Protein AF-0000000067175294 (afdb_homodimer)

Secondary structure (DSSP, 8-state):
------HHHHHHHHHHHHHHHHHHHHHHHHHTTBSSHHHHHHHHHHHHHHHHHHHHHHHHHHHTT--TT---TTHHHHHHHHHHHT-TTS-HHHHHHHHHHHHHHHHHHHHHHHHHHHHTT-HHHHHHHHHHHHHHHHHHHHHHHHHHHHHTT---SBPPPHHHHHHHHHHHHHTS-TTS-THHHHHHHHHHHT----TTGGGT--STHHHHHHHHHHHHHHHHHHHHHHHHTTS-HHHHHHHHHHHHHHTT---GGGSSSTTGGG--HHHHHHHHTT---HHHHHHHHHHHHHTT--HHHHHHHHHHHHHHHHHHHT--/------HHHHHHHHHHHHHHHHHHHHHHHHHTTBSSHHHHHHHHHHHHHHHHHHHHHHHHHHHTT--TT---TTHHHHHHHHHHHT-TTS-HHHHHHHHHHHHHHHHHHHHHHHHHHHHTT-HHHHHHHHHHHHHHHHHHHHHHHHHHHHHTT---SBPPPHHHHHHHHHHHHHTS-TTS-THHHHHHHHHHHT----TTGGGT--STHHHHHHHHHHHHHHHHHHHHHHHHTTS-HHHHHHHHHHHHHHTT---GGGSSSTTGGG--HHHHHHHHTT---HHHHHHHHHHHHHTT--HHHHHHHHHHHHHHHHHHHT--

InterPro domains:
  IPR009078 Ferritin-like superfamily [SSF47240] (7-149)
  IPR012347 Ferritin-like [G3DSA:1.20.1260.10] (7-153)

Nearest PDB structures (foldseek):
  2wla-assembly1_A  TM=7.742E-01  e=4.526E-01  Streptococcus pyogenes
  2xkq-assembly1_H  TM=7.140E-01  e=3.446E-01  Streptococcus suis
  2cf7-assembly1_I  TM=6.277E-01  e=3.007E-01  Streptococcus suis
  2bk6-assembly1_C  TM=5.769E-01  e=2.188E-01  Listeria innocua
  2bw1-assembly1_K  TM=6.517E-01  e=6.221E-01  Streptococcus suis

pLDDT: mean 72.16, std 25.11, range [23.14, 98.56]

Organism: Mycolicibacterium smegmatis (strain ATCC 700084 / mc(2)155) (NCBI:txid246196)

Solvent-accessible surface area (backbone atoms only — not comparable to full-atom values): 34291 Å² total; per-residue (Å²): 125,85,73,56,81,50,61,66,46,48,53,50,50,41,47,46,40,54,50,39,53,50,48,30,53,51,33,58,62,48,37,78,24,34,64,44,69,69,49,27,51,52,34,50,49,51,28,54,52,35,52,52,49,41,52,52,46,44,47,52,32,45,74,73,71,47,68,67,86,58,80,58,84,72,45,53,53,62,53,44,36,36,52,66,32,49,36,81,75,32,34,56,68,53,25,50,53,19,51,42,51,44,34,48,49,50,25,52,50,24,37,41,43,25,24,28,20,58,60,45,68,34,66,70,52,31,54,50,22,52,52,45,34,55,54,30,50,52,49,44,52,50,50,52,24,39,50,20,17,46,40,41,70,22,68,30,61,55,47,72,46,73,67,19,49,52,40,40,50,49,53,54,56,69,66,46,76,71,87,67,72,79,71,64,60,54,56,54,51,53,55,52,60,68,60,58,74,68,74,76,65,64,72,72,73,75,80,72,64,65,68,61,56,56,59,59,53,57,55,49,50,56,52,50,50,54,51,48,52,58,53,52,68,68,59,73,73,68,70,46,47,56,53,43,48,53,47,29,39,68,63,31,67,58,58,66,88,74,43,86,49,82,70,51,87,78,45,51,67,68,55,46,39,60,56,46,67,71,59,84,51,45,64,50,46,32,47,50,41,32,43,30,65,61,60,82,44,51,59,71,43,46,48,44,40,38,51,45,42,39,54,52,22,20,59,69,56,69,50,133,126,85,72,55,80,50,61,66,46,48,53,49,50,41,47,47,40,54,52,39,54,50,48,32,52,51,32,60,60,48,37,80,25,34,62,44,68,69,48,26,50,52,33,49,49,50,28,53,52,36,52,52,50,40,52,53,47,45,50,52,32,45,74,72,71,46,69,68,86,59,79,58,82,73,47,52,53,60,53,44,36,34,51,68,34,47,37,80,76,32,35,55,71,53,26,51,51,18,51,42,50,45,34,48,50,51,27,53,49,24,37,42,45,24,25,28,20,57,60,47,69,34,66,71,54,30,52,50,20,52,52,45,33,54,53,30,51,52,48,43,54,50,50,52,26,38,50,20,17,46,40,42,70,21,68,30,58,54,47,70,47,72,66,19,49,53,39,40,52,50,52,54,56,70,68,45,76,71,86,66,72,79,72,62,60,55,57,55,52,54,56,54,61,68,60,58,75,68,74,76,65,65,71,72,75,78,80,71,64,65,68,61,56,54,58,58,54,58,54,50,51,56,51,50,51,55,51,48,52,58,54,51,66,68,59,72,71,68,71,44,48,59,54,44,48,53,46,29,39,70,64,33,68,58,57,66,87,73,43,87,50,82,66,49,88,76,44,50,67,69,56,46,38,59,55,46,67,71,60,86,50,47,65,52,46,31,48,52,41,31,42,30,66,60,60,82,44,50,59,69,43,46,48,45,40,38,51,44,44,40,53,50,22,20,59,68,55,69,49,135

Radius of gyration: 28.58 Å; Cα contacts (8 Å, |Δi|>4): 659; chains: 2; bounding box: 52×88×70 Å

Foldseek 3Di:
DPQQPCVVLLVLLLLLLVLLVVLLVLLVVQLVFFPAVVLNVVSVVLSVVSVVLSVLSQVVSVVSVHHNPDDDPVSVVVVVQLVVQCPLLEAPLSNLVSSLSSLVVSLVSLVVSLVSCVSSVPVSSVVSSVVSNVSSVVVNLLSLLQSLQVVLVDPGSGHADPSNVLVVVLVVVVPPDPPPDPPPNVVSVVVNVVVPDPVVPVVPDPDPPVPVVVVVVVVVLVVVVVVLVVVVVPDDDPVSVVVVVVNCLQVLVDDQPPQPDPPLVVDDLVRLLVSLLPDQRSVNLSSVCSNLVSPVVPSSNPVSSNVSSSVNSCVVVVHD/DPQQPCVVLLLLLLLLLVLLVVLLVLLVVQLVFFPAVVLNVVSVVLSVVSVVLSVLSQVVSVVSVHHNPDDDPVSVVVVVQLVVQCPLLEAPLSNLVSSLSSLVVSLVSLVVSLVSCVSSVPVSSNVSSVVSNVSSVVVNLLSLLQSLQVVLVDPGSGHADPSNVLSVVLVVVVPPDPPPDPPVNVVSVVVNVVVPDPVVPVVPDPDPPVPVVVVVVVVVLVVVVVVLVVVVVPDDDPVSVVVVVVNCLQVLVDDQPPQPDPPLVVDDLVRLLVRLLPDQRSVNLSSVCSNLVSPVVPSSNPVSSNVSSSVNSCVVVVHD

Structure (mmCIF, N/CA/C/O backbone):
data_AF-0000000067175294-model_v1
#
loop_
_entity.id
_entity.type
_entity.pdbx_description
1 polymer 'Ferritin-like domain-containing protein'
#
loop_
_atom_site.group_PDB
_atom_site.id
_atom_site.type_symbol
_atom_site.label_atom_id
_atom_site.label_alt_id
_atom_site.label_comp_id
_atom_site.label_asym_id
_atom_site.label_entity_id
_atom_site.label_seq_id
_atom_site.pdbx_PDB_ins_code
_atom_site.Cartn_x
_atom_site.Cartn_y
_atom_site.Cartn_z
_atom_site.occupancy
_atom_site.B_iso_or_equiv
_atom_site.auth_seq_id
_atom_site.auth_comp_id
_atom_site.auth_asym_id
_atom_site.auth_atom_id
_atom_site.pdbx_PDB_model_num
ATOM 1 N N . MET A 1 1 ? -23.203 25.25 16.531 1 23.14 1 MET A N 1
ATOM 2 C CA . MET A 1 1 ? -22.469 24 16.516 1 23.14 1 MET A CA 1
ATOM 3 C C . MET A 1 1 ? -21.531 23.906 15.312 1 23.14 1 MET A C 1
ATOM 5 O O . MET A 1 1 ? -21.984 24.016 14.172 1 23.14 1 MET A O 1
ATOM 9 N N . THR A 1 2 ? -20.359 24.484 15.266 1 33.56 2 THR A N 1
ATOM 10 C CA . THR A 1 2 ? -19.484 24.703 14.109 1 33.56 2 THR A CA 1
ATOM 11 C C . THR A 1 2 ? -19.391 23.438 13.258 1 33.56 2 THR A C 1
ATOM 13 O O . THR A 1 2 ? -19.062 22.359 13.766 1 33.56 2 THR A O 1
ATOM 16 N N . THR A 1 3 ? -20.297 23.141 12.469 1 40.94 3 THR A N 1
ATOM 17 C CA . THR A 1 3 ? -20.453 21.969 11.609 1 40.94 3 THR A CA 1
ATOM 18 C C . THR A 1 3 ? -19.125 21.547 11.008 1 40.94 3 THR A C 1
ATOM 20 O O . THR A 1 3 ? -18.438 22.359 10.375 1 40.94 3 THR A O 1
ATOM 23 N N . ALA A 1 4 ? -18.359 20.641 11.695 1 55.62 4 ALA A N 1
ATOM 24 C CA . ALA A 1 4 ? -17.047 20.141 11.305 1 55.62 4 ALA A CA 1
ATOM 25 C C . ALA A 1 4 ? -16.969 19.922 9.797 1 55.62 4 ALA A C 1
ATOM 27 O O . ALA A 1 4 ? -17.922 19.406 9.195 1 55.62 4 ALA A O 1
ATOM 28 N N . ASP A 1 5 ? -16.172 20.688 9.07 1 70.62 5 ASP A N 1
ATOM 29 C CA . ASP A 1 5 ? -15.977 20.609 7.625 1 70.62 5 ASP A CA 1
ATOM 30 C C . ASP A 1 5 ? -15.75 19.172 7.168 1 70.62 5 ASP A C 1
ATOM 32 O O . ASP A 1 5 ? -14.742 18.562 7.527 1 70.62 5 ASP A O 1
ATOM 36 N N . THR A 1 6 ? -16.953 18.594 6.699 1 86.81 6 THR A N 1
ATOM 37 C CA . THR A 1 6 ? -16.906 17.219 6.234 1 86.81 6 THR A CA 1
ATOM 38 C C . THR A 1 6 ? -16.672 17.172 4.727 1 86.81 6 THR A C 1
ATOM 40 O O . THR A 1 6 ? -16.906 16.125 4.094 1 86.81 6 THR A O 1
ATOM 43 N N . THR A 1 7 ? -16.25 18.266 4.207 1 84.69 7 THR A N 1
ATOM 44 C CA . THR A 1 7 ? -16.078 18.328 2.762 1 84.69 7 THR A CA 1
ATOM 45 C C . THR A 1 7 ? -15.008 17.344 2.301 1 84.69 7 THR A C 1
ATOM 47 O O . THR A 1 7 ? -15.234 16.562 1.368 1 84.69 7 THR A O 1
ATOM 50 N N . LYS A 1 8 ? -13.914 17.375 2.955 1 87.81 8 LYS A N 1
ATOM 51 C CA . LYS A 1 8 ? -12.836 16.453 2.607 1 87.81 8 LYS A CA 1
ATOM 52 C C . LYS A 1 8 ? -13.25 15.008 2.861 1 87.81 8 LYS A C 1
ATOM 54 O O . LYS A 1 8 ? -12.914 14.109 2.08 1 87.81 8 LYS A O 1
ATOM 59 N N . LEU A 1 9 ? -13.914 14.828 3.959 1 93.56 9 LEU A N 1
ATOM 60 C CA . LEU A 1 9 ? -14.398 13.5 4.309 1 93.56 9 LEU A CA 1
ATOM 61 C C . LEU A 1 9 ? -15.32 12.953 3.217 1 93.56 9 LEU A C 1
ATOM 63 O O . LEU A 1 9 ? -15.164 11.812 2.783 1 93.56 9 LEU A O 1
ATOM 67 N N . LEU A 1 10 ? -16.219 13.789 2.746 1 90.69 10 LEU A N 1
ATOM 68 C CA . LEU A 1 10 ? -17.141 13.398 1.696 1 90.69 10 LEU A CA 1
ATOM 69 C C . LEU A 1 10 ? -16.406 13.102 0.394 1 90.69 10 LEU A C 1
ATOM 71 O O . LEU A 1 10 ? -16.734 12.133 -0.297 1 90.69 10 LEU A O 1
ATOM 75 N N . ALA A 1 11 ? -15.438 13.883 0.072 1 85.88 11 ALA A N 1
ATOM 76 C CA . ALA A 1 11 ? -14.664 13.68 -1.149 1 85.88 11 ALA A CA 1
ATOM 77 C C . ALA A 1 11 ? -13.93 12.336 -1.12 1 85.88 11 ALA A C 1
ATOM 79 O O . ALA A 1 11 ? -13.922 11.609 -2.115 1 85.88 11 ALA A O 1
ATOM 80 N N . GLN A 1 12 ? -13.391 12.047 0.003 1 92.81 12 GLN A N 1
ATOM 81 C CA . GLN A 1 12 ? -12.648 10.797 0.12 1 92.81 12 GLN A CA 1
ATOM 82 C C . GLN A 1 12 ? -13.594 9.594 0.112 1 92.81 12 GLN A C 1
ATOM 84 O O . GLN A 1 12 ? -13.258 8.539 -0.426 1 92.81 12 GLN A O 1
ATOM 89 N N . LEU A 1 13 ? -14.758 9.727 0.749 1 94.31 13 LEU A N 1
ATOM 90 C CA . LEU A 1 13 ? -15.75 8.656 0.704 1 94.31 13 LEU A CA 1
ATOM 91 C C . LEU A 1 13 ? -16.188 8.391 -0.73 1 94.31 13 LEU A C 1
ATOM 93 O O . LEU A 1 13 ? -16.344 7.23 -1.128 1 94.31 13 LEU A O 1
ATOM 97 N N . ARG A 1 14 ? -16.344 9.398 -1.487 1 88.62 14 ARG A N 1
ATOM 98 C CA . ARG A 1 14 ? -16.719 9.219 -2.887 1 88.62 14 ARG A CA 1
ATOM 99 C C . ARG A 1 14 ? -15.609 8.516 -3.664 1 88.62 14 ARG A C 1
ATOM 101 O O . ARG A 1 14 ? -15.883 7.656 -4.5 1 88.62 14 ARG A O 1
ATOM 108 N N . ALA A 1 15 ? -14.375 8.914 -3.428 1 87.44 15 ALA A N 1
ATOM 109 C CA . ALA A 1 15 ? -13.242 8.273 -4.09 1 87.44 15 ALA A CA 1
ATOM 110 C C . ALA A 1 15 ? -13.18 6.789 -3.756 1 87.44 15 ALA A C 1
ATOM 112 O O . ALA A 1 15 ? -12.984 5.953 -4.641 1 87.44 15 ALA A O 1
ATOM 113 N N . VAL A 1 16 ? -13.383 6.441 -2.51 1 93.44 16 VAL A N 1
ATOM 114 C CA . VAL A 1 16 ? -13.305 5.051 -2.076 1 93.44 16 VAL A CA 1
ATOM 115 C C . VAL A 1 16 ? -14.477 4.262 -2.65 1 93.44 16 VAL A C 1
ATOM 117 O O . VAL A 1 16 ? -14.336 3.086 -2.99 1 93.44 16 VAL A O 1
ATOM 120 N N . LEU A 1 17 ? -15.617 4.914 -2.77 1 90.88 17 LEU A N 1
ATOM 121 C CA . LEU A 1 17 ? -16.75 4.254 -3.395 1 90.88 17 LEU A CA 1
ATOM 122 C C . LEU A 1 17 ? -16.438 3.855 -4.832 1 90.88 17 LEU A C 1
ATOM 124 O O . LEU A 1 17 ? -16.688 2.717 -5.238 1 90.88 17 LEU A O 1
ATOM 128 N N . ASP A 1 18 ? -15.859 4.77 -5.535 1 84.62 18 ASP A N 1
ATOM 129 C CA . ASP A 1 18 ? -15.477 4.5 -6.918 1 84.62 18 ASP A CA 1
ATOM 130 C C . ASP A 1 18 ? -14.461 3.363 -6.992 1 84.62 18 ASP A C 1
ATOM 132 O O . ASP A 1 18 ? -14.578 2.471 -7.832 1 84.62 18 ASP A O 1
ATOM 136 N N . LEU A 1 19 ? -13.492 3.426 -6.184 1 88.19 19 LEU A N 1
ATOM 137 C CA . LEU A 1 19 ? -12.453 2.398 -6.172 1 88.19 19 LEU A CA 1
ATOM 138 C C . LEU A 1 19 ? -13.031 1.05 -5.754 1 88.19 19 LEU A C 1
ATOM 140 O O . LEU A 1 19 ? -12.602 0.005 -6.246 1 88.19 19 LEU A O 1
ATOM 144 N N . THR A 1 20 ? -13.93 1.06 -4.828 1 91.06 20 THR A N 1
ATOM 145 C CA . THR A 1 20 ? -14.578 -0.176 -4.398 1 91.06 20 THR A CA 1
ATOM 146 C C . THR A 1 20 ? -15.352 -0.812 -5.551 1 91.06 20 THR A C 1
ATOM 148 O O . THR A 1 20 ? -15.336 -2.033 -5.715 1 91.06 20 THR A O 1
ATOM 151 N N . ASN A 1 21 ? -15.992 0.008 -6.305 1 84.38 21 ASN A N 1
ATOM 152 C CA . ASN A 1 21 ? -16.672 -0.514 -7.48 1 84.38 21 ASN A CA 1
ATOM 153 C C . A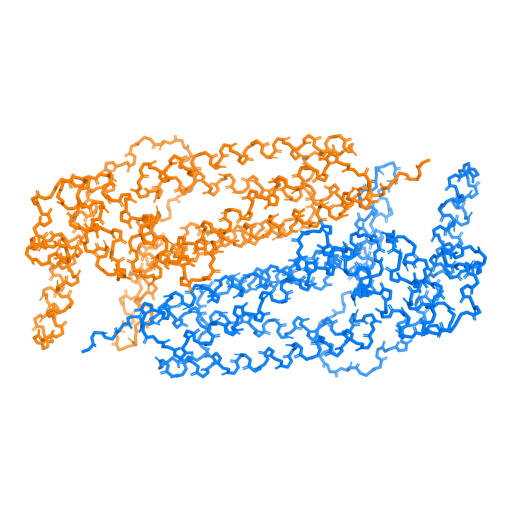SN A 1 21 ? -15.688 -1.151 -8.461 1 84.38 21 ASN A C 1
ATOM 155 O O . ASN A 1 21 ? -15.992 -2.18 -9.07 1 84.38 21 ASN A O 1
ATOM 159 N N . THR A 1 22 ? -14.555 -0.559 -8.625 1 82.94 22 THR A N 1
ATOM 160 C CA . THR A 1 22 ? -13.508 -1.145 -9.453 1 82.94 22 THR A CA 1
ATOM 161 C C . THR A 1 22 ? -13.039 -2.475 -8.875 1 82.94 22 THR A C 1
ATOM 163 O O . THR A 1 22 ? -12.82 -3.439 -9.609 1 82.94 22 THR A O 1
ATOM 166 N N . GLU A 1 23 ? -12.914 -2.518 -7.602 1 88.88 23 GLU A N 1
ATOM 167 C CA . GLU A 1 23 ? -12.492 -3.738 -6.918 1 88.88 23 GLU A CA 1
ATOM 168 C C . GLU A 1 23 ? -13.469 -4.883 -7.184 1 88.88 23 GLU A C 1
ATOM 170 O O . GLU A 1 23 ? -13.055 -6.023 -7.395 1 88.88 23 GLU A O 1
ATOM 175 N N . ILE A 1 24 ? -14.734 -4.555 -7.105 1 84.44 24 ILE A N 1
ATOM 176 C CA . ILE A 1 24 ? -15.773 -5.555 -7.352 1 84.44 24 ILE A CA 1
ATOM 177 C C . ILE A 1 24 ? -15.617 -6.125 -8.758 1 84.44 24 ILE A C 1
ATOM 179 O O . ILE A 1 24 ? -15.664 -7.34 -8.953 1 84.44 24 ILE A O 1
ATOM 183 N N . GLN A 1 25 ? -15.344 -5.27 -9.703 1 80.19 25 GLN A N 1
ATOM 184 C CA . GLN A 1 25 ? -15.156 -5.711 -11.086 1 80.19 25 GLN A CA 1
ATOM 185 C C . GLN A 1 25 ? -13.922 -6.594 -11.219 1 80.19 25 GLN A C 1
ATOM 187 O O . GLN A 1 25 ? -13.961 -7.621 -11.906 1 80.19 25 GLN A O 1
ATOM 192 N N . VAL A 1 26 ? -12.875 -6.191 -10.617 1 83.81 26 VAL A N 1
ATOM 193 C CA . VAL A 1 26 ? -11.633 -6.957 -10.664 1 83.81 26 VAL A CA 1
ATOM 194 C C . VAL A 1 26 ? -11.852 -8.328 -10.031 1 83.81 26 VAL A C 1
ATOM 196 O O . VAL A 1 26 ? -11.398 -9.344 -10.57 1 83.81 26 VAL A O 1
ATOM 199 N N . ALA A 1 27 ? -12.516 -8.383 -8.875 1 86.19 27 ALA A N 1
ATOM 200 C CA . ALA A 1 27 ? -12.781 -9.648 -8.188 1 86.19 27 ALA A CA 1
ATOM 201 C C . ALA A 1 27 ? -13.594 -10.586 -9.078 1 86.19 27 ALA A C 1
ATOM 203 O O . ALA A 1 27 ? -13.305 -11.781 -9.148 1 86.19 27 ALA A O 1
ATOM 204 N N . GLU A 1 28 ? -14.547 -10.062 -9.742 1 80.69 28 GLU A N 1
ATOM 205 C CA . GLU A 1 28 ? -15.383 -10.875 -10.625 1 80.69 28 GLU A CA 1
ATOM 206 C C . GLU A 1 28 ? -14.57 -11.438 -11.789 1 80.69 28 GLU A C 1
ATOM 208 O O . GLU A 1 28 ? -14.766 -12.586 -12.188 1 80.69 28 GLU A O 1
ATOM 213 N N . THR A 1 29 ? -13.656 -10.633 -12.25 1 78.56 29 THR A N 1
ATOM 214 C CA . THR A 1 29 ? -12.797 -11.07 -13.344 1 78.56 29 THR A CA 1
ATOM 215 C C . THR A 1 29 ? -11.867 -12.188 -12.883 1 78.56 29 THR A C 1
ATOM 217 O O . THR A 1 29 ? -11.617 -13.141 -13.625 1 78.56 29 THR A O 1
ATOM 220 N N . ARG A 1 30 ? -11.469 -12.102 -11.672 1 87.62 30 ARG A N 1
ATOM 221 C CA . ARG A 1 30 ? -10.469 -13.047 -11.172 1 87.62 30 ARG A CA 1
ATOM 222 C C . ARG A 1 30 ? -11.117 -14.375 -10.789 1 87.62 30 ARG A C 1
ATOM 224 O O . ARG A 1 30 ? -10.43 -15.383 -10.633 1 87.62 30 ARG A O 1
ATOM 231 N N . VAL A 1 31 ? -12.398 -14.469 -10.641 1 86.31 31 VAL A N 1
ATOM 232 C CA . VAL A 1 31 ? -13.102 -15.695 -10.297 1 86.31 31 VAL A CA 1
ATOM 233 C C . VAL A 1 31 ? -12.82 -16.766 -11.352 1 86.31 31 VAL A C 1
ATOM 235 O O . VAL A 1 31 ? -12.656 -17.938 -11.023 1 86.31 31 VAL A O 1
ATOM 238 N N . ALA A 1 32 ? -12.664 -16.328 -12.594 1 82.31 32 ALA A N 1
ATOM 239 C CA . ALA A 1 32 ? -12.438 -17.25 -13.703 1 82.31 32 ALA A CA 1
ATOM 240 C C . ALA A 1 32 ? -11.031 -17.844 -13.633 1 82.31 32 ALA A C 1
ATOM 242 O O . ALA A 1 32 ? -10.758 -18.859 -14.273 1 82.31 32 ALA A O 1
ATOM 243 N N . GLN A 1 33 ? -10.203 -17.281 -12.836 1 86.94 33 GLN A N 1
ATOM 244 C CA . GLN A 1 33 ? -8.812 -17.719 -12.766 1 86.94 33 GLN A CA 1
ATOM 245 C C . GLN A 1 33 ? -8.578 -18.594 -11.539 1 86.94 33 GLN A C 1
ATOM 247 O O . GLN A 1 33 ? -7.457 -19.062 -11.305 1 86.94 33 GLN A O 1
ATOM 252 N N . ALA A 1 34 ? -9.633 -18.844 -10.797 1 88.62 34 ALA A N 1
ATOM 253 C CA . ALA A 1 34 ? -9.477 -19.625 -9.57 1 88.62 34 ALA A CA 1
ATOM 254 C C . ALA A 1 34 ? -8.992 -21.031 -9.867 1 88.62 34 ALA A C 1
ATOM 256 O O . ALA A 1 34 ? -9.555 -21.719 -10.727 1 88.62 34 ALA A O 1
ATOM 257 N N . ARG A 1 35 ? -7.965 -21.453 -9.172 1 83.5 35 ARG A N 1
ATOM 258 C CA . ARG A 1 35 ? -7.387 -22.781 -9.406 1 83.5 35 ARG A CA 1
ATOM 259 C C . ARG A 1 35 ? -8.273 -23.875 -8.828 1 83.5 35 ARG A C 1
ATOM 261 O O . ARG A 1 35 ? -8.391 -24.953 -9.414 1 83.5 35 ARG A O 1
ATOM 268 N N . THR A 1 36 ? -8.844 -23.594 -7.676 1 85.31 36 THR A N 1
ATOM 269 C CA . THR A 1 36 ? -9.688 -24.562 -6.996 1 85.31 36 THR A CA 1
ATOM 270 C C . THR A 1 36 ? -11.07 -23.984 -6.727 1 85.31 36 THR A C 1
ATOM 272 O O . THR A 1 36 ? -11.281 -22.781 -6.84 1 85.31 36 THR A O 1
ATOM 275 N N . GLU A 1 37 ? -11.969 -24.812 -6.406 1 85.56 37 GLU A N 1
ATOM 276 C CA . GLU A 1 37 ? -13.312 -24.375 -6.051 1 85.56 37 GLU A CA 1
ATOM 277 C C . GLU A 1 37 ? -13.305 -23.547 -4.762 1 85.56 37 GLU A C 1
ATOM 279 O O . GLU A 1 37 ? -14.102 -22.625 -4.602 1 85.56 37 GLU A O 1
ATOM 284 N N . ALA A 1 38 ? -12.438 -23.969 -3.91 1 85.12 38 ALA A N 1
ATOM 285 C CA . ALA A 1 38 ? -12.32 -23.203 -2.666 1 85.12 38 ALA A CA 1
ATOM 286 C C . ALA A 1 38 ? -11.914 -21.766 -2.938 1 85.12 38 ALA A C 1
ATOM 288 O O . ALA A 1 38 ? -12.469 -20.828 -2.346 1 85.12 38 ALA A O 1
ATOM 289 N N . VAL A 1 39 ? -11 -21.531 -3.818 1 89.81 39 VAL A N 1
ATOM 290 C CA . VAL A 1 39 ? -10.547 -20.188 -4.184 1 89.81 39 VAL A CA 1
ATOM 291 C C . VAL A 1 39 ? -11.656 -19.453 -4.918 1 89.81 39 VAL A C 1
ATOM 293 O O . VAL A 1 39 ? -11.859 -18.25 -4.707 1 89.81 39 VAL A O 1
ATOM 296 N N . ARG A 1 40 ? -12.375 -20.172 -5.688 1 90.56 40 ARG A N 1
ATOM 297 C CA . ARG A 1 40 ? -13.492 -19.578 -6.41 1 90.56 40 ARG A CA 1
ATOM 298 C C . ARG A 1 40 ? -14.539 -19.047 -5.449 1 90.56 40 ARG A C 1
ATOM 300 O O . ARG A 1 40 ? -15.023 -17.922 -5.617 1 90.56 40 ARG A O 1
ATOM 307 N N . ARG A 1 41 ? -14.828 -19.797 -4.531 1 91.25 41 ARG A N 1
ATOM 308 C CA . ARG A 1 41 ? -15.812 -19.375 -3.537 1 91.25 41 ARG A CA 1
ATOM 309 C C . ARG A 1 41 ? -15.312 -18.172 -2.748 1 91.25 41 ARG A C 1
ATOM 311 O O . ARG A 1 41 ? -16.078 -17.25 -2.475 1 91.25 41 ARG A O 1
ATOM 318 N N . GLU A 1 42 ? -14.07 -18.234 -2.381 1 90.06 42 GLU A N 1
ATOM 319 C CA . GLU A 1 42 ? -13.484 -17.125 -1.639 1 90.06 42 GLU A CA 1
ATOM 320 C C . GLU A 1 42 ? -13.531 -15.836 -2.445 1 90.06 42 GLU A C 1
ATOM 322 O O . GLU A 1 42 ? -13.859 -14.773 -1.908 1 90.06 42 GLU A O 1
ATOM 327 N N . LEU A 1 43 ? -13.219 -15.938 -3.715 1 90.62 43 LEU A N 1
ATOM 328 C CA . LEU A 1 43 ? -13.242 -14.766 -4.586 1 90.62 43 LEU A CA 1
ATOM 329 C C . LEU A 1 43 ? -14.664 -14.25 -4.766 1 90.62 43 LEU A C 1
ATOM 331 O O . LEU A 1 43 ? -14.898 -13.039 -4.754 1 90.62 43 LEU A O 1
ATOM 335 N N . SER A 1 44 ? -15.602 -15.148 -4.875 1 91.12 44 SER A N 1
ATOM 336 C CA . SER A 1 44 ? -17 -14.766 -5.02 1 91.12 44 SER A CA 1
ATOM 337 C C . SER A 1 44 ? -17.531 -14.086 -3.756 1 91.12 44 SER A C 1
ATOM 339 O O . SER A 1 44 ? -18.25 -13.094 -3.83 1 91.12 44 SER A O 1
ATOM 341 N N . GLU A 1 45 ? -17.125 -14.656 -2.686 1 93.69 45 GLU A N 1
ATOM 342 C CA . GLU A 1 45 ? -17.516 -14.055 -1.416 1 93.69 45 GLU A CA 1
ATOM 343 C C . GLU A 1 45 ? -16.891 -12.672 -1.243 1 93.69 45 GLU A C 1
ATOM 345 O O . GLU A 1 45 ? -17.531 -11.766 -0.693 1 93.69 45 GLU A O 1
ATOM 350 N N . ASN A 1 46 ? -15.68 -12.523 -1.63 1 91.81 46 ASN A N 1
ATOM 351 C CA . ASN A 1 46 ? -15.031 -11.227 -1.562 1 91.81 46 ASN A CA 1
ATOM 352 C C . ASN A 1 46 ? -15.758 -10.188 -2.416 1 91.81 46 ASN A C 1
ATOM 354 O O . ASN A 1 46 ? -15.883 -9.023 -2.023 1 91.81 46 ASN A O 1
ATOM 358 N N . ALA A 1 47 ? -16.234 -10.562 -3.561 1 90.38 47 ALA A N 1
ATOM 359 C CA . ALA A 1 47 ? -17 -9.672 -4.422 1 90.38 47 ALA A CA 1
ATOM 360 C C . ALA A 1 47 ? -18.312 -9.266 -3.76 1 90.38 47 ALA A C 1
ATOM 362 O O . ALA A 1 47 ? -18.719 -8.102 -3.811 1 90.38 47 ALA A O 1
ATOM 363 N N . ALA A 1 48 ? -18.969 -10.234 -3.15 1 93.44 48 ALA A N 1
ATOM 364 C CA . ALA A 1 48 ? -20.219 -9.945 -2.451 1 93.44 48 ALA A CA 1
ATOM 365 C C . ALA A 1 48 ? -20 -8.992 -1.281 1 93.44 48 ALA A C 1
ATOM 367 O O . ALA A 1 48 ? -20.766 -8.055 -1.074 1 93.44 48 ALA A O 1
ATOM 368 N N . ASN A 1 49 ? -18.953 -9.289 -0.526 1 96.69 49 ASN A N 1
ATOM 369 C CA . ASN A 1 49 ? -18.594 -8.391 0.566 1 96.69 49 ASN A CA 1
ATOM 370 C C . ASN A 1 49 ? -18.266 -6.992 0.057 1 96.69 49 ASN A C 1
ATOM 372 O O . ASN A 1 49 ? -18.531 -6 0.734 1 96.69 49 ASN A O 1
ATOM 376 N N . GLY A 1 50 ? -17.594 -6.918 -1.1 1 95.06 50 GLY A N 1
ATOM 377 C CA . GLY A 1 50 ? -17.344 -5.633 -1.725 1 95.06 50 GLY A CA 1
ATOM 378 C C . GLY A 1 50 ? -18.594 -4.84 -2.016 1 95.06 50 GLY A C 1
ATOM 379 O O . GLY A 1 50 ? -18.625 -3.623 -1.819 1 95.06 50 GLY A O 1
ATOM 380 N N . ARG A 1 51 ? -19.656 -5.484 -2.463 1 92.5 51 ARG A N 1
ATOM 381 C CA . ARG A 1 51 ? -20.938 -4.828 -2.721 1 92.5 51 ARG A CA 1
ATOM 382 C C . ARG A 1 51 ? -21.562 -4.312 -1.427 1 92.5 51 ARG A C 1
ATOM 384 O O . ARG A 1 51 ? -22.141 -3.223 -1.398 1 92.5 51 ARG A O 1
ATOM 391 N N . ASP A 1 52 ? -21.406 -5.082 -0.435 1 96.69 52 ASP A N 1
ATOM 392 C CA . ASP A 1 52 ? -21.906 -4.641 0.864 1 96.69 52 ASP A CA 1
ATOM 393 C C . ASP A 1 52 ? -21.156 -3.406 1.35 1 96.69 52 ASP A C 1
ATOM 395 O O . ASP A 1 52 ? -21.766 -2.482 1.901 1 96.69 52 ASP A O 1
ATOM 399 N N . ARG A 1 53 ? -19.859 -3.402 1.195 1 97.69 53 ARG A N 1
ATOM 400 C CA . ARG A 1 53 ? -19.078 -2.242 1.587 1 97.69 53 ARG A CA 1
ATOM 401 C C . ARG A 1 53 ? -19.453 -1.016 0.762 1 97.69 53 ARG A C 1
ATOM 403 O O . ARG A 1 53 ? -19.547 0.091 1.295 1 97.69 53 ARG A O 1
ATOM 410 N N . ALA A 1 54 ? -19.672 -1.221 -0.528 1 93.31 54 ALA A N 1
ATOM 411 C CA . ALA A 1 54 ? -20.078 -0.114 -1.386 1 93.31 54 ALA A CA 1
ATOM 412 C C . ALA A 1 54 ? -21.391 0.49 -0.903 1 93.31 54 ALA A C 1
ATOM 414 O O . ALA A 1 54 ? -21.547 1.713 -0.85 1 93.31 54 ALA A O 1
ATOM 415 N N . ALA A 1 55 ? -22.344 -0.331 -0.523 1 94.88 55 ALA A N 1
ATOM 416 C CA . ALA A 1 55 ? -23.625 0.138 -0.017 1 94.88 55 ALA A CA 1
ATOM 417 C C . ALA A 1 55 ? -23.453 0.918 1.283 1 94.88 55 ALA A C 1
ATOM 419 O O . ALA A 1 55 ? -24.109 1.942 1.492 1 94.88 55 ALA A O 1
ATOM 420 N N . ALA A 1 56 ? -22.594 0.415 2.137 1 97.44 56 ALA A N 1
ATOM 421 C CA . ALA A 1 56 ? -22.344 1.09 3.404 1 97.44 56 ALA A CA 1
ATOM 422 C C . ALA A 1 56 ? -21.703 2.455 3.18 1 97.44 56 ALA A C 1
ATOM 424 O O . ALA A 1 56 ? -22 3.418 3.889 1 97.44 56 ALA A O 1
ATOM 425 N N . ILE A 1 57 ? -20.797 2.537 2.227 1 96.69 57 ILE A N 1
ATOM 426 C CA . ILE A 1 57 ? -20.156 3.799 1.897 1 96.69 57 ILE A CA 1
ATOM 427 C C . ILE A 1 57 ? -21.172 4.785 1.347 1 96.69 57 ILE A C 1
ATOM 429 O O . ILE A 1 57 ? -21.188 5.961 1.724 1 96.69 57 ILE A O 1
ATOM 433 N N . GLU A 1 58 ? -22.047 4.309 0.498 1 94.06 58 GLU A N 1
ATOM 434 C CA . GLU A 1 58 ? -23.109 5.148 -0.05 1 94.06 58 GLU A CA 1
ATOM 435 C C . GLU A 1 58 ? -24 5.695 1.057 1 94.06 58 GLU A C 1
ATOM 437 O O . GLU A 1 58 ? -24.375 6.871 1.037 1 94.06 58 GLU A O 1
ATOM 442 N N . GLU A 1 59 ? -24.328 4.863 1.912 1 96.19 59 GLU A N 1
ATOM 443 C CA . GLU A 1 59 ? -25.172 5.281 3.031 1 96.19 59 GLU A CA 1
ATOM 444 C C . GLU A 1 59 ? -24.469 6.348 3.875 1 96.19 59 GLU A C 1
ATOM 446 O O . GLU A 1 59 ? -25.094 7.312 4.312 1 96.19 59 GLU A O 1
ATOM 451 N N . ALA A 1 60 ? -23.172 6.121 4.152 1 96.88 60 ALA A N 1
ATOM 452 C CA . ALA A 1 60 ? -22.406 7.102 4.914 1 96.88 60 ALA A CA 1
ATOM 453 C C . ALA A 1 60 ? -22.406 8.461 4.219 1 96.88 60 ALA A C 1
ATOM 455 O O . ALA A 1 60 ? -22.5 9.5 4.871 1 96.88 60 ALA A O 1
ATOM 456 N N . ILE A 1 61 ? -22.25 8.438 2.881 1 92.81 61 ILE A N 1
ATOM 457 C CA . ILE A 1 61 ? -22.266 9.664 2.098 1 92.81 61 ILE A CA 1
ATOM 458 C C . ILE A 1 61 ? -23.625 10.359 2.258 1 92.81 61 ILE A C 1
ATOM 460 O O . ILE A 1 61 ? -23.672 11.57 2.502 1 92.81 61 ILE A O 1
ATOM 464 N N . ARG A 1 62 ? -24.703 9.633 2.193 1 92.44 62 ARG A N 1
ATOM 465 C CA . ARG A 1 62 ? -26.047 10.188 2.328 1 92.44 62 ARG A CA 1
ATOM 466 C C . ARG A 1 62 ? -26.281 10.742 3.732 1 92.44 62 ARG A C 1
ATOM 468 O O . ARG A 1 62 ? -26.859 11.82 3.895 1 92.44 62 ARG A O 1
ATOM 475 N N . ASP A 1 63 ? -25.797 10.023 4.648 1 94 63 ASP A N 1
ATOM 476 C CA . ASP A 1 63 ? -25.969 10.438 6.035 1 94 63 ASP A CA 1
ATOM 477 C C . ASP A 1 63 ? -25.25 11.75 6.32 1 94 63 ASP A C 1
ATOM 479 O O . ASP A 1 63 ? -25.656 12.516 7.191 1 94 63 ASP A O 1
ATOM 483 N N . LEU A 1 64 ? -24.141 11.977 5.613 1 93 64 LEU A N 1
ATOM 484 C CA . LEU A 1 64 ? -23.375 13.203 5.781 1 93 64 LEU A CA 1
ATOM 485 C C . LEU A 1 64 ? -23.953 14.32 4.922 1 93 64 LEU A C 1
ATOM 487 O O . LEU A 1 64 ? -23.422 15.43 4.895 1 93 64 LEU A O 1
ATOM 491 N N . GLY A 1 65 ? -25.031 13.969 4.227 1 87.62 65 GLY A N 1
ATOM 492 C CA . GLY A 1 65 ? -25.719 14.969 3.43 1 87.62 65 GLY A CA 1
ATOM 493 C C . GLY A 1 65 ? -25.188 15.07 2.01 1 87.62 65 GLY A C 1
ATOM 494 O O . GLY A 1 65 ? -25.5 16.016 1.293 1 87.62 65 GLY A O 1
ATOM 495 N N . GLY A 1 66 ? -24.281 14.094 1.619 1 85.12 66 GLY A N 1
ATOM 496 C CA . GLY A 1 66 ? -23.75 14.109 0.269 1 85.12 66 GLY A CA 1
ATOM 497 C C . GLY A 1 66 ? -24.531 13.242 -0.695 1 85.12 66 GLY A C 1
ATOM 498 O O . GLY A 1 66 ? -25.5 12.578 -0.299 1 85.12 66 GLY A O 1
ATOM 499 N N . TYR A 1 67 ? -24.172 13.414 -2.049 1 79.38 67 TYR A N 1
ATOM 500 C CA . TYR A 1 67 ? -24.703 12.562 -3.104 1 79.38 67 TYR A CA 1
ATOM 501 C C . TYR A 1 67 ? -23.625 11.648 -3.664 1 79.38 67 TYR A C 1
ATOM 503 O O . TYR A 1 67 ? -22.562 12.117 -4.086 1 79.38 67 TYR A O 1
ATOM 511 N N . PRO A 1 68 ? -23.891 10.477 -3.67 1 75.06 68 PRO A N 1
ATOM 512 C CA . PRO A 1 68 ? -22.875 9.516 -4.082 1 75.06 68 PRO A CA 1
ATOM 513 C C . PRO A 1 68 ? -22.5 9.641 -5.562 1 75.06 68 PRO A C 1
ATOM 515 O O . PRO A 1 68 ? -21.391 9.273 -5.961 1 75.06 68 PRO A O 1
ATOM 518 N N . ASP A 1 69 ? -23.297 10.07 -6.398 1 64.88 69 ASP A N 1
ATOM 519 C CA . ASP A 1 69 ? -23.109 10.031 -7.844 1 64.88 69 ASP A CA 1
ATOM 520 C C . ASP A 1 69 ? -22.297 11.234 -8.32 1 64.88 69 ASP A C 1
ATOM 522 O O . ASP A 1 69 ? -22.172 11.477 -9.523 1 64.88 69 ASP A O 1
ATOM 526 N N . VAL A 1 70 ? -21.656 11.93 -7.512 1 51.78 70 VAL A N 1
ATOM 527 C CA . VAL A 1 70 ? -20.859 13.07 -7.961 1 51.78 70 VAL A CA 1
ATOM 528 C C . VAL A 1 70 ? -19.422 12.648 -8.18 1 51.78 70 VAL A C 1
ATOM 530 O O . VAL A 1 70 ? -18.797 12.07 -7.289 1 51.78 70 VAL A O 1
ATOM 533 N N . VAL A 1 71 ? -19.062 12.461 -9.43 1 50.97 71 VAL A N 1
ATOM 534 C CA . VAL A 1 71 ? -17.672 12.117 -9.75 1 50.97 71 VAL A CA 1
ATOM 535 C C . VAL A 1 71 ? -16.781 13.328 -9.547 1 50.97 71 VAL A C 1
ATOM 537 O O . VAL A 1 71 ? -17 14.391 -10.141 1 50.97 71 VAL A O 1
ATOM 540 N N . GLY A 1 72 ? -16.078 13.352 -8.523 1 50.28 72 GLY A N 1
ATOM 541 C CA . GLY A 1 72 ? -15.188 14.477 -8.344 1 50.28 72 GLY A CA 1
ATOM 542 C C . GLY A 1 72 ? -14.07 14.531 -9.375 1 50.28 72 GLY A C 1
ATOM 543 O O . GLY A 1 72 ? -13.719 13.508 -9.961 1 50.28 72 GLY A O 1
ATOM 544 N N . PRO A 1 73 ? -13.664 15.672 -9.898 1 43.62 73 PRO A N 1
ATOM 545 C CA . PRO A 1 73 ? -12.703 15.852 -10.984 1 43.62 73 PRO A CA 1
ATOM 546 C C . PRO A 1 73 ? -11.398 15.094 -10.75 1 43.62 73 PRO A C 1
ATOM 548 O O . PRO A 1 73 ? -10.734 14.68 -11.703 1 43.62 73 PRO A O 1
ATOM 551 N N . PHE A 1 74 ? -10.93 15.109 -9.656 1 47.12 74 PHE A N 1
ATOM 552 C CA . PHE A 1 74 ? -9.555 14.656 -9.445 1 47.12 74 PHE A CA 1
ATOM 553 C C . PHE A 1 74 ? -9.508 13.148 -9.273 1 47.12 74 PHE A C 1
ATOM 555 O O . PHE A 1 74 ? -8.422 12.555 -9.266 1 47.12 74 PHE A O 1
ATOM 562 N N . PHE A 1 75 ? -10.68 12.602 -9.047 1 50.59 75 PHE A N 1
ATOM 563 C CA . PHE A 1 75 ? -10.695 11.18 -8.711 1 50.59 75 PHE A CA 1
ATOM 564 C C . PHE A 1 75 ? -10.484 10.328 -9.961 1 50.59 75 PHE A C 1
ATOM 566 O O . PHE A 1 75 ? -10.008 9.195 -9.867 1 50.59 75 PHE A O 1
ATOM 573 N N . GLY A 1 76 ? -10.641 10.992 -11.023 1 46.09 76 GLY A N 1
ATOM 574 C CA . GLY A 1 76 ? -10.445 10.281 -12.273 1 46.09 76 GLY A CA 1
ATOM 575 C C . GLY A 1 76 ? -9.031 9.758 -12.438 1 46.09 76 GLY A C 1
ATOM 576 O O . GLY A 1 76 ? -8.82 8.695 -13.039 1 46.09 76 GLY A O 1
ATOM 577 N N . ARG A 1 77 ? -8.258 10.453 -11.812 1 49.72 77 ARG A N 1
ATOM 578 C CA . ARG A 1 77 ? -6.871 10.07 -12.07 1 49.72 77 ARG A CA 1
ATOM 579 C C . ARG A 1 77 ? -6.484 8.828 -11.273 1 49.72 77 ARG A C 1
ATOM 581 O O . ARG A 1 77 ? -5.75 7.969 -11.773 1 49.72 77 ARG A O 1
ATOM 588 N N . ALA A 1 78 ? -7 8.828 -9.992 1 50.25 78 ALA A N 1
ATOM 589 C CA . ALA A 1 78 ? -6.672 7.633 -9.219 1 50.25 78 ALA A CA 1
ATOM 590 C C . ALA A 1 78 ? -7.273 6.383 -9.852 1 50.25 78 ALA A C 1
ATOM 592 O O . ALA A 1 78 ? -6.617 5.344 -9.938 1 50.25 78 ALA A O 1
ATOM 593 N N . ALA A 1 79 ? -8.484 6.637 -10.328 1 51.38 79 ALA A N 1
ATOM 594 C CA . ALA A 1 79 ? -9.172 5.516 -10.961 1 51.38 79 ALA A CA 1
ATOM 595 C C . ALA A 1 79 ? -8.5 5.125 -12.273 1 51.38 79 ALA A C 1
ATOM 597 O O . ALA A 1 79 ? -8.406 3.938 -12.602 1 51.38 79 ALA A O 1
ATOM 598 N N . ALA A 1 80 ? -7.918 6.102 -12.906 1 49.78 80 ALA A N 1
ATOM 599 C CA . ALA A 1 80 ? -7.281 5.809 -14.188 1 49.78 80 ALA A CA 1
ATOM 600 C C . ALA A 1 80 ? -5.988 5.023 -13.992 1 49.78 80 ALA A C 1
ATOM 602 O O . ALA A 1 80 ? -5.664 4.141 -14.781 1 49.78 80 ALA A O 1
ATOM 603 N N . ALA A 1 81 ? -5.398 5.348 -12.906 1 49.75 81 ALA A N 1
ATOM 604 C CA . ALA A 1 81 ? -4.145 4.637 -12.68 1 49.75 81 ALA A CA 1
ATOM 605 C C . ALA A 1 81 ? -4.395 3.154 -12.414 1 49.75 81 ALA A C 1
ATOM 607 O O . ALA A 1 81 ? -3.662 2.295 -12.906 1 49.75 81 ALA A O 1
ATOM 608 N N . VAL A 1 82 ? -5.488 3.014 -11.672 1 53.22 82 VAL A N 1
ATOM 609 C CA . VAL A 1 82 ? -5.824 1.63 -11.352 1 53.22 82 VAL A CA 1
ATOM 610 C C . VAL A 1 82 ? -6.258 0.901 -12.625 1 53.22 82 VAL A C 1
ATOM 612 O O . VAL A 1 82 ? -5.871 -0.246 -12.852 1 53.22 82 VAL A O 1
ATOM 615 N N . LYS A 1 83 ? -6.988 1.63 -13.477 1 53.94 83 LYS A N 1
ATOM 616 C CA . LYS A 1 83 ? -7.465 1.004 -14.703 1 53.94 83 LYS A CA 1
ATOM 617 C C . LYS A 1 83 ? -6.301 0.633 -15.617 1 53.94 83 LYS A C 1
ATOM 619 O O . LYS A 1 83 ? -6.309 -0.431 -16.234 1 53.94 83 LYS A O 1
ATOM 624 N N . ALA A 1 84 ? -5.324 1.471 -15.672 1 46.97 84 ALA A N 1
ATOM 625 C CA . ALA A 1 84 ? -4.176 1.192 -16.531 1 46.97 84 ALA A CA 1
ATOM 626 C C . ALA A 1 84 ? -3.402 -0.027 -16.031 1 46.97 84 ALA A C 1
ATOM 628 O O . ALA A 1 84 ? -2.84 -0.779 -16.828 1 46.97 84 ALA A O 1
ATOM 629 N N . LEU A 1 85 ? -3.445 -0.137 -14.742 1 46.44 85 LEU A N 1
ATOM 630 C CA . LEU A 1 85 ? -2.662 -1.227 -14.164 1 46.44 85 LEU A CA 1
ATOM 631 C C . LEU A 1 85 ? -3.41 -2.551 -14.273 1 46.44 85 LEU A C 1
ATOM 633 O O . LEU A 1 85 ? -2.793 -3.619 -14.281 1 46.44 85 LEU A O 1
ATOM 637 N N . THR A 1 86 ? -4.789 -2.393 -14.414 1 51.88 86 THR A N 1
ATOM 638 C CA . THR A 1 86 ? -5.574 -3.619 -14.367 1 51.88 86 THR A CA 1
ATOM 639 C C . THR A 1 86 ? -5.879 -4.129 -15.773 1 51.88 86 THR A C 1
ATOM 641 O O . THR A 1 86 ? -6.719 -5.012 -15.945 1 51.88 86 THR A O 1
ATOM 644 N N . GLU A 1 87 ? -5.113 -3.564 -16.688 1 53.25 87 GLU A N 1
ATOM 645 C CA . GLU A 1 87 ? -5.414 -4.016 -18.047 1 53.25 87 GLU A CA 1
ATOM 646 C C . GLU A 1 87 ? -5.125 -5.508 -18.203 1 53.25 87 GLU A C 1
ATOM 648 O O . GLU A 1 87 ? -4.051 -5.98 -17.828 1 53.25 87 GLU A O 1
ATOM 653 N N . GLN A 1 88 ? -6.156 -6.227 -18.469 1 55.19 88 GLN A N 1
ATOM 654 C CA . GLN A 1 88 ? -6.297 -7.68 -18.531 1 55.19 88 GLN A CA 1
ATOM 655 C C . GLN A 1 88 ? -5.262 -8.281 -19.484 1 55.19 88 GLN A C 1
ATOM 657 O O . GLN A 1 88 ? -4.988 -9.484 -19.422 1 55.19 88 GLN A O 1
ATOM 662 N N . ALA A 1 89 ? -4.504 -7.336 -20.172 1 58.62 89 ALA A N 1
ATOM 663 C CA . ALA A 1 89 ? -3.535 -7.906 -21.109 1 58.62 89 ALA A CA 1
ATOM 664 C C . ALA A 1 89 ? -2.121 -7.836 -20.531 1 58.62 89 ALA A C 1
ATOM 666 O O . ALA A 1 89 ? -1.156 -8.219 -21.203 1 58.62 89 ALA A O 1
ATOM 667 N N . ALA A 1 90 ? -2.084 -7.656 -19.328 1 70.69 90 ALA A N 1
ATOM 668 C CA . ALA A 1 90 ? -0.77 -7.605 -18.688 1 70.69 90 ALA A CA 1
ATOM 669 C C . ALA A 1 90 ? -0.329 -8.992 -18.219 1 70.69 90 ALA A C 1
ATOM 671 O O . ALA A 1 90 ? -1.165 -9.859 -17.969 1 70.69 90 ALA A O 1
ATOM 672 N N . PRO A 1 91 ? 1.009 -9.164 -18.25 1 79.06 91 PRO A N 1
ATOM 673 C CA . PRO A 1 91 ? 1.456 -10.414 -17.625 1 79.06 91 PRO A CA 1
ATOM 674 C C . PRO A 1 91 ? 0.81 -10.664 -16.266 1 79.06 91 PRO A C 1
ATOM 676 O O . PRO A 1 91 ? 0.426 -9.719 -15.578 1 79.06 91 PRO A O 1
ATOM 679 N N . PHE A 1 92 ? 0.633 -11.898 -15.969 1 84.12 92 PHE A N 1
ATOM 680 C CA . PHE A 1 92 ? -0.062 -12.32 -14.758 1 84.12 92 PHE A CA 1
ATOM 681 C C . PHE A 1 92 ? 0.453 -11.555 -13.547 1 84.12 92 PHE A C 1
ATOM 683 O O . PHE A 1 92 ? -0.335 -11.023 -12.766 1 84.12 92 PHE A O 1
ATOM 690 N N . ASP A 1 93 ? 1.789 -11.484 -13.367 1 88 93 ASP A N 1
ATOM 691 C CA . ASP A 1 93 ? 2.367 -10.844 -12.188 1 88 93 ASP A CA 1
ATOM 692 C C . ASP A 1 93 ? 2.086 -9.344 -12.188 1 88 93 ASP A C 1
ATOM 694 O O . ASP A 1 93 ? 1.765 -8.766 -11.148 1 88 93 ASP A O 1
ATOM 698 N N . GLU A 1 94 ? 2.166 -8.727 -13.359 1 85.38 94 GLU A N 1
ATOM 699 C CA . GLU A 1 94 ? 1.889 -7.297 -13.438 1 85.38 94 GLU A CA 1
ATOM 700 C C . GLU A 1 94 ? 0.413 -7.004 -13.18 1 85.38 94 GLU A C 1
ATOM 702 O O . GLU A 1 94 ? 0.07 -5.969 -12.609 1 85.38 94 GLU A O 1
ATOM 707 N N . ALA A 1 95 ? -0.449 -7.844 -13.68 1 84.75 95 ALA A N 1
ATOM 708 C CA . ALA A 1 95 ? -1.873 -7.691 -13.398 1 84.75 95 ALA A CA 1
ATOM 709 C C . ALA A 1 95 ? -2.139 -7.754 -11.891 1 84.75 95 ALA A C 1
ATOM 711 O O . ALA A 1 95 ? -2.908 -6.953 -11.359 1 84.75 95 ALA A O 1
ATOM 712 N N . LEU A 1 96 ? -1.504 -8.688 -11.227 1 91.56 96 LEU A N 1
ATOM 713 C CA . LEU A 1 96 ? -1.7 -8.836 -9.789 1 91.56 96 LEU A CA 1
ATOM 714 C C . LEU A 1 96 ? -1.094 -7.656 -9.039 1 91.56 96 LEU A C 1
ATOM 716 O O . LEU A 1 96 ? -1.63 -7.23 -8.008 1 91.56 96 LEU A O 1
ATOM 720 N N . LEU A 1 97 ? 0.058 -7.18 -9.539 1 90.62 97 LEU A N 1
ATOM 721 C CA . LEU A 1 97 ? 0.64 -5.988 -8.93 1 90.62 97 LEU A CA 1
ATOM 722 C C . LEU A 1 97 ? -0.28 -4.785 -9.102 1 90.62 97 LEU A C 1
ATOM 724 O O . LEU A 1 97 ? -0.343 -3.916 -8.234 1 90.62 97 LEU A O 1
ATOM 728 N N . GLY A 1 98 ? -0.995 -4.734 -10.203 1 86.69 98 GLY A N 1
ATOM 729 C CA . GLY A 1 98 ? -2.023 -3.723 -10.383 1 86.69 98 GLY A CA 1
ATOM 730 C C . GLY A 1 98 ? -3.17 -3.855 -9.398 1 86.69 98 GLY A C 1
ATOM 731 O O . GLY A 1 98 ? -3.652 -2.855 -8.859 1 86.69 98 GLY A O 1
ATOM 732 N N . ASP A 1 99 ? -3.633 -5.125 -9.211 1 89.69 99 ASP A N 1
ATOM 733 C CA . ASP A 1 99 ? -4.66 -5.367 -8.203 1 89.69 99 ASP A CA 1
ATOM 734 C C . ASP A 1 99 ? -4.191 -4.914 -6.824 1 89.69 99 ASP A C 1
ATOM 736 O O . ASP A 1 99 ? -4.961 -4.328 -6.059 1 89.69 99 ASP A O 1
ATOM 740 N N . LEU A 1 100 ? -2.982 -5.215 -6.559 1 93.12 100 LEU A N 1
ATOM 741 C CA . LEU A 1 100 ? -2.406 -4.848 -5.266 1 93.12 100 LEU A CA 1
ATOM 742 C C . LEU A 1 100 ? -2.355 -3.334 -5.105 1 93.12 100 LEU A C 1
ATOM 744 O O . LEU A 1 100 ? -2.635 -2.812 -4.023 1 93.12 100 LEU A O 1
ATOM 748 N N . ALA A 1 101 ? -1.98 -2.643 -6.152 1 89.44 101 ALA A N 1
ATOM 749 C CA . ALA A 1 101 ? -1.94 -1.183 -6.121 1 89.44 101 ALA A CA 1
ATOM 750 C C . ALA A 1 101 ? -3.316 -0.603 -5.809 1 89.44 101 ALA A C 1
ATOM 752 O O . ALA A 1 101 ? -3.438 0.341 -5.023 1 89.44 101 ALA A O 1
ATOM 753 N N . LEU A 1 102 ? -4.312 -1.152 -6.426 1 88.94 102 LEU A N 1
ATOM 754 C CA . LEU A 1 102 ? -5.684 -0.734 -6.152 1 88.94 102 LEU A CA 1
ATOM 755 C C . LEU A 1 102 ? -6.039 -0.948 -4.688 1 88.94 102 LEU A C 1
ATOM 757 O O . LEU A 1 102 ? -6.586 -0.053 -4.039 1 88.94 102 LEU A O 1
ATOM 761 N N . GLU A 1 103 ? -5.691 -2.068 -4.191 1 93.88 103 GLU A N 1
ATOM 762 C CA . GLU A 1 103 ? -6.051 -2.416 -2.82 1 93.88 103 GLU A CA 1
ATOM 763 C C . GLU A 1 103 ? -5.301 -1.546 -1.816 1 93.88 103 GLU A C 1
ATOM 765 O O . GLU A 1 103 ? -5.84 -1.188 -0.769 1 93.88 103 GLU A O 1
ATOM 770 N N . ASP A 1 104 ? -4.082 -1.264 -2.137 1 93.75 104 ASP A N 1
ATOM 771 C CA . ASP A 1 104 ? -3.316 -0.362 -1.281 1 93.75 104 ASP A CA 1
ATOM 772 C C . ASP A 1 104 ? -3.957 1.023 -1.231 1 93.75 104 ASP A C 1
ATOM 774 O O . ASP A 1 104 ? -4.012 1.65 -0.171 1 93.75 104 ASP A O 1
ATOM 778 N N . GLN A 1 105 ? -4.391 1.459 -2.367 1 91.94 105 GLN A N 1
ATOM 779 C CA . GLN A 1 105 ? -5.062 2.754 -2.41 1 91.94 105 GLN A CA 1
ATOM 780 C C . GLN A 1 105 ? -6.32 2.75 -1.54 1 91.94 105 GLN A C 1
ATOM 782 O O . GLN A 1 105 ? -6.586 3.717 -0.825 1 91.94 105 GLN A O 1
ATOM 787 N N . LEU A 1 106 ? -7.062 1.717 -1.658 1 94.62 106 LEU A N 1
ATOM 788 C CA . LEU A 1 106 ? -8.273 1.588 -0.85 1 94.62 106 LEU A CA 1
ATOM 789 C C . LEU A 1 106 ? -7.93 1.569 0.637 1 94.62 106 LEU A C 1
ATOM 791 O O . LEU A 1 106 ? -8.586 2.246 1.436 1 94.62 106 LEU A O 1
ATOM 795 N N . LEU A 1 107 ? -6.895 0.868 0.974 1 97.44 107 LEU A N 1
ATOM 796 C CA . LEU A 1 107 ? -6.473 0.76 2.367 1 97.44 107 LEU A CA 1
ATOM 797 C C . LEU A 1 107 ? -6.004 2.109 2.898 1 97.44 107 LEU A C 1
ATOM 799 O O . LEU A 1 107 ? -6.438 2.545 3.969 1 97.44 107 LEU A O 1
ATOM 803 N N . ASP A 1 108 ? -5.164 2.777 2.135 1 95.81 108 ASP A N 1
ATOM 804 C CA . ASP A 1 108 ? -4.609 4.062 2.555 1 95.81 108 ASP A CA 1
ATOM 805 C C . ASP A 1 108 ? -5.711 5.113 2.691 1 95.81 108 ASP A C 1
ATOM 807 O O . ASP A 1 108 ? -5.727 5.879 3.658 1 95.81 108 ASP A O 1
ATOM 811 N N . ARG A 1 109 ? -6.598 5.152 1.772 1 95.12 109 ARG A N 1
ATOM 812 C CA . ARG A 1 109 ? -7.684 6.125 1.83 1 95.12 109 ARG A CA 1
ATOM 813 C C . ARG A 1 109 ? -8.641 5.812 2.979 1 95.12 109 ARG A C 1
ATOM 815 O O . ARG A 1 109 ? -9.203 6.723 3.586 1 95.12 109 ARG A O 1
ATOM 822 N N . SER A 1 110 ? -8.812 4.539 3.264 1 98.19 110 SER A N 1
ATOM 823 C CA . SER A 1 110 ? -9.641 4.172 4.406 1 98.19 110 SER A CA 1
ATOM 824 C C . SER A 1 110 ? -9.031 4.668 5.715 1 98.19 110 SER A C 1
ATOM 826 O O . SER A 1 110 ? -9.75 5.156 6.59 1 98.19 110 SER A O 1
ATOM 828 N N . ARG A 1 111 ? -7.715 4.562 5.844 1 98.12 111 ARG A N 1
ATOM 829 C CA . ARG A 1 111 ? -7.035 5.086 7.023 1 98.12 111 ARG A CA 1
ATOM 830 C C . ARG A 1 111 ? -7.168 6.602 7.105 1 98.12 111 ARG A C 1
ATOM 832 O O . ARG A 1 111 ? -7.418 7.148 8.18 1 98.12 111 ARG A O 1
ATOM 839 N N . TYR A 1 112 ? -7.008 7.234 5.98 1 97.38 112 TYR A N 1
ATOM 840 C CA . TYR A 1 112 ? -7.168 8.68 5.918 1 97.38 112 TYR A CA 1
ATOM 841 C C . TYR A 1 112 ? -8.586 9.094 6.293 1 97.38 112 TYR A C 1
ATOM 843 O O . TYR A 1 112 ? -8.781 10.047 7.051 1 97.38 112 TYR A O 1
ATOM 851 N N . ILE A 1 113 ? -9.594 8.375 5.793 1 97.56 113 ILE A N 1
ATOM 852 C CA . ILE A 1 113 ? -10.992 8.617 6.109 1 97.56 113 ILE A CA 1
ATOM 853 C C . ILE A 1 113 ? -11.211 8.477 7.613 1 97.56 113 ILE A C 1
ATOM 855 O O . ILE A 1 113 ? -11.953 9.258 8.219 1 97.56 113 ILE A O 1
ATOM 859 N N . LYS A 1 114 ? -10.594 7.496 8.188 1 98.12 114 LYS A N 1
ATOM 860 C CA . LYS A 1 114 ? -10.742 7.312 9.633 1 98.12 114 LYS A CA 1
ATOM 861 C C . LYS A 1 114 ? -10.273 8.547 10.391 1 98.12 114 LYS A C 1
ATOM 863 O O . LYS A 1 114 ? -10.977 9.031 11.289 1 98.12 114 LYS A O 1
ATOM 868 N N . ALA A 1 115 ? -9.109 9.039 10.031 1 96.88 115 ALA A N 1
ATOM 869 C CA . ALA A 1 115 ? -8.57 10.227 10.695 1 96.88 115 ALA A CA 1
ATOM 870 C C . ALA A 1 115 ? -9.484 11.43 10.484 1 96.88 115 ALA A C 1
ATOM 872 O O . ALA A 1 115 ? -9.742 12.188 11.422 1 96.88 115 ALA A O 1
ATOM 873 N N . LEU A 1 116 ? -9.969 11.586 9.25 1 96.12 116 LEU A N 1
ATOM 874 C CA . LEU A 1 116 ? -10.898 12.672 8.953 1 96.12 116 LEU A CA 1
ATOM 875 C C . LEU A 1 116 ? -12.172 12.539 9.789 1 96.12 116 LEU A C 1
ATOM 877 O O . LEU A 1 116 ? -12.695 13.539 10.289 1 96.12 116 LEU A O 1
ATOM 881 N N . ALA A 1 117 ? -12.672 11.344 9.906 1 97 117 ALA A N 1
ATOM 882 C CA . ALA A 1 117 ? -13.914 11.086 10.641 1 97 117 ALA A CA 1
ATOM 883 C C . ALA A 1 117 ? -13.734 11.367 12.133 1 97 117 ALA A C 1
ATOM 885 O O . ALA A 1 117 ? -14.648 11.875 12.781 1 97 117 ALA A O 1
ATOM 886 N N . VAL A 1 118 ? -12.555 10.977 12.648 1 94.44 118 VAL A N 1
ATOM 887 C CA . VAL A 1 118 ? -12.258 11.281 14.047 1 94.44 118 VAL A CA 1
ATOM 888 C C . VAL A 1 118 ? -12.25 12.789 14.258 1 94.44 118 VAL A C 1
ATOM 890 O O . VAL A 1 118 ? -12.867 13.297 15.195 1 94.44 118 VAL A O 1
ATOM 893 N N . ALA A 1 119 ? -11.602 13.539 13.398 1 91.62 119 ALA A N 1
ATOM 894 C CA . ALA A 1 119 ? -11.539 15 13.492 1 91.62 119 ALA A CA 1
ATOM 895 C C . ALA A 1 119 ? -12.93 15.617 13.391 1 91.62 119 ALA A C 1
ATOM 897 O O . ALA A 1 119 ? -13.227 16.609 14.062 1 91.62 119 ALA A O 1
ATOM 898 N N . ALA A 1 120 ? -13.773 15.008 12.578 1 91.88 120 ALA A N 1
ATOM 899 C CA . ALA A 1 120 ? -15.109 15.547 12.336 1 91.88 120 ALA A CA 1
ATOM 900 C C . ALA A 1 120 ? -16.109 14.992 13.344 1 91.88 120 ALA A C 1
ATOM 902 O O . ALA A 1 120 ? -17.297 15.297 13.273 1 91.88 120 ALA A O 1
ATOM 903 N N . LYS A 1 121 ? -15.633 14.125 14.242 1 93 121 LYS A N 1
ATOM 904 C CA . LYS A 1 121 ? -16.469 13.523 15.281 1 93 121 LYS A CA 1
ATOM 905 C C . LYS A 1 121 ? -17.656 12.773 14.664 1 93 121 LYS A C 1
ATOM 907 O O . LYS A 1 121 ? -18.797 12.984 15.055 1 93 121 LYS A O 1
ATOM 912 N N . GLN A 1 122 ? -17.375 11.961 13.727 1 95.69 122 GLN A N 1
ATOM 913 C CA . GLN A 1 122 ? -18.344 11.086 13.078 1 95.69 122 GLN A CA 1
ATOM 914 C C . GLN A 1 122 ? -18.078 9.625 13.438 1 95.69 122 GLN A C 1
ATOM 916 O O . GLN A 1 122 ? -17.453 8.891 12.672 1 95.69 122 GLN A O 1
ATOM 921 N N . PRO A 1 123 ? -18.656 9.148 14.5 1 96.5 123 PRO A N 1
ATOM 922 C CA . PRO A 1 123 ? -18.328 7.805 14.977 1 96.5 123 PRO A CA 1
ATOM 923 C C . PRO A 1 123 ? -18.797 6.707 14.023 1 96.5 123 PRO A C 1
ATOM 925 O O . PRO A 1 123 ? -18.156 5.66 13.914 1 96.5 123 PRO A O 1
ATOM 928 N N . ASP A 1 124 ? -19.922 6.914 13.398 1 97 124 ASP A N 1
ATOM 929 C CA . ASP A 1 124 ? -20.406 5.898 12.469 1 97 124 ASP A CA 1
ATOM 930 C C . ASP A 1 124 ? -19.438 5.723 11.297 1 97 124 ASP A C 1
ATOM 932 O O . ASP A 1 124 ? -19.219 4.605 10.828 1 97 124 ASP A O 1
ATOM 936 N N . VAL A 1 125 ? -18.875 6.824 10.805 1 97.69 125 VAL A N 1
ATOM 937 C CA . VAL A 1 125 ? -17.922 6.754 9.711 1 97.69 125 VAL A CA 1
ATOM 938 C C . VAL A 1 125 ? -16.609 6.152 10.203 1 97.69 125 VAL A C 1
ATOM 940 O O . VAL A 1 125 ? -15.914 5.457 9.453 1 97.69 125 VAL A O 1
ATOM 943 N N . VAL A 1 126 ? -16.203 6.402 11.445 1 97.94 126 VAL A N 1
ATOM 944 C CA . VAL A 1 126 ? -15.031 5.766 12.023 1 97.94 126 VAL A CA 1
ATOM 945 C C . VAL A 1 126 ? -15.195 4.25 12.008 1 97.94 126 VAL A C 1
ATOM 947 O O . VAL A 1 126 ? -14.273 3.523 11.625 1 97.94 126 VAL A O 1
ATOM 950 N N . ARG A 1 127 ? -16.359 3.777 12.391 1 98.12 127 ARG A N 1
ATOM 951 C CA . ARG A 1 127 ? -16.625 2.342 12.391 1 98.12 127 ARG A CA 1
ATOM 952 C C . ARG A 1 127 ? -16.562 1.772 10.977 1 98.12 127 ARG A C 1
ATOM 954 O O . ARG A 1 127 ? -16.047 0.675 10.766 1 98.12 127 ARG A O 1
ATOM 961 N N . LEU A 1 128 ? -17.156 2.486 10.062 1 98.44 128 LEU A N 1
ATOM 962 C CA . LEU A 1 128 ? -17.094 2.072 8.664 1 98.44 128 LEU A CA 1
ATOM 963 C C . LEU A 1 128 ? -15.633 1.976 8.203 1 98.44 128 LEU A C 1
ATOM 965 O O . LEU A 1 128 ? -15.25 1 7.555 1 98.44 128 LEU A O 1
ATOM 969 N N . ALA A 1 129 ? -14.844 3.018 8.5 1 98.5 129 ALA A N 1
ATOM 970 C CA . ALA A 1 129 ? -13.43 3.033 8.109 1 98.5 129 ALA A CA 1
ATOM 971 C C . ALA A 1 129 ? -12.688 1.845 8.711 1 98.5 129 ALA A C 1
ATOM 973 O O . ALA A 1 129 ? -11.852 1.23 8.039 1 98.5 129 ALA A O 1
ATOM 974 N N . ASP A 1 130 ? -12.953 1.511 9.945 1 98.31 130 ASP A N 1
ATOM 975 C CA . ASP A 1 130 ? -12.328 0.355 10.578 1 98.31 130 ASP A CA 1
ATOM 976 C C . ASP A 1 130 ? -12.641 -0.929 9.812 1 98.31 130 ASP A C 1
ATOM 978 O O . ASP A 1 130 ? -11.758 -1.763 9.609 1 98.31 130 ASP A O 1
ATOM 982 N N . ARG A 1 131 ? -13.875 -1.104 9.422 1 98.12 131 ARG A N 1
ATOM 983 C CA . ARG A 1 131 ? -14.273 -2.268 8.641 1 98.12 131 ARG A CA 1
ATOM 984 C C . ARG A 1 131 ? -13.547 -2.309 7.305 1 98.12 131 ARG A C 1
ATOM 986 O O . ARG A 1 131 ? -13.117 -3.375 6.855 1 98.12 131 ARG A O 1
ATOM 993 N N . LEU A 1 132 ? -13.445 -1.164 6.688 1 98.56 132 LEU A N 1
ATOM 994 C CA . LEU A 1 132 ? -12.75 -1.084 5.41 1 98.56 132 LEU A CA 1
ATOM 995 C C . LEU A 1 132 ? -11.273 -1.426 5.57 1 98.56 132 LEU A C 1
ATOM 997 O O . LEU A 1 132 ? -10.711 -2.17 4.766 1 98.56 132 LEU A O 1
ATOM 1001 N N . ILE A 1 133 ? -10.594 -0.858 6.602 1 98.5 133 ILE A N 1
ATOM 1002 C CA . ILE A 1 133 ? -9.18 -1.105 6.863 1 98.5 133 ILE A CA 1
ATOM 1003 C C . ILE A 1 133 ? -8.945 -2.602 7.062 1 98.5 133 ILE A C 1
ATOM 1005 O O . ILE A 1 133 ? -8.016 -3.17 6.492 1 98.5 133 ILE A O 1
ATOM 1009 N N . GLU A 1 134 ? -9.789 -3.26 7.832 1 97.62 134 GLU A N 1
ATOM 1010 C CA . GLU A 1 134 ? -9.664 -4.695 8.07 1 97.62 134 GLU A CA 1
ATOM 1011 C C . GLU A 1 134 ? -9.805 -5.488 6.777 1 97.62 134 GLU A C 1
ATOM 1013 O O . GLU A 1 134 ? -9.008 -6.379 6.496 1 97.62 134 GLU A O 1
ATOM 1018 N N . ALA A 1 135 ? -10.836 -5.195 6.008 1 97.44 135 ALA A N 1
ATOM 1019 C CA . ALA A 1 135 ? -11.117 -5.914 4.766 1 97.44 135 ALA A CA 1
ATOM 1020 C C . ALA A 1 135 ? -9.977 -5.742 3.764 1 97.44 135 ALA A C 1
ATOM 1022 O O . ALA A 1 135 ? -9.523 -6.719 3.162 1 97.44 135 ALA A O 1
ATOM 1023 N N . HIS A 1 136 ? -9.539 -4.527 3.533 1 97.12 136 HIS A N 1
ATOM 1024 C CA . HIS A 1 136 ? -8.523 -4.27 2.521 1 97.12 136 HIS A CA 1
ATOM 1025 C C . HIS A 1 136 ? -7.16 -4.793 2.961 1 97.12 136 HIS A C 1
ATOM 1027 O O . HIS A 1 136 ? -6.367 -5.242 2.131 1 97.12 136 HIS A O 1
ATOM 1033 N N . SER A 1 137 ? -6.824 -4.711 4.277 1 97.44 137 SER A N 1
ATOM 1034 C CA . SER A 1 137 ? -5.594 -5.312 4.773 1 97.44 137 SER A CA 1
ATOM 1035 C C . SER A 1 137 ? -5.547 -6.809 4.473 1 97.44 137 SER A C 1
ATOM 1037 O O . SER A 1 137 ? -4.512 -7.332 4.055 1 97.44 137 SER A O 1
ATOM 1039 N N . ALA A 1 138 ? -6.664 -7.48 4.664 1 96.5 138 ALA A N 1
ATOM 1040 C CA . ALA A 1 138 ? -6.738 -8.914 4.391 1 96.5 138 ALA A CA 1
ATOM 1041 C C . ALA A 1 138 ? -6.527 -9.195 2.906 1 96.5 138 ALA A C 1
ATOM 1043 O O . ALA A 1 138 ? -5.871 -10.18 2.543 1 96.5 138 ALA A O 1
ATOM 1044 N N . THR A 1 139 ? -7.078 -8.398 2.092 1 96.44 139 THR A N 1
ATOM 1045 C CA . THR A 1 139 ? -6.949 -8.594 0.652 1 96.44 139 THR A CA 1
ATOM 1046 C C . THR A 1 139 ? -5.516 -8.328 0.2 1 96.44 139 THR A C 1
ATOM 1048 O O . THR A 1 139 ? -4.992 -9.039 -0.666 1 96.44 139 THR A O 1
ATOM 1051 N N . VAL A 1 140 ? -4.871 -7.254 0.737 1 97.06 140 VAL A N 1
ATOM 1052 C CA . VAL A 1 140 ? -3.475 -6.969 0.428 1 97.06 140 VAL A CA 1
ATOM 1053 C C . VAL A 1 140 ? -2.611 -8.18 0.78 1 97.06 140 VAL A C 1
ATOM 1055 O O . VAL A 1 140 ? -1.785 -8.617 -0.025 1 97.06 140 VAL A O 1
ATOM 1058 N N . ASP A 1 141 ? -2.838 -8.758 1.932 1 96.56 141 ASP A N 1
ATOM 1059 C CA . ASP A 1 141 ? -2.082 -9.93 2.352 1 96.56 141 ASP A CA 1
ATOM 1060 C C . ASP A 1 141 ? -2.316 -11.102 1.401 1 96.56 141 ASP A C 1
ATOM 1062 O O . ASP A 1 141 ? -1.378 -11.82 1.053 1 96.56 141 ASP A O 1
ATOM 1066 N N . TRP A 1 142 ? -3.586 -11.32 1.074 1 95.69 142 TRP A N 1
ATOM 1067 C CA . TRP A 1 142 ? -3.924 -12.422 0.186 1 95.69 142 TRP A CA 1
ATOM 1068 C C . TRP A 1 142 ? -3.24 -12.266 -1.168 1 95.69 142 TRP A C 1
ATOM 1070 O O . TRP A 1 142 ? -2.639 -13.211 -1.683 1 95.69 142 TRP A O 1
ATOM 1080 N N . LEU A 1 143 ? -3.291 -11.094 -1.809 1 95.56 143 LEU A N 1
ATOM 1081 C CA . LEU A 1 143 ? -2.686 -10.844 -3.111 1 95.56 143 LEU A CA 1
ATOM 1082 C C . LEU A 1 143 ? -1.17 -11 -3.045 1 95.56 143 LEU A C 1
ATOM 1084 O O . LEU A 1 143 ? -0.554 -11.531 -3.971 1 95.56 143 LEU A O 1
ATOM 1088 N N . THR A 1 144 ? -0.57 -10.492 -1.962 1 97.38 144 THR A N 1
ATOM 1089 C CA . THR A 1 144 ? 0.867 -10.641 -1.763 1 97.38 144 THR A CA 1
ATOM 1090 C C . THR A 1 144 ? 1.258 -12.117 -1.705 1 97.38 144 THR A C 1
ATOM 1092 O O . THR A 1 144 ? 2.268 -12.516 -2.285 1 97.38 144 THR A O 1
ATOM 1095 N N . THR A 1 145 ? 0.446 -12.891 -1.051 1 96.25 145 THR A N 1
ATOM 1096 C CA . THR A 1 145 ? 0.69 -14.32 -0.945 1 96.25 145 THR A CA 1
ATOM 1097 C C . THR A 1 145 ? 0.606 -14.984 -2.316 1 96.25 145 THR A C 1
ATOM 1099 O O . THR A 1 145 ? 1.467 -15.797 -2.674 1 96.25 145 THR A O 1
ATOM 1102 N N . VAL A 1 146 ? -0.432 -14.617 -3.076 1 94.81 146 VAL A N 1
ATOM 1103 C CA . VAL A 1 146 ? -0.614 -15.195 -4.402 1 94.81 146 VAL A CA 1
ATOM 1104 C C . VAL A 1 146 ? 0.581 -14.852 -5.289 1 94.81 146 VAL A C 1
ATOM 1106 O O . VAL A 1 146 ? 1.074 -15.703 -6.035 1 94.81 146 VAL A O 1
ATOM 1109 N N . LEU A 1 147 ? 1.04 -13.648 -5.211 1 95.12 147 LEU A N 1
ATOM 1110 C CA . LEU A 1 147 ? 2.197 -13.219 -5.984 1 95.12 147 LEU A CA 1
ATOM 1111 C C . LEU A 1 147 ? 3.441 -14.008 -5.586 1 95.12 147 LEU A C 1
ATOM 1113 O O . LEU A 1 147 ? 4.227 -14.406 -6.445 1 95.12 147 LEU A O 1
ATOM 1117 N N . ALA A 1 148 ? 3.592 -14.148 -4.309 1 95.69 148 ALA A N 1
ATOM 1118 C CA . ALA A 1 148 ? 4.746 -14.891 -3.814 1 95.69 148 ALA A CA 1
ATOM 1119 C C . ALA A 1 148 ? 4.68 -16.359 -4.246 1 95.69 148 ALA A C 1
ATOM 1121 O O . ALA A 1 148 ? 5.707 -16.953 -4.57 1 95.69 148 ALA A O 1
ATOM 1122 N N . GLU A 1 149 ? 3.459 -16.938 -4.234 1 93.81 149 GLU A N 1
ATOM 1123 C CA . GLU A 1 149 ? 3.283 -18.297 -4.734 1 93.81 149 GLU A CA 1
ATOM 1124 C C . GLU A 1 149 ? 3.744 -18.406 -6.184 1 93.81 149 GLU A C 1
ATOM 1126 O O . GLU A 1 149 ? 4.434 -19.375 -6.543 1 93.81 149 GLU A O 1
ATOM 1131 N N . ASP A 1 150 ? 3.334 -17.531 -6.938 1 90.88 150 ASP A N 1
ATOM 1132 C CA . ASP A 1 150 ? 3.715 -17.531 -8.344 1 90.88 150 ASP A CA 1
ATOM 1133 C C . ASP A 1 150 ? 5.227 -17.391 -8.508 1 90.88 150 ASP A C 1
ATOM 1135 O O . ASP A 1 150 ? 5.824 -18.047 -9.367 1 90.88 150 ASP A O 1
ATOM 1139 N N . ALA A 1 151 ? 5.812 -16.547 -7.781 1 93.44 151 ALA A N 1
ATOM 1140 C CA . ALA A 1 151 ? 7.254 -16.328 -7.836 1 93.44 151 ALA A CA 1
ATOM 1141 C C . ALA A 1 151 ? 8.016 -17.609 -7.488 1 93.44 151 ALA A C 1
ATOM 1143 O O . ALA A 1 151 ? 9.086 -17.875 -8.047 1 93.44 151 ALA A O 1
ATOM 1144 N N . LEU A 1 152 ? 7.426 -18.344 -6.605 1 92.12 152 LEU A N 1
ATOM 1145 C CA . LEU A 1 152 ? 8.094 -19.547 -6.137 1 92.12 152 LEU A CA 1
ATOM 1146 C C . LEU A 1 152 ? 7.848 -20.703 -7.094 1 92.12 152 LEU A C 1
ATOM 1148 O O . LEU A 1 152 ? 8.281 -21.828 -6.836 1 92.12 152 LEU A O 1
ATOM 1152 N N . GLY A 1 153 ? 7.16 -20.406 -8.164 1 87.31 153 GLY A N 1
ATOM 1153 C CA . GLY A 1 153 ? 6.961 -21.422 -9.195 1 87.31 153 GLY A CA 1
ATOM 1154 C C . GLY A 1 153 ? 5.578 -22.047 -9.156 1 87.31 153 GLY A C 1
ATOM 1155 O O . GLY A 1 153 ? 5.242 -22.875 -10.008 1 87.31 153 GLY A O 1
ATOM 1156 N N . GLY A 1 154 ? 4.812 -21.578 -8.18 1 85.5 154 GLY A N 1
ATOM 1157 C CA . GLY A 1 154 ? 3.443 -22.062 -8.07 1 85.5 154 GLY A CA 1
ATOM 1158 C C . GLY A 1 154 ? 3.334 -23.375 -7.324 1 85.5 154 GLY A C 1
ATOM 1159 O O . GLY A 1 154 ? 4.305 -23.844 -6.727 1 85.5 154 GLY A O 1
ATOM 1160 N N . PRO A 1 155 ? 2.154 -24 -7.34 1 85.44 155 PRO A N 1
ATOM 1161 C CA . PRO A 1 155 ? 0.933 -23.5 -7.969 1 85.44 155 PRO A CA 1
ATOM 1162 C C . PRO A 1 155 ? 0.309 -22.328 -7.195 1 85.44 155 PRO A C 1
ATOM 1164 O O . PRO A 1 155 ? 0.018 -22.469 -6.004 1 85.44 155 PRO A O 1
ATOM 1167 N N . ALA A 1 156 ? 0.005 -21.281 -7.918 1 87.38 156 ALA A N 1
ATOM 1168 C CA . ALA A 1 156 ? -0.641 -20.141 -7.297 1 87.38 156 ALA A CA 1
ATOM 1169 C C . ALA A 1 156 ? -2.152 -20.328 -7.215 1 87.38 156 ALA A C 1
ATOM 1171 O O . ALA A 1 156 ? -2.719 -21.141 -7.945 1 87.38 156 ALA A O 1
ATOM 1172 N N . ALA A 1 157 ? -2.773 -19.656 -6.266 1 89.69 157 ALA A N 1
ATOM 1173 C CA . ALA A 1 157 ? -4.223 -19.734 -6.078 1 89.69 157 ALA A CA 1
ATOM 1174 C C . ALA A 1 157 ? -4.961 -19.328 -7.352 1 89.69 157 ALA A C 1
ATOM 1176 O O . ALA A 1 157 ? -6.09 -19.766 -7.586 1 89.69 157 ALA A O 1
ATOM 1177 N N . LEU A 1 158 ? -4.289 -18.562 -8.195 1 90.31 158 LEU A N 1
ATOM 1178 C CA . LEU A 1 158 ? -4.875 -18.109 -9.453 1 90.31 158 LEU A CA 1
ATOM 1179 C C . LEU A 1 158 ? -4.086 -18.656 -10.641 1 90.31 158 LEU A C 1
ATOM 1181 O O . LEU A 1 158 ? -2.857 -18.766 -10.578 1 90.31 158 LEU A O 1
ATOM 1185 N N . ARG A 1 159 ? -4.828 -19 -11.633 1 85.25 159 ARG A N 1
ATOM 1186 C CA . ARG A 1 159 ? -4.207 -19.484 -12.867 1 85.25 159 ARG A CA 1
ATOM 1187 C C . ARG A 1 159 ? -4.098 -18.359 -13.898 1 85.25 159 ARG A C 1
ATOM 1189 O O . ARG A 1 159 ? -4.918 -17.438 -13.914 1 85.25 159 ARG A O 1
ATOM 1196 N N . ARG A 1 160 ? -3.088 -18.516 -14.703 1 82.06 160 ARG A N 1
ATOM 1197 C CA . ARG A 1 160 ? -2.941 -17.594 -15.82 1 82.06 160 ARG A CA 1
ATOM 1198 C C . ARG A 1 160 ? -4.02 -17.828 -16.875 1 82.06 160 ARG A C 1
ATOM 1200 O O . ARG A 1 160 ? -4.375 -18.969 -17.156 1 82.06 160 ARG A O 1
ATOM 1207 N N . THR A 1 161 ? -4.531 -16.703 -17.344 1 74.62 161 THR A N 1
ATOM 1208 C CA . THR A 1 161 ? -5.391 -16.844 -18.516 1 74.62 161 THR A CA 1
ATOM 1209 C C . THR A 1 161 ? -4.562 -17.172 -19.75 1 74.62 161 THR A C 1
ATOM 1211 O O . THR A 1 161 ? -3.346 -16.984 -19.766 1 74.62 161 THR A O 1
ATOM 1214 N N . PRO A 1 162 ? -5.281 -17.781 -20.656 1 64.06 162 PRO A N 1
ATOM 1215 C CA . PRO A 1 162 ? -4.531 -18.062 -21.891 1 64.06 162 PRO A CA 1
ATOM 1216 C C . PRO A 1 162 ? -3.832 -16.828 -22.453 1 64.06 162 PRO A C 1
ATOM 1218 O O . PRO A 1 162 ? -2.689 -16.922 -22.906 1 64.06 162 PRO A O 1
ATOM 1221 N N . VAL A 1 163 ? -4.484 -15.672 -22.391 1 63.72 163 VAL A N 1
ATOM 1222 C CA . VAL A 1 163 ? -3.879 -14.438 -22.875 1 63.72 163 VAL A CA 1
ATOM 1223 C C . VAL A 1 163 ? -2.689 -14.055 -22 1 63.72 163 VAL A C 1
ATOM 1225 O O . VAL A 1 163 ? -1.641 -13.648 -22.5 1 63.72 163 VAL A O 1
ATOM 1228 N N . GLN A 1 164 ? -2.848 -14.266 -20.828 1 67.62 164 GLN A N 1
ATOM 1229 C CA . GLN A 1 164 ? -1.751 -13.969 -19.906 1 67.62 164 GLN A CA 1
ATOM 1230 C C . GLN A 1 164 ? -0.583 -14.922 -20.109 1 67.62 164 GLN A C 1
ATOM 1232 O O . GLN A 1 164 ? 0.58 -14.523 -20.016 1 67.62 164 GLN A O 1
ATOM 1237 N N . ALA A 1 165 ? -0.919 -16.094 -20.438 1 64.69 165 ALA A N 1
ATOM 1238 C CA . ALA A 1 165 ? 0.131 -17.078 -20.703 1 64.69 165 ALA A CA 1
ATOM 1239 C C . ALA A 1 165 ? 0.902 -16.734 -21.969 1 64.69 165 ALA A C 1
ATOM 1241 O O . ALA A 1 165 ? 2.131 -16.844 -22 1 64.69 165 ALA A O 1
ATOM 1242 N N . ALA A 1 166 ? 0.124 -16.266 -22.922 1 60.22 166 ALA A N 1
ATOM 1243 C CA . ALA A 1 166 ? 0.75 -15.906 -24.188 1 60.22 166 ALA A CA 1
ATOM 1244 C C . ALA A 1 166 ? 1.617 -14.656 -24.031 1 60.22 166 ALA A C 1
ATOM 1246 O O . ALA A 1 166 ? 2.713 -14.586 -24.594 1 60.22 166 ALA A O 1
ATOM 1247 N N . VAL A 1 167 ? 1.106 -13.703 -23.25 1 58.66 167 VAL A N 1
ATOM 1248 C CA . VAL A 1 167 ? 1.856 -12.477 -23.031 1 58.66 167 VAL A CA 1
ATOM 1249 C C . VAL A 1 167 ? 3.123 -12.781 -22.234 1 58.66 167 VAL A C 1
ATOM 1251 O O . VAL A 1 167 ? 4.188 -12.227 -22.5 1 58.66 167 VAL A O 1
ATOM 1254 N N . GLY A 1 168 ? 3 -13.594 -21.328 1 51.94 168 GLY A N 1
ATOM 1255 C CA . GLY A 1 168 ? 4.156 -13.992 -20.547 1 51.94 168 GLY A CA 1
ATOM 1256 C C . GLY A 1 168 ? 5.25 -14.641 -21.375 1 51.94 168 GLY A C 1
ATOM 1257 O O . GLY A 1 168 ? 6.434 -14.375 -21.172 1 51.94 168 GLY A O 1
ATOM 1258 N N . LEU A 1 169 ? 4.777 -15.453 -22.25 1 53.44 169 LEU A N 1
ATOM 1259 C CA . LEU A 1 169 ? 5.734 -16.094 -23.141 1 53.44 169 LEU A CA 1
ATOM 1260 C C . LEU A 1 169 ? 6.426 -15.062 -24.031 1 53.44 169 LEU A C 1
ATOM 1262 O O . LEU A 1 169 ? 7.629 -15.164 -24.297 1 53.44 169 LEU A O 1
ATOM 1266 N N . ALA A 1 170 ? 5.648 -14.094 -24.406 1 52.34 170 ALA A N 1
ATOM 1267 C CA . ALA A 1 170 ? 6.215 -13.047 -25.25 1 52.34 170 ALA A CA 1
ATOM 1268 C C . ALA A 1 170 ? 7.238 -12.219 -24.484 1 52.34 170 ALA A C 1
ATOM 1270 O O . ALA A 1 170 ? 8.281 -11.852 -25.031 1 52.34 170 ALA A O 1
ATOM 1271 N N . VAL A 1 171 ? 7.004 -11.977 -23.25 1 51.16 171 VAL A N 1
ATOM 1272 C CA . VAL A 1 171 ? 7.922 -11.203 -22.422 1 51.16 171 VAL A CA 1
ATOM 1273 C C . VAL A 1 171 ? 9.211 -11.992 -22.203 1 51.16 171 VAL A C 1
ATOM 1275 O O . VAL A 1 171 ? 10.305 -11.43 -22.25 1 51.16 171 VAL A O 1
ATOM 1278 N N . ARG A 1 172 ? 9.102 -13.25 -21.984 1 53.88 172 ARG A N 1
ATOM 1279 C CA . ARG A 1 172 ? 10.281 -14.094 -21.797 1 53.88 172 ARG A CA 1
ATOM 1280 C C . ARG A 1 172 ? 11.125 -14.141 -23.062 1 53.88 172 ARG A C 1
ATOM 1282 O O . ARG A 1 172 ? 12.359 -14.117 -23 1 53.88 172 ARG A O 1
ATOM 1289 N N . ALA A 1 173 ? 10.391 -14.188 -24.109 1 48.88 173 ALA A N 1
ATOM 1290 C CA . ALA A 1 173 ? 11.094 -14.25 -25.391 1 48.88 173 ALA A CA 1
ATOM 1291 C C . ALA A 1 173 ? 11.82 -12.93 -25.688 1 48.88 173 ALA A C 1
ATOM 1293 O O . ALA A 1 173 ? 12.906 -12.93 -26.266 1 48.88 173 ALA A O 1
ATOM 1294 N N . ALA A 1 174 ? 11.203 -11.852 -25.297 1 44.56 174 ALA A N 1
ATOM 1295 C CA . ALA A 1 174 ? 11.766 -10.539 -25.578 1 44.56 174 ALA A CA 1
ATOM 1296 C C . ALA A 1 174 ? 13.016 -10.281 -24.75 1 44.56 174 ALA A C 1
ATOM 1298 O O . ALA A 1 174 ? 13.859 -9.461 -25.125 1 44.56 174 ALA A O 1
ATOM 1299 N N . ASN A 1 175 ? 13.062 -10.953 -23.656 1 44.06 175 ASN A N 1
ATOM 1300 C CA . ASN A 1 175 ? 14.203 -10.727 -22.781 1 44.06 175 ASN A CA 1
ATOM 1301 C C . ASN A 1 175 ? 15.32 -11.734 -23.031 1 44.06 175 ASN A C 1
ATOM 1303 O O . ASN A 1 175 ? 16.312 -11.758 -22.297 1 44.06 175 ASN A O 1
ATOM 1307 N N . LEU A 1 176 ? 15.086 -12.719 -23.922 1 41.53 176 LEU A N 1
ATOM 1308 C CA . LEU A 1 176 ? 16.141 -13.656 -24.297 1 41.53 176 LEU A CA 1
ATOM 1309 C C . LEU A 1 176 ? 17.234 -12.961 -25.094 1 41.53 176 LEU A C 1
ATOM 1311 O O . LEU A 1 176 ? 16.953 -12.031 -25.859 1 41.53 176 LEU A O 1
ATOM 1315 N N . PRO A 1 177 ? 18.469 -13.094 -24.625 1 37.69 177 PRO A N 1
ATOM 1316 C CA . PRO A 1 177 ? 19.562 -12.492 -25.375 1 37.69 177 PRO A CA 1
ATOM 1317 C C . PRO A 1 177 ? 19.406 -12.648 -26.891 1 37.69 177 PRO A C 1
ATOM 1319 O O . PRO A 1 177 ? 18.734 -13.578 -27.344 1 37.69 177 PRO A O 1
ATOM 1322 N N . ALA A 1 178 ? 19.75 -11.523 -27.688 1 37.34 178 ALA A N 1
ATOM 1323 C CA . ALA A 1 178 ? 19.688 -11.172 -29.109 1 37.34 178 ALA A CA 1
ATOM 1324 C C . ALA A 1 178 ? 20.188 -12.32 -29.984 1 37.34 178 ALA A C 1
ATOM 1326 O O . ALA A 1 178 ? 20.328 -12.172 -31.203 1 37.34 178 ALA A O 1
ATOM 1327 N N . GLN A 1 179 ? 20.844 -13.32 -29.688 1 34.5 179 GLN A N 1
ATOM 1328 C CA . GLN A 1 179 ? 21.281 -13.922 -30.953 1 34.5 179 GLN A CA 1
ATOM 1329 C C . GLN A 1 179 ? 20.078 -14.352 -31.781 1 34.5 179 GLN A C 1
ATOM 1331 O O . GLN A 1 179 ? 20.234 -14.961 -32.844 1 34.5 179 GLN A O 1
ATOM 1336 N N . TRP A 1 180 ? 18.859 -14.477 -31.297 1 34.72 180 TRP A N 1
ATOM 1337 C CA . TRP A 1 180 ? 17.844 -14.969 -32.219 1 34.72 180 TRP A CA 1
ATOM 1338 C C . TRP A 1 180 ? 17.266 -13.836 -33.062 1 34.72 180 TRP A C 1
ATOM 1340 O O . TRP A 1 180 ? 17.156 -12.695 -32.594 1 34.72 180 TRP A O 1
ATOM 1350 N N . SER A 1 181 ? 17.25 -13.914 -34.469 1 33.34 181 SER A N 1
ATOM 1351 C CA . SER A 1 181 ? 16.953 -13.016 -35.594 1 33.34 181 SER A CA 1
ATOM 1352 C C . SER A 1 181 ? 15.617 -12.305 -35.375 1 33.34 181 SER A C 1
ATOM 1354 O O . SER A 1 181 ? 14.75 -12.797 -34.656 1 33.34 181 SER A O 1
ATOM 1356 N N . THR A 1 182 ? 15.438 -10.992 -35.719 1 38.28 182 THR A N 1
ATOM 1357 C CA . THR A 1 182 ? 14.414 -9.961 -35.812 1 38.28 182 THR A CA 1
ATOM 1358 C C . THR A 1 182 ? 13.086 -10.547 -36.281 1 38.28 182 THR A C 1
ATOM 1360 O O . THR A 1 182 ? 12.023 -9.953 -36.062 1 38.28 182 THR A O 1
ATOM 1363 N N . ARG A 1 183 ? 13.008 -11.57 -37.156 1 39.25 183 ARG A N 1
ATOM 1364 C CA . ARG A 1 183 ? 11.828 -11.945 -37.906 1 39.25 183 ARG A CA 1
ATOM 1365 C C . ARG A 1 183 ? 10.781 -12.609 -37.031 1 39.25 183 ARG A C 1
ATOM 1367 O O . ARG A 1 183 ? 9.586 -12.555 -37.312 1 39.25 183 ARG A O 1
ATOM 1374 N N . GLY A 1 184 ? 11.242 -13.297 -35.969 1 31.64 184 GLY A N 1
ATOM 1375 C CA . GLY A 1 184 ? 10.297 -14.094 -35.219 1 31.64 184 GLY A CA 1
ATOM 1376 C C . GLY A 1 184 ? 9.484 -13.266 -34.219 1 31.64 184 GLY A C 1
ATOM 1377 O O . GLY A 1 184 ? 8.375 -13.656 -33.844 1 31.64 184 GLY A O 1
ATOM 1378 N N . ILE A 1 185 ? 10.031 -12.141 -33.781 1 35.25 185 ILE A N 1
ATOM 1379 C CA . ILE A 1 185 ? 9.305 -11.312 -32.812 1 35.25 185 ILE A CA 1
ATOM 1380 C C . ILE A 1 185 ? 8.141 -10.609 -33.5 1 35.25 185 ILE A C 1
ATOM 1382 O O . ILE A 1 185 ? 7.066 -10.453 -32.938 1 35.25 185 ILE A O 1
ATOM 1386 N N . ASP A 1 186 ? 8.188 -10.281 -34.719 1 35.97 186 ASP A N 1
ATOM 1387 C CA . ASP A 1 186 ? 7.113 -9.625 -35.469 1 35.97 186 ASP A CA 1
ATOM 1388 C C . ASP A 1 186 ? 5.887 -10.531 -35.562 1 35.97 186 ASP A C 1
ATOM 1390 O O . ASP A 1 186 ? 4.754 -10.062 -35.438 1 35.97 186 ASP A O 1
ATOM 1394 N N . ARG A 1 187 ? 6.004 -11.812 -35.812 1 37.03 187 ARG A N 1
ATOM 1395 C CA . ARG A 1 187 ? 4.852 -12.688 -35.969 1 37.03 187 ARG A CA 1
ATOM 1396 C C . ARG A 1 187 ? 4.141 -12.922 -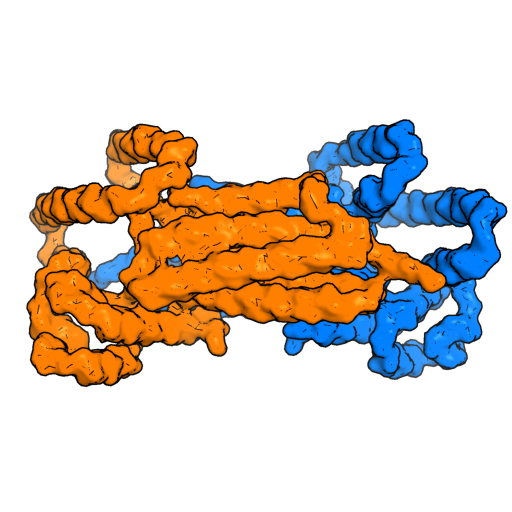34.656 1 37.03 187 ARG A C 1
ATOM 1398 O O . ARG A 1 187 ? 2.916 -13.078 -34.625 1 37.03 187 ARG A O 1
ATOM 1405 N N . ALA A 1 188 ? 4.91 -12.891 -33.625 1 34.59 188 ALA A N 1
ATOM 1406 C CA . ALA A 1 188 ? 4.23 -13.078 -32.344 1 34.59 188 ALA A CA 1
ATOM 1407 C C . ALA A 1 188 ? 3.436 -11.828 -31.953 1 34.59 188 ALA A C 1
ATOM 1409 O O . ALA A 1 188 ? 2.307 -11.93 -31.469 1 34.59 188 ALA A O 1
ATOM 1410 N N . VAL A 1 189 ? 3.881 -10.672 -32.25 1 40.88 189 VAL A N 1
ATOM 1411 C CA . VAL A 1 189 ? 3.145 -9.43 -32 1 40.88 189 VAL A CA 1
ATOM 1412 C C . VAL A 1 189 ? 1.921 -9.375 -32.938 1 40.88 189 VAL A C 1
ATOM 1414 O O . VAL A 1 189 ? 0.839 -8.969 -32.5 1 40.88 189 VAL A O 1
ATOM 1417 N N . GLU A 1 190 ? 2.102 -9.727 -34.125 1 38.44 190 GLU A N 1
ATOM 1418 C CA . GLU A 1 190 ? 0.967 -9.688 -35.031 1 38.44 190 GLU A CA 1
ATOM 1419 C C . GLU A 1 190 ? -0.115 -10.68 -34.625 1 38.44 190 GLU A C 1
ATOM 1421 O O . GLU A 1 190 ? -1.307 -10.406 -34.781 1 38.44 190 GLU A O 1
ATOM 1426 N N . SER A 1 191 ? 0.208 -11.766 -34.031 1 33.09 191 SER A N 1
ATOM 1427 C CA . SER A 1 191 ? -0.829 -12.711 -33.656 1 33.09 191 SER A CA 1
ATOM 1428 C C . SER A 1 191 ? -1.591 -12.227 -32.406 1 33.09 191 SER A C 1
ATOM 1430 O O . SER A 1 191 ? -2.775 -12.531 -32.25 1 33.09 191 SER A O 1
ATOM 1432 N N . ILE A 1 192 ? -0.822 -11.555 -31.578 1 37.34 192 ILE A N 1
ATOM 1433 C CA . ILE A 1 192 ? -1.518 -11.016 -30.422 1 37.34 192 ILE A CA 1
ATOM 1434 C C . ILE A 1 192 ? -2.402 -9.844 -30.844 1 37.34 192 ILE A C 1
ATOM 1436 O O . ILE A 1 192 ? -3.496 -9.664 -30.297 1 37.34 192 ILE A O 1
ATOM 1440 N N . ARG A 1 193 ? -1.98 -9.078 -31.797 1 35.72 193 ARG A N 1
ATOM 1441 C CA . ARG A 1 193 ? -2.855 -8.008 -32.25 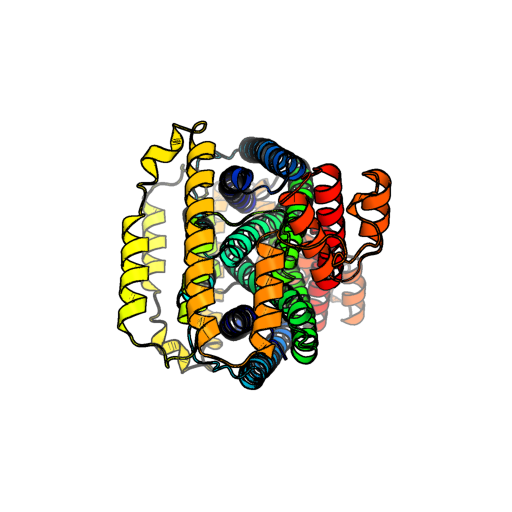1 35.72 193 ARG A CA 1
ATOM 1442 C C . ARG A 1 193 ? -4.184 -8.57 -32.75 1 35.72 193 ARG A C 1
ATOM 1444 O O . ARG A 1 193 ? -5.195 -7.863 -32.781 1 35.72 193 ARG A O 1
ATOM 1451 N N . SER A 1 194 ? -4.148 -9.68 -33.375 1 32.91 194 SER A N 1
ATOM 1452 C CA . SER A 1 194 ? -5.391 -10.148 -33.969 1 32.91 194 SER A CA 1
ATOM 1453 C C . SER A 1 194 ? -6.363 -10.648 -32.906 1 32.91 194 SER A C 1
ATOM 1455 O O . SER A 1 194 ? -7.516 -10.961 -33.219 1 32.91 194 SER A O 1
ATOM 1457 N N . ILE A 1 195 ? -5.777 -10.945 -31.812 1 34.78 195 ILE A N 1
ATOM 1458 C CA . ILE A 1 195 ? -6.758 -11.484 -30.875 1 34.78 195 ILE A CA 1
ATOM 1459 C C . ILE A 1 195 ? -7.41 -10.336 -30.109 1 34.78 195 ILE A C 1
ATOM 1461 O O . ILE A 1 195 ? -6.961 -9.984 -29.016 1 34.78 195 ILE A O 1
ATOM 1465 N N . ARG A 1 196 ? -7.496 -9.172 -30.656 1 31.8 196 ARG A N 1
ATOM 1466 C CA . ARG A 1 196 ? -8.211 -8.125 -29.938 1 31.8 196 ARG A CA 1
ATOM 1467 C C . ARG A 1 196 ? -9.688 -8.492 -29.766 1 31.8 196 ARG A C 1
ATOM 1469 O O . ARG A 1 196 ? -10.492 -8.297 -30.672 1 31.8 196 ARG A O 1
ATOM 1476 N N . PRO A 1 197 ? -10.109 -9.43 -28.953 1 32.53 197 PRO A N 1
ATOM 1477 C CA . PRO A 1 197 ? -11.57 -9.43 -28.922 1 32.53 197 PRO A CA 1
ATOM 1478 C C . PRO A 1 197 ? -12.148 -8.102 -28.422 1 32.53 197 PRO A C 1
ATOM 1480 O O . PRO A 1 197 ? -11.469 -7.352 -27.719 1 32.53 197 PRO A O 1
ATOM 1483 N N . THR A 1 198 ? -12.906 -7.375 -29.234 1 29.05 198 THR A N 1
ATOM 1484 C CA . THR A 1 198 ? -13.734 -6.242 -28.828 1 29.05 198 THR A CA 1
ATOM 1485 C C . THR A 1 198 ? -14.445 -6.535 -27.516 1 29.05 198 THR A C 1
ATOM 1487 O O . THR A 1 198 ? -15.07 -7.59 -27.359 1 29.05 198 THR A O 1
ATOM 1490 N N . PHE A 1 199 ? -13.977 -6.055 -26.391 1 29.69 199 PHE A N 1
ATOM 1491 C CA . PHE A 1 199 ? -14.531 -6.086 -25.047 1 29.69 199 PHE A CA 1
ATOM 1492 C C . PHE A 1 199 ? -16.047 -5.922 -25.078 1 29.69 199 PHE A C 1
ATOM 1494 O O . PHE A 1 199 ? -16.719 -6.09 -24.047 1 29.69 199 PHE A O 1
ATOM 1501 N N . ASP A 1 200 ? -16.734 -5.422 -26.078 1 28.59 200 ASP A N 1
ATOM 1502 C CA . ASP A 1 200 ? -18.188 -5.238 -25.984 1 28.59 200 ASP A CA 1
ATOM 1503 C C . ASP A 1 200 ? -18.891 -6.574 -25.766 1 28.59 200 ASP A C 1
ATOM 1505 O O . ASP A 1 200 ? -19.969 -6.621 -25.156 1 28.59 200 ASP A O 1
ATOM 1509 N N . GLN A 1 201 ? -18.422 -7.652 -26.469 1 28.36 201 GLN A N 1
ATOM 1510 C CA . GLN A 1 201 ? -19.328 -8.781 -26.578 1 28.36 201 GLN A CA 1
ATOM 1511 C C . GLN A 1 201 ? -19.266 -9.672 -25.344 1 28.36 201 GLN A C 1
ATOM 1513 O O . GLN A 1 201 ? -19.984 -10.664 -25.234 1 28.36 201 GLN A O 1
ATOM 1518 N N . PHE A 1 202 ? -18.125 -9.469 -24.531 1 27.36 202 PHE A N 1
ATOM 1519 C CA . PHE A 1 202 ? -18.047 -10.445 -23.453 1 27.36 202 PHE A CA 1
ATOM 1520 C C . PHE A 1 202 ? -19.109 -10.18 -22.391 1 27.36 202 PHE A C 1
ATOM 1522 O O . PHE A 1 202 ? -19.234 -10.93 -21.422 1 27.36 202 PHE A O 1
ATOM 1529 N N . ILE A 1 203 ? -19.766 -9.07 -22.406 1 28.3 203 ILE A N 1
ATOM 1530 C CA . ILE A 1 203 ? -20.703 -8.945 -21.281 1 28.3 203 ILE A CA 1
ATOM 1531 C C . ILE A 1 203 ? -21.734 -10.07 -21.359 1 28.3 203 ILE A C 1
ATOM 1533 O O . ILE A 1 203 ? -22.375 -10.391 -20.359 1 28.3 203 ILE A O 1
ATOM 1537 N N . ASP A 1 204 ? -22.203 -10.367 -22.516 1 25.2 204 ASP A N 1
ATOM 1538 C CA . ASP A 1 204 ? -23.422 -11.172 -22.391 1 25.2 204 ASP A CA 1
ATOM 1539 C C . ASP A 1 204 ? -23.094 -12.617 -22.016 1 25.2 204 ASP A C 1
ATOM 1541 O O . ASP A 1 204 ? -23.891 -13.289 -21.375 1 25.2 204 ASP A O 1
ATOM 1545 N N . ARG A 1 205 ? -22.266 -13.344 -22.906 1 28.28 205 ARG A N 1
ATOM 1546 C CA . ARG A 1 205 ? -22.391 -14.781 -23.109 1 28.28 205 ARG A CA 1
ATOM 1547 C C . ARG A 1 205 ? -21.516 -15.547 -22.109 1 28.28 205 ARG A C 1
ATOM 1549 O O . ARG A 1 205 ? -20.297 -15.609 -22.25 1 28.28 205 ARG A O 1
ATOM 1556 N N . GLY A 1 206 ? -21.672 -15.609 -20.812 1 26.16 206 GLY A N 1
ATOM 1557 C CA . GLY A 1 206 ? -21 -16.219 -19.672 1 26.16 206 GLY A CA 1
ATOM 1558 C C . GLY A 1 206 ? -20.688 -17.688 -19.891 1 26.16 206 GLY A C 1
ATOM 1559 O O . GLY A 1 206 ? -19.703 -18.203 -19.359 1 26.16 206 GLY A O 1
ATOM 1560 N N . ALA A 1 207 ? -21.672 -18.625 -20.359 1 27.66 207 ALA A N 1
ATOM 1561 C CA . ALA A 1 207 ? -21.75 -20.047 -20.047 1 27.66 207 ALA A CA 1
ATOM 1562 C C . ALA A 1 207 ? -20.688 -20.828 -20.812 1 27.66 207 ALA A C 1
ATOM 1564 O O . ALA A 1 207 ? -20.125 -21.781 -20.297 1 27.66 207 ALA A O 1
ATOM 1565 N N . TYR A 1 208 ? -20.547 -20.625 -22.203 1 24.36 208 TYR A N 1
ATOM 1566 C CA . TYR A 1 208 ? -20.031 -21.625 -23.125 1 24.36 208 TYR A CA 1
ATOM 1567 C C . TYR A 1 208 ? -18.516 -21.672 -23.109 1 24.36 208 TYR A C 1
ATOM 1569 O O . TYR A 1 208 ? -17.891 -22.422 -23.875 1 24.36 208 TYR A O 1
ATOM 1577 N N . ALA A 1 209 ? -17.906 -20.766 -22.406 1 28.39 209 ALA A N 1
ATOM 1578 C CA . ALA A 1 209 ? -16.484 -20.594 -22.734 1 28.39 209 ALA A CA 1
ATOM 1579 C C . ALA A 1 209 ? -15.664 -21.75 -22.141 1 28.39 209 ALA A C 1
ATOM 1581 O O . ALA A 1 209 ? -14.445 -21.812 -22.344 1 28.39 209 ALA A O 1
ATOM 1582 N N . GLY A 1 210 ? -16.203 -22.641 -21.359 1 28.58 210 GLY A N 1
ATOM 1583 C CA . GLY A 1 210 ? -15.422 -23.719 -20.766 1 28.58 210 GLY A CA 1
ATOM 1584 C C . GLY A 1 210 ? -14.836 -24.672 -21.797 1 28.58 210 GLY A C 1
ATOM 1585 O O . GLY A 1 210 ? -13.695 -25.109 -21.656 1 28.58 210 GLY A O 1
ATOM 1586 N N . GLU A 1 211 ? -15.664 -25.109 -22.797 1 29.2 211 GLU A N 1
ATOM 1587 C CA . GLU A 1 211 ? -15.32 -26.234 -23.672 1 29.2 211 GLU A CA 1
ATOM 1588 C C . GLU A 1 211 ? -14.18 -25.859 -24.609 1 29.2 211 GLU A C 1
ATOM 1590 O O . GLU A 1 211 ? -13.312 -26.688 -24.906 1 29.2 211 GLU A O 1
ATOM 1595 N N . LEU A 1 212 ? -14.164 -24.547 -25.078 1 28.02 212 LEU A N 1
ATOM 1596 C CA . LEU A 1 212 ? -13.188 -24.203 -26.109 1 28.02 212 LEU A CA 1
ATOM 1597 C C . LEU A 1 212 ? -11.781 -24.141 -25.531 1 28.02 212 LEU A C 1
ATOM 1599 O O . LEU A 1 212 ? -10.82 -24.562 -26.172 1 28.02 212 LEU A O 1
ATOM 1603 N N . ALA A 1 213 ? -11.664 -23.859 -24.266 1 30.55 213 ALA A N 1
ATOM 1604 C CA . ALA A 1 213 ? -10.32 -23.703 -23.719 1 30.55 213 ALA A CA 1
ATOM 1605 C C . ALA A 1 213 ? -9.617 -25.047 -23.578 1 30.55 213 ALA A C 1
ATOM 1607 O O . ALA A 1 213 ? -8.398 -25.141 -23.75 1 30.55 213 ALA A O 1
ATOM 1608 N N . GLY A 1 214 ? -10.281 -26.094 -23.531 1 29.28 214 GLY A N 1
ATOM 1609 C CA . GLY A 1 214 ? -9.688 -27.406 -23.375 1 29.28 214 GLY A CA 1
ATOM 1610 C C . GLY A 1 214 ? -8.961 -27.875 -24.625 1 29.28 214 GLY A C 1
ATOM 1611 O O . GLY A 1 214 ? -7.863 -28.438 -24.531 1 29.28 214 GLY A O 1
ATOM 1612 N N . ARG A 1 215 ? -9.539 -27.625 -25.828 1 34.88 215 ARG A N 1
ATOM 1613 C CA . ARG A 1 215 ? -8.977 -28.156 -27.062 1 34.88 215 ARG A CA 1
ATOM 1614 C C . ARG A 1 215 ? -7.703 -27.406 -27.453 1 34.88 215 ARG A C 1
ATOM 1616 O O . ARG A 1 215 ? -6.773 -28 -28.016 1 34.88 215 ARG A O 1
ATOM 1623 N N . VAL A 1 216 ? -7.598 -26.094 -27.188 1 31.75 216 VAL A N 1
ATOM 1624 C CA . VAL A 1 216 ? -6.414 -25.328 -27.562 1 31.75 216 VAL A CA 1
ATOM 1625 C C . VAL A 1 216 ? -5.246 -25.719 -26.656 1 31.75 216 VAL A C 1
ATOM 1627 O O . VAL A 1 216 ? -4.105 -25.828 -27.125 1 31.75 216 VAL A O 1
ATOM 1630 N N . LEU A 1 217 ? -5.508 -26.219 -25.484 1 31.61 217 LEU A N 1
ATOM 1631 C CA . LEU A 1 217 ? -4.434 -26.578 -24.578 1 31.61 217 LEU A CA 1
ATOM 1632 C C . LEU A 1 217 ? -3.838 -27.938 -24.953 1 31.61 217 LEU A C 1
ATOM 1634 O O . LEU A 1 217 ? -2.617 -28.109 -24.922 1 31.61 217 LEU A O 1
ATOM 1638 N N . THR A 1 218 ? -4.633 -28.891 -25.516 1 35.34 218 THR A N 1
ATOM 1639 C CA . THR A 1 218 ? -4.102 -30.188 -25.891 1 35.34 218 THR A CA 1
ATOM 1640 C C . THR A 1 218 ? -3.262 -30.094 -27.156 1 35.34 218 THR A C 1
ATOM 1642 O O . THR A 1 218 ? -2.236 -30.766 -27.281 1 35.34 218 THR A O 1
ATOM 1645 N N . GLY A 1 219 ? -3.639 -29.281 -28.078 1 34.72 219 GLY A N 1
ATOM 1646 C CA . GLY A 1 219 ? -2.889 -29.109 -29.312 1 34.72 219 GLY A CA 1
ATOM 1647 C C . GLY A 1 219 ? -1.59 -28.344 -29.125 1 34.72 219 GLY A C 1
ATOM 1648 O O . GLY A 1 219 ? -0.568 -28.688 -29.719 1 34.72 219 GLY A O 1
ATOM 1649 N N . SER A 1 220 ? -1.566 -27.406 -28.297 1 35.62 220 SER A N 1
ATOM 1650 C CA . SER A 1 220 ? -0.371 -26.609 -28.016 1 35.62 220 SER A CA 1
ATOM 1651 C C . SER A 1 220 ? 0.658 -27.422 -27.234 1 35.62 220 SER A C 1
ATOM 1653 O O . SER A 1 220 ? 1.86 -27.312 -27.484 1 35.62 220 SER A O 1
ATOM 1655 N N . ARG A 1 221 ? 0.242 -28.328 -26.422 1 35.56 221 ARG A N 1
ATOM 1656 C CA . ARG A 1 221 ? 1.156 -29.234 -25.734 1 35.56 221 ARG A CA 1
ATOM 1657 C C . ARG A 1 221 ? 1.891 -30.125 -26.734 1 35.56 221 ARG A C 1
ATOM 1659 O O . ARG A 1 221 ? 3.107 -30.312 -26.641 1 35.56 221 ARG A O 1
ATOM 1666 N N . ASP A 1 222 ? 1.165 -30.719 -27.703 1 37.12 222 ASP A N 1
ATOM 1667 C CA . ASP A 1 222 ? 1.81 -31.609 -28.672 1 37.12 222 ASP A CA 1
ATOM 1668 C C . ASP A 1 222 ? 2.795 -30.828 -29.547 1 37.12 222 ASP A C 1
ATOM 1670 O O . ASP A 1 222 ? 3.891 -31.328 -29.828 1 37.12 222 ASP A O 1
ATOM 1674 N N . ALA A 1 223 ? 2.512 -29.578 -29.906 1 35.75 223 ALA A N 1
ATOM 1675 C CA . ALA A 1 223 ? 3.412 -28.797 -30.734 1 35.75 223 ALA A CA 1
ATOM 1676 C C . ALA A 1 223 ? 4.629 -28.328 -29.938 1 35.75 223 ALA A C 1
ATOM 1678 O O . ALA A 1 223 ? 5.754 -28.344 -30.453 1 35.75 223 ALA A O 1
ATOM 1679 N N . ALA A 1 224 ? 4.457 -27.984 -28.703 1 35.53 224 ALA A N 1
ATOM 1680 C CA . ALA A 1 224 ? 5.598 -27.594 -27.875 1 35.53 224 ALA A CA 1
ATOM 1681 C C . ALA A 1 224 ? 6.5 -28.797 -27.594 1 35.53 224 ALA A C 1
ATOM 1683 O O . ALA A 1 224 ? 7.727 -28.688 -27.641 1 35.53 224 ALA A O 1
ATOM 1684 N N . LEU A 1 225 ? 5.98 -29.984 -27.453 1 38.88 225 LEU A N 1
ATOM 1685 C CA . LEU A 1 225 ? 6.777 -31.188 -27.266 1 38.88 225 LEU A CA 1
ATOM 1686 C C . LEU A 1 225 ? 7.535 -31.547 -28.531 1 38.88 225 LEU A C 1
ATOM 1688 O O . LEU A 1 225 ? 8.703 -31.938 -28.484 1 38.88 225 LEU A O 1
ATOM 1692 N N . THR A 1 226 ? 6.91 -31.406 -29.672 1 40.28 226 THR A N 1
ATOM 1693 C CA . THR A 1 226 ? 7.582 -31.688 -30.938 1 40.28 226 THR A CA 1
ATOM 1694 C C . THR A 1 226 ? 8.695 -30.688 -31.203 1 40.28 226 THR A C 1
ATOM 1696 O O . THR A 1 226 ? 9.781 -31.047 -31.641 1 40.28 226 THR A O 1
ATOM 1699 N N . ALA A 1 227 ? 8.461 -29.422 -30.859 1 37.06 227 ALA A N 1
ATOM 1700 C CA . ALA A 1 227 ? 9.484 -28.391 -31.031 1 37.06 227 ALA A CA 1
ATOM 1701 C C . ALA A 1 227 ? 10.633 -28.594 -30.047 1 37.06 227 ALA A C 1
ATOM 1703 O O . ALA A 1 227 ? 11.805 -28.453 -30.406 1 37.06 227 ALA A O 1
ATOM 1704 N N . ALA A 1 228 ? 10.305 -28.922 -28.844 1 36.44 228 ALA A N 1
ATOM 1705 C CA . ALA A 1 228 ? 11.336 -29.219 -27.859 1 36.44 228 ALA A CA 1
ATOM 1706 C C . ALA A 1 228 ? 12.156 -30.438 -28.281 1 36.44 228 ALA A C 1
ATOM 1708 O O . ALA A 1 228 ? 13.375 -30.469 -28.109 1 36.44 228 ALA A O 1
ATOM 1709 N N . GLU A 1 229 ? 11.508 -31.453 -28.859 1 37.69 229 GLU A N 1
ATOM 1710 C CA . GLU A 1 229 ? 12.227 -32.594 -29.375 1 37.69 229 GLU A CA 1
ATOM 1711 C C . GLU A 1 229 ? 13.234 -32.188 -30.453 1 37.69 229 GLU A C 1
ATOM 1713 O O . GLU A 1 229 ? 14.352 -32.688 -30.484 1 37.69 229 GLU A O 1
ATOM 1718 N N . ASN A 1 230 ? 12.805 -31.297 -31.281 1 35.69 230 ASN A N 1
ATOM 1719 C CA . ASN A 1 230 ? 13.719 -30.891 -32.344 1 35.69 230 ASN A CA 1
ATOM 1720 C C . ASN A 1 230 ? 14.875 -30.062 -31.797 1 35.69 230 ASN A C 1
ATOM 1722 O O . ASN A 1 230 ? 16 -30.172 -32.281 1 35.69 230 ASN A O 1
ATOM 1726 N N . ILE A 1 231 ? 14.578 -29.219 -30.781 1 34.25 231 ILE A N 1
ATOM 1727 C CA . ILE A 1 231 ? 15.656 -28.422 -30.234 1 34.25 231 ILE A CA 1
ATOM 1728 C C . ILE A 1 231 ? 16.609 -29.297 -29.422 1 34.25 231 ILE A C 1
ATOM 1730 O O . ILE A 1 231 ? 17.828 -29.094 -29.453 1 34.25 231 ILE A O 1
ATOM 1734 N N . THR A 1 232 ? 16.016 -30.25 -28.734 1 35.91 232 THR A N 1
ATOM 1735 C CA . THR A 1 232 ? 16.844 -31.141 -27.938 1 35.91 232 THR A CA 1
ATOM 1736 C C . THR A 1 232 ? 17.812 -31.922 -28.828 1 35.91 232 THR A C 1
ATOM 1738 O O . THR A 1 232 ? 18.812 -32.438 -28.344 1 35.91 232 THR A O 1
ATOM 1741 N N . ARG A 1 233 ? 17.344 -32.188 -29.969 1 36.91 233 ARG A N 1
ATOM 1742 C CA . ARG A 1 233 ? 18.312 -32.969 -30.766 1 36.91 233 ARG A CA 1
ATOM 1743 C C . ARG A 1 233 ? 19.641 -32.219 -30.875 1 36.91 233 ARG A C 1
ATOM 1745 O O . ARG A 1 233 ? 20.656 -32.781 -31.266 1 36.91 233 ARG A O 1
ATOM 1752 N N . ARG A 1 234 ? 19.562 -30.875 -31.016 1 34.19 234 ARG A N 1
ATOM 1753 C CA . ARG A 1 234 ? 20.891 -30.328 -31.281 1 34.19 234 ARG A CA 1
ATOM 1754 C C . ARG A 1 234 ? 21.734 -30.297 -30.031 1 34.19 234 ARG A C 1
ATOM 1756 O O . ARG A 1 234 ? 22.953 -30.453 -30.094 1 34.19 234 ARG A O 1
ATOM 1763 N N . ASP A 1 235 ? 21.359 -29.547 -28.906 1 34.59 235 ASP A N 1
ATOM 1764 C CA . ASP A 1 235 ? 22.375 -29.297 -27.891 1 34.59 235 ASP A CA 1
ATOM 1765 C C . ASP A 1 235 ? 22.531 -30.5 -26.953 1 34.59 235 ASP A C 1
ATOM 1767 O O . ASP A 1 235 ? 21.641 -31.359 -26.891 1 34.59 235 ASP A O 1
ATOM 1771 N N . GLY A 1 236 ? 23.703 -30.672 -26.094 1 33.84 236 GLY A N 1
ATOM 1772 C CA . GLY A 1 236 ? 24.281 -31.75 -25.312 1 33.84 236 GLY A CA 1
ATOM 1773 C C . GLY A 1 236 ? 23.328 -32.312 -24.266 1 33.84 236 GLY A C 1
ATOM 1774 O O . GLY A 1 236 ? 22.359 -31.641 -23.891 1 33.84 236 GLY A O 1
ATOM 1775 N N . ALA A 1 237 ? 23.375 -33.594 -23.828 1 39.25 237 ALA A N 1
ATOM 1776 C CA . ALA A 1 237 ? 22.562 -34.656 -23.188 1 39.25 237 ALA A CA 1
ATOM 1777 C C . ALA A 1 237 ? 22.062 -34.188 -21.828 1 39.25 237 ALA A C 1
ATOM 1779 O O . ALA A 1 237 ? 20.906 -34.438 -21.469 1 39.25 237 ALA A O 1
ATOM 1780 N N . ASP A 1 238 ? 22.922 -33.562 -20.984 1 37.75 238 ASP A N 1
ATOM 1781 C CA . ASP A 1 238 ? 22.625 -33.5 -19.562 1 37.75 238 ASP A CA 1
ATOM 1782 C C . ASP A 1 238 ? 21.656 -32.344 -19.266 1 37.75 238 ASP A C 1
ATOM 1784 O O . ASP A 1 238 ? 20.797 -32.469 -18.375 1 37.75 238 ASP A O 1
ATOM 1788 N N . LYS A 1 239 ? 21.875 -31.203 -19.781 1 44 239 LYS A N 1
ATOM 1789 C CA . LYS A 1 239 ? 20.969 -30.078 -19.578 1 44 239 LYS A CA 1
ATOM 1790 C C . LYS A 1 239 ? 19.578 -30.359 -20.156 1 44 239 LYS A C 1
ATOM 1792 O O . LYS A 1 239 ? 18.594 -29.75 -19.75 1 44 239 LYS A O 1
ATOM 1797 N N . THR A 1 240 ? 19.547 -31.219 -21.031 1 40.09 240 THR A N 1
ATOM 1798 C CA . THR A 1 240 ? 18.328 -31.688 -21.688 1 40.09 240 THR A CA 1
ATOM 1799 C C . THR A 1 240 ? 17.516 -32.562 -20.734 1 40.09 240 THR A C 1
ATOM 1801 O O . THR A 1 240 ? 16.281 -32.5 -20.75 1 40.09 240 THR A O 1
ATOM 1804 N N . ALA A 1 241 ? 18.156 -33.219 -19.984 1 42.19 241 ALA A N 1
ATOM 1805 C CA . ALA A 1 241 ? 17.453 -34.094 -19.047 1 42.19 241 ALA A CA 1
ATOM 1806 C C . ALA A 1 241 ? 16.703 -33.312 -17.984 1 42.19 241 ALA A C 1
ATOM 1808 O O . ALA A 1 241 ? 15.562 -33.625 -17.641 1 42.19 241 ALA A O 1
ATOM 1809 N N . ASP A 1 242 ? 17.328 -32.312 -17.359 1 42.53 242 ASP A N 1
ATOM 1810 C CA . ASP A 1 242 ? 16.656 -31.484 -16.359 1 42.53 242 ASP A CA 1
ATOM 1811 C C . ASP A 1 242 ? 15.523 -30.672 -16.969 1 42.53 242 ASP A C 1
ATOM 1813 O O . ASP A 1 242 ? 14.461 -30.516 -16.375 1 42.53 242 ASP A O 1
ATOM 1817 N N . ALA A 1 243 ? 15.734 -30.094 -18.188 1 39.16 243 ALA A N 1
ATOM 1818 C CA . ALA A 1 243 ? 14.648 -29.438 -18.906 1 39.16 243 ALA A CA 1
ATOM 1819 C C . ALA A 1 243 ? 13.547 -30.438 -19.266 1 39.16 243 ALA A C 1
ATOM 1821 O O . ALA A 1 243 ? 12.359 -30.125 -19.172 1 39.16 243 ALA A O 1
ATOM 1822 N N . LEU A 1 244 ? 13.914 -31.625 -19.594 1 40.59 244 LEU A N 1
ATOM 1823 C CA . LEU A 1 244 ? 12.938 -32.656 -19.875 1 40.59 244 LEU A CA 1
ATOM 1824 C C . LEU A 1 244 ? 12.219 -33.094 -18.609 1 40.59 244 LEU A C 1
ATOM 1826 O O . LEU A 1 244 ? 11.016 -33.375 -18.625 1 40.59 244 LEU A O 1
ATOM 1830 N N . ARG A 1 245 ? 12.93 -33.188 -17.562 1 42.44 245 ARG A N 1
ATOM 1831 C CA . ARG A 1 245 ? 12.273 -33.5 -16.297 1 42.44 245 ARG A CA 1
ATOM 1832 C C . ARG A 1 245 ? 11.273 -32.406 -15.906 1 42.44 245 ARG A C 1
ATOM 1834 O O . ARG A 1 245 ? 10.18 -32.688 -15.422 1 42.44 245 ARG A O 1
ATOM 1841 N N . SER A 1 246 ? 11.656 -31.156 -16.109 1 41.41 246 SER A N 1
ATOM 1842 C CA . SER A 1 246 ? 10.711 -30.078 -15.867 1 41.41 246 SER A CA 1
ATOM 1843 C C . SER A 1 246 ? 9.523 -30.156 -16.812 1 41.41 246 SER A C 1
ATOM 1845 O O . SER A 1 246 ? 8.383 -29.891 -16.422 1 41.41 246 SER A O 1
ATOM 1847 N N . LEU A 1 247 ? 9.75 -30.453 -18.078 1 42.09 247 LEU A N 1
ATOM 1848 C CA . LEU A 1 247 ? 8.672 -30.656 -19.031 1 42.09 247 LEU A CA 1
ATOM 1849 C C . LEU A 1 247 ? 7.844 -31.875 -18.656 1 42.09 247 LEU A C 1
ATOM 1851 O O . LEU A 1 247 ? 6.617 -31.859 -18.781 1 42.09 247 LEU A O 1
ATOM 1855 N N . ARG A 1 248 ? 8.508 -32.938 -18.328 1 42.72 248 ARG A N 1
ATOM 1856 C CA . ARG A 1 248 ? 7.781 -34.125 -17.938 1 42.72 248 ARG A CA 1
ATOM 1857 C C . ARG A 1 248 ? 6.965 -33.906 -16.672 1 42.72 248 ARG A C 1
ATOM 1859 O O . ARG A 1 248 ? 5.84 -34.375 -16.562 1 42.72 248 ARG A O 1
ATOM 1866 N N . THR A 1 249 ? 7.578 -33.219 -15.719 1 45.69 249 THR A N 1
ATOM 1867 C CA . THR A 1 249 ? 6.789 -32.875 -14.539 1 45.69 249 THR A CA 1
ATOM 1868 C C . THR A 1 249 ? 5.609 -31.984 -14.922 1 45.69 249 THR A C 1
ATOM 1870 O O . THR A 1 249 ? 4.508 -32.156 -14.398 1 45.69 249 THR A O 1
ATOM 1873 N N . ALA A 1 250 ? 5.848 -31.094 -15.852 1 41.19 250 ALA A N 1
ATOM 1874 C CA . ALA A 1 250 ? 4.723 -30.297 -16.344 1 41.19 250 ALA A CA 1
ATOM 1875 C C . ALA A 1 250 ? 3.75 -31.172 -17.141 1 41.19 250 ALA A C 1
ATOM 1877 O O . ALA A 1 250 ? 2.535 -30.969 -17.078 1 41.19 250 ALA A O 1
ATOM 1878 N N . ALA A 1 251 ? 4.301 -32.062 -17.891 1 42.06 251 ALA A N 1
ATOM 1879 C CA . ALA A 1 251 ? 3.451 -32.875 -18.766 1 42.06 251 ALA A CA 1
ATOM 1880 C C . ALA A 1 251 ? 2.869 -34.062 -18.031 1 42.06 251 ALA A C 1
ATOM 1882 O O . ALA A 1 251 ? 2.129 -34.875 -18.625 1 42.06 251 ALA A O 1
ATOM 1883 N N . GLY A 1 252 ? 2.84 -34.062 -16.75 1 48.03 252 GLY A N 1
ATOM 1884 C CA . GLY A 1 252 ? 2.148 -35.125 -16.031 1 48.03 252 GLY A CA 1
ATOM 1885 C C . GLY A 1 252 ? 2.82 -36.469 -16.156 1 48.03 252 GLY A C 1
ATOM 1886 O O . GLY A 1 252 ? 2.307 -37.469 -15.656 1 48.03 252 GLY A O 1
ATOM 1887 N N . ALA A 1 253 ? 3.746 -36.688 -17.062 1 51.31 253 ALA A N 1
ATOM 1888 C CA . ALA A 1 253 ? 4.234 -38.062 -17.281 1 51.31 253 ALA A CA 1
ATOM 1889 C C . ALA A 1 253 ? 5.172 -38.5 -16.156 1 51.31 253 ALA A C 1
ATOM 1891 O O . ALA A 1 253 ? 6.332 -38.844 -16.406 1 51.31 253 ALA A O 1
ATOM 1892 N N . LEU A 1 254 ? 4.996 -37.906 -15.07 1 58.16 254 LEU A N 1
ATOM 1893 C CA . LEU A 1 254 ? 5.871 -38.312 -13.969 1 58.16 254 LEU A CA 1
ATOM 1894 C C . LEU A 1 254 ? 5.539 -39.719 -13.484 1 58.16 254 LEU A C 1
ATOM 1896 O O . LEU A 1 254 ? 4.379 -40.125 -13.523 1 58.16 254 LEU A O 1
ATOM 1900 N N . ASP A 1 255 ? 6.598 -40.594 -13.445 1 63.41 255 ASP A N 1
ATOM 1901 C CA . ASP A 1 255 ? 6.473 -41.875 -12.781 1 63.41 255 ASP A CA 1
ATOM 1902 C C . ASP A 1 255 ? 6.293 -41.719 -11.273 1 63.41 255 ASP A C 1
ATOM 1904 O O . ASP A 1 255 ? 6.941 -40.844 -10.664 1 63.41 255 ASP A O 1
ATOM 1908 N N . PRO A 1 256 ? 5.309 -42.312 -10.727 1 64.88 256 PRO A N 1
ATOM 1909 C CA . PRO A 1 256 ? 5.031 -42.219 -9.289 1 64.88 256 PRO A CA 1
ATOM 1910 C C . PRO A 1 256 ? 6.285 -42.406 -8.438 1 64.88 256 PRO A C 1
ATOM 1912 O O . PRO A 1 256 ? 6.363 -41.844 -7.332 1 64.88 256 PRO A O 1
ATOM 1915 N N . ALA A 1 257 ? 7.258 -43.188 -8.945 1 67.69 257 ALA A N 1
ATOM 1916 C CA . ALA A 1 257 ? 8.469 -43.438 -8.164 1 67.69 257 ALA A CA 1
ATOM 1917 C C . ALA A 1 257 ? 9.32 -42.188 -8.055 1 67.69 257 ALA A C 1
ATOM 1919 O O . ALA A 1 257 ? 10.18 -42.062 -7.172 1 67.69 257 ALA A O 1
ATOM 1920 N N . GLU A 1 258 ? 8.992 -41.188 -8.812 1 76.75 258 GLU A N 1
ATOM 1921 C CA . GLU A 1 258 ? 9.805 -39.969 -8.852 1 76.75 258 GLU A CA 1
ATOM 1922 C C . GLU A 1 258 ? 9.156 -38.844 -8.047 1 76.75 258 GLU A C 1
ATOM 1924 O O . GLU A 1 258 ? 9.727 -37.75 -7.918 1 76.75 258 GLU A O 1
ATOM 1929 N N . LEU A 1 259 ? 8.07 -39.25 -7.352 1 87.19 259 LEU A N 1
ATOM 1930 C CA . LEU A 1 259 ? 7.379 -38.25 -6.57 1 87.19 259 LEU A CA 1
ATOM 1931 C C . LEU A 1 259 ? 8.078 -38 -5.234 1 87.19 259 LEU A C 1
ATOM 1933 O O . LEU A 1 259 ? 8.672 -38.938 -4.672 1 87.19 259 LEU A O 1
ATOM 1937 N N . PRO A 1 260 ? 8.078 -36.75 -4.773 1 89.69 260 PRO A N 1
ATOM 1938 C CA . PRO A 1 260 ? 8.781 -36.406 -3.533 1 89.69 260 PRO A CA 1
ATOM 1939 C C . PRO A 1 260 ? 8.188 -37.125 -2.312 1 89.69 260 PRO A C 1
ATOM 1941 O O . PRO A 1 260 ? 8.828 -37.188 -1.258 1 89.69 260 PRO A O 1
ATOM 1944 N N . ILE A 1 261 ? 7.016 -37.688 -2.363 1 91.69 261 ILE A N 1
ATOM 1945 C CA . ILE A 1 261 ? 6.379 -38.438 -1.288 1 91.69 261 ILE A CA 1
ATOM 1946 C C . ILE A 1 261 ? 6.359 -39.906 -1.641 1 91.69 261 ILE A C 1
ATOM 1948 O O . ILE A 1 261 ? 5.754 -40.312 -2.639 1 91.69 261 ILE A O 1
ATOM 1952 N N . PRO A 1 262 ? 7.074 -40.781 -0.825 1 89.88 262 PRO A N 1
ATOM 1953 C CA . PRO A 1 262 ? 7.113 -42.188 -1.129 1 89.88 262 PRO A CA 1
ATOM 1954 C C . PRO A 1 262 ? 5.727 -42.844 -1.148 1 89.88 262 PRO A C 1
ATOM 1956 O O . PRO A 1 262 ? 4.867 -42.469 -0.34 1 89.88 262 PRO A O 1
ATOM 1959 N N . ASP A 1 263 ? 5.492 -43.812 -2.1 1 89 263 ASP A N 1
ATOM 1960 C CA . ASP A 1 263 ? 4.262 -44.594 -2.238 1 89 263 ASP A CA 1
ATOM 1961 C C . ASP A 1 263 ? 3.047 -43.656 -2.359 1 89 263 ASP A C 1
ATOM 1963 O O . ASP A 1 263 ? 1.99 -43.938 -1.79 1 89 263 ASP A O 1
ATOM 1967 N N . TYR A 1 264 ? 3.23 -42.531 -2.996 1 90.81 264 TYR A N 1
ATOM 1968 C CA . TYR A 1 264 ? 2.211 -41.5 -3.098 1 90.81 264 TYR A CA 1
ATOM 1969 C C . TYR A 1 264 ? 0.933 -42.062 -3.721 1 90.81 264 TYR A C 1
ATOM 1971 O O . TYR A 1 264 ? -0.169 -41.75 -3.254 1 90.81 264 TYR A O 1
ATOM 1979 N N . ASP A 1 265 ? 1.01 -42.875 -4.691 1 85.38 265 ASP A N 1
ATOM 1980 C CA . ASP A 1 265 ? -0.139 -43.375 -5.449 1 85.38 265 ASP A CA 1
ATOM 1981 C C . ASP A 1 265 ? -1.005 -44.281 -4.598 1 85.38 265 ASP A C 1
ATOM 1983 O O . ASP A 1 265 ? -2.189 -44.5 -4.887 1 85.38 265 ASP A O 1
ATOM 1987 N N . GLU A 1 266 ? -0.364 -44.844 -3.596 1 88.94 266 GLU A N 1
ATOM 1988 C CA . GLU A 1 266 ? -1.086 -45.812 -2.748 1 88.94 266 GLU A CA 1
ATOM 1989 C C . GLU A 1 266 ? -1.647 -45.094 -1.508 1 88.94 266 GLU A C 1
ATOM 1991 O O . GLU A 1 266 ? -2.391 -45.719 -0.736 1 88.94 266 GLU A O 1
ATOM 1996 N N . ARG A 1 267 ? -1.432 -43.844 -1.446 1 92.38 267 ARG A N 1
ATOM 1997 C CA . ARG A 1 267 ? -1.825 -43.156 -0.228 1 92.38 267 ARG A CA 1
ATOM 1998 C C . ARG A 1 267 ? -3.26 -42.656 -0.327 1 92.38 267 ARG A C 1
ATOM 2000 O O . ARG A 1 267 ? -3.707 -42.219 -1.399 1 92.38 267 ARG A O 1
ATOM 2007 N N . THR A 1 268 ? -3.934 -42.719 0.875 1 93.62 268 THR A N 1
ATOM 2008 C CA . THR A 1 268 ? -5.254 -42.094 0.978 1 93.62 268 THR A CA 1
ATOM 2009 C C . THR A 1 268 ? -5.152 -40.562 0.952 1 93.62 268 THR A C 1
ATOM 2011 O O . THR A 1 268 ? -4.055 -40.031 1.068 1 93.62 268 THR A O 1
ATOM 2014 N N . VAL A 1 269 ? -6.254 -39.906 0.732 1 94.5 269 VAL A N 1
ATOM 2015 C CA . VAL A 1 269 ? -6.312 -38.438 0.712 1 94.5 269 VAL A CA 1
ATOM 2016 C C . VAL A 1 269 ? -5.738 -37.875 2.014 1 94.5 269 VAL A C 1
ATOM 2018 O O . VAL A 1 269 ? -4.91 -36.969 1.991 1 94.5 269 VAL A O 1
ATOM 2021 N N . GLN A 1 270 ? -6.133 -38.469 3.117 1 95.56 270 GLN A N 1
ATOM 2022 C CA . GLN A 1 270 ? -5.695 -37.969 4.422 1 95.56 270 GLN A CA 1
ATOM 2023 C C . GLN A 1 270 ? -4.191 -38.156 4.602 1 95.56 270 GLN A C 1
ATOM 2025 O O . GLN A 1 270 ? -3.512 -37.281 5.133 1 95.56 270 GLN A O 1
ATOM 2030 N N . ASP A 1 271 ? -3.727 -39.312 4.113 1 95 271 ASP A N 1
ATOM 2031 C CA . ASP A 1 271 ? -2.297 -39.594 4.227 1 95 271 ASP A CA 1
ATOM 2032 C C . ASP A 1 271 ? -1.485 -38.656 3.328 1 95 271 ASP A C 1
ATOM 2034 O O . ASP A 1 271 ? -0.399 -38.219 3.703 1 95 271 ASP A O 1
ATOM 2038 N N . ALA A 1 272 ? -1.998 -38.438 2.174 1 94.38 272 ALA A N 1
ATOM 2039 C CA . ALA A 1 272 ? -1.338 -37.531 1.238 1 94.38 272 ALA A CA 1
ATOM 2040 C C . ALA A 1 272 ? -1.27 -36.125 1.805 1 94.38 272 ALA A C 1
ATOM 2042 O O . ALA A 1 272 ? -0.222 -35.469 1.748 1 94.38 272 ALA A O 1
ATOM 2043 N N . ILE A 1 273 ? -2.35 -35.656 2.395 1 95.06 273 ILE A N 1
ATOM 2044 C CA . ILE A 1 273 ? -2.424 -34.344 2.973 1 95.06 273 ILE A CA 1
ATOM 2045 C C . ILE A 1 273 ? -1.409 -34.188 4.105 1 95.06 273 ILE A C 1
ATOM 2047 O O . ILE A 1 273 ? -0.7 -33.188 4.199 1 95.06 273 ILE A O 1
ATOM 2051 N N . SER A 1 274 ? -1.321 -35.188 4.949 1 95.69 274 SER A N 1
ATOM 2052 C CA . SER A 1 274 ? -0.376 -35.156 6.062 1 95.69 274 SER A CA 1
ATOM 2053 C C . SER A 1 274 ? 1.063 -35.094 5.562 1 95.69 274 SER A C 1
ATOM 2055 O O . SER A 1 274 ? 1.891 -34.375 6.137 1 95.69 274 SER A O 1
ATOM 2057 N N . ALA A 1 275 ? 1.349 -35.812 4.551 1 94.81 275 ALA A N 1
ATOM 2058 C CA . ALA A 1 275 ? 2.697 -35.844 3.99 1 94.81 275 ALA A CA 1
ATOM 2059 C C . ALA A 1 275 ? 3.045 -34.5 3.342 1 94.81 275 ALA A C 1
ATOM 2061 O O . ALA A 1 275 ? 4.195 -34.062 3.393 1 94.81 275 ALA A O 1
ATOM 2062 N N . ILE A 1 276 ? 2.078 -33.844 2.74 1 94.19 276 ILE A N 1
ATOM 2063 C CA . ILE A 1 276 ? 2.27 -32.562 2.043 1 94.19 276 ILE A CA 1
ATOM 2064 C C . ILE A 1 276 ? 2.65 -31.484 3.045 1 94.19 276 ILE A C 1
ATOM 2066 O O . ILE A 1 276 ? 3.459 -30.609 2.738 1 94.19 276 ILE A O 1
ATOM 2070 N N . LYS A 1 277 ? 2.16 -31.531 4.223 1 93.5 277 LYS A N 1
ATOM 2071 C CA . LYS A 1 277 ? 2.412 -30.516 5.254 1 93.5 277 LYS A CA 1
ATOM 2072 C C . LYS A 1 277 ? 3.891 -30.469 5.625 1 93.5 277 LYS A C 1
ATOM 2074 O O . LYS A 1 277 ? 4.383 -29.453 6.113 1 93.5 277 LYS A O 1
ATOM 2079 N N . ASP A 1 278 ? 4.551 -31.578 5.328 1 93.12 278 ASP A N 1
ATOM 2080 C CA . ASP A 1 278 ? 5.953 -31.672 5.73 1 93.12 278 ASP A CA 1
ATOM 2081 C C . ASP A 1 278 ? 6.879 -31.219 4.609 1 93.12 278 ASP A C 1
ATOM 2083 O O . ASP A 1 278 ? 8.094 -31.109 4.805 1 93.12 278 ASP A O 1
ATOM 2087 N N . LEU A 1 279 ? 6.285 -30.969 3.445 1 93.19 279 LEU A N 1
ATOM 2088 C CA . LEU A 1 279 ? 7.117 -30.5 2.342 1 93.19 279 LEU A CA 1
ATOM 2089 C C . LEU A 1 279 ? 7.57 -29.062 2.568 1 93.19 279 LEU A C 1
ATOM 2091 O O . LEU A 1 279 ? 6.801 -28.234 3.061 1 93.19 279 LEU A O 1
ATOM 2095 N N . THR A 1 280 ? 8.906 -28.766 2.195 1 91.25 280 THR A N 1
ATOM 2096 C CA . THR A 1 280 ? 9.438 -27.438 2.406 1 91.25 280 THR A CA 1
ATOM 2097 C C . THR A 1 280 ? 9.891 -26.812 1.087 1 91.25 280 THR A C 1
ATOM 2099 O O . THR A 1 280 ? 10.055 -25.594 0.989 1 91.25 280 THR A O 1
ATOM 2102 N N . ASP A 1 281 ? 9.992 -27.625 0.115 1 90.69 281 ASP A N 1
ATOM 2103 C CA . ASP A 1 281 ? 10.438 -27.141 -1.19 1 90.69 281 ASP A CA 1
ATOM 2104 C C . ASP A 1 281 ? 9.25 -26.906 -2.121 1 90.69 281 ASP A C 1
ATOM 2106 O O . ASP A 1 281 ? 8.516 -27.828 -2.459 1 90.69 281 ASP A O 1
ATOM 2110 N N . PRO A 1 282 ? 9.141 -25.688 -2.613 1 89.69 282 PRO A N 1
ATOM 2111 C CA . PRO A 1 282 ? 8.047 -25.391 -3.535 1 89.69 282 PRO A CA 1
ATOM 2112 C C . PRO A 1 282 ? 8.047 -26.281 -4.773 1 89.69 282 PRO A C 1
ATOM 2114 O O . PRO A 1 282 ? 6.984 -26.609 -5.301 1 89.69 282 PRO A O 1
ATOM 2117 N N . GLY A 1 283 ? 9.141 -26.641 -5.203 1 87.19 283 GLY A N 1
ATOM 2118 C CA . GLY A 1 283 ? 9.242 -27.531 -6.348 1 87.19 283 GLY A CA 1
ATOM 2119 C C . GLY A 1 283 ? 8.586 -28.875 -6.113 1 87.19 283 GLY A C 1
ATOM 2120 O O . GLY A 1 283 ? 7.938 -29.422 -7.012 1 87.19 283 GLY A O 1
ATOM 2121 N N . ASP A 1 284 ? 8.789 -29.406 -4.918 1 90.56 284 ASP A N 1
ATOM 2122 C CA . ASP A 1 284 ? 8.156 -30.672 -4.562 1 90.56 284 ASP A CA 1
ATOM 2123 C C . ASP A 1 284 ? 6.633 -30.531 -4.559 1 90.56 284 ASP A C 1
ATOM 2125 O O . ASP A 1 284 ? 5.93 -31.438 -5.008 1 90.56 284 ASP A O 1
ATOM 2129 N N . ILE A 1 285 ? 6.203 -29.453 -4.043 1 91 285 ILE A N 1
ATOM 2130 C CA . ILE A 1 285 ? 4.77 -29.203 -3.986 1 91 285 ILE A CA 1
ATOM 2131 C C . ILE A 1 285 ? 4.203 -29.125 -5.402 1 91 285 ILE A C 1
ATOM 2133 O O . ILE A 1 285 ? 3.164 -29.719 -5.695 1 91 285 ILE A O 1
ATOM 2137 N N . ARG A 1 286 ? 4.906 -28.469 -6.207 1 87.25 286 ARG A N 1
ATOM 2138 C CA . ARG A 1 286 ? 4.484 -28.344 -7.598 1 87.25 286 ARG A CA 1
ATOM 2139 C C . ARG A 1 286 ? 4.418 -29.719 -8.273 1 87.25 286 ARG A C 1
ATOM 2141 O O . ARG A 1 286 ? 3.508 -29.969 -9.062 1 87.25 286 ARG A O 1
ATOM 2148 N N . THR A 1 287 ? 5.383 -30.531 -7.977 1 87.69 287 THR A N 1
ATOM 2149 C CA . THR A 1 287 ? 5.418 -31.875 -8.555 1 87.69 287 THR A CA 1
ATOM 2150 C C . THR A 1 287 ? 4.188 -32.688 -8.141 1 87.69 287 THR A C 1
ATOM 2152 O O . THR A 1 287 ? 3.58 -33.344 -8.969 1 87.69 287 THR A O 1
ATOM 2155 N N . ILE A 1 288 ? 3.824 -32.531 -6.906 1 89.94 288 ILE A N 1
ATOM 2156 C CA . ILE A 1 288 ? 2.66 -33.25 -6.395 1 89.94 288 ILE A CA 1
ATOM 2157 C C . ILE A 1 288 ? 1.396 -32.719 -7.078 1 89.94 288 ILE A C 1
ATOM 2159 O O . ILE A 1 288 ? 0.542 -33.5 -7.496 1 89.94 288 ILE A O 1
ATOM 2163 N N . VAL A 1 289 ? 1.299 -31.5 -7.188 1 87.12 289 VAL A N 1
ATOM 2164 C CA . VAL A 1 289 ? 0.11 -30.906 -7.793 1 87.12 289 VAL A CA 1
ATOM 2165 C C . VAL A 1 289 ? 0.033 -31.281 -9.266 1 87.12 289 VAL A C 1
ATOM 2167 O O . VAL A 1 289 ? -1.036 -31.641 -9.766 1 87.12 289 VAL A O 1
ATOM 2170 N N . ALA A 1 290 ? 1.137 -31.188 -9.914 1 82.19 290 ALA A N 1
ATOM 2171 C CA . ALA A 1 290 ? 1.167 -31.578 -11.32 1 82.19 290 ALA A CA 1
ATOM 2172 C C . ALA A 1 290 ? 0.723 -33.031 -11.5 1 82.19 290 ALA A C 1
ATOM 2174 O O . ALA A 1 290 ? -0.038 -33.344 -12.422 1 82.19 290 ALA A O 1
ATOM 2175 N N . TRP A 1 291 ? 1.199 -33.844 -10.648 1 85.81 291 TRP A N 1
ATOM 2176 C CA . TRP A 1 291 ? 0.822 -35.25 -10.695 1 85.81 291 TRP A CA 1
ATOM 2177 C C . TRP A 1 291 ? -0.673 -35.438 -10.453 1 85.81 291 TRP A C 1
ATOM 2179 O O . TRP A 1 291 ? -1.357 -36.125 -11.211 1 85.81 291 TRP A O 1
ATOM 2189 N N . GLU A 1 292 ? -1.138 -34.719 -9.406 1 88.06 292 GLU A N 1
ATOM 2190 C CA . GLU A 1 292 ? -2.551 -34.812 -9.055 1 88.06 292 GLU A CA 1
ATOM 2191 C C . GLU A 1 292 ? -3.436 -34.344 -10.203 1 88.06 292 GLU A C 1
ATOM 2193 O O . GLU A 1 292 ? -4.434 -34.969 -10.539 1 88.06 292 GLU A O 1
ATOM 2198 N N . GLU A 1 293 ? -3.059 -33.312 -10.727 1 81 293 GLU A N 1
ATOM 2199 C CA . GLU A 1 293 ? -3.873 -32.719 -11.789 1 81 293 GLU A CA 1
ATOM 2200 C C . GLU A 1 293 ? -3.863 -33.594 -13.039 1 81 293 GLU A C 1
ATOM 2202 O O . GLU A 1 293 ? -4.832 -33.594 -13.805 1 81 293 GLU A O 1
ATOM 2207 N N . ALA A 1 294 ? -2.844 -34.344 -13.25 1 81.38 294 ALA A N 1
ATOM 2208 C CA . ALA A 1 294 ? -2.713 -35.219 -14.414 1 81.38 294 ALA A CA 1
ATOM 2209 C C . ALA A 1 294 ? -3.354 -36.562 -14.164 1 81.38 294 ALA A C 1
ATOM 2211 O O . ALA A 1 294 ? -3.611 -37.312 -15.102 1 81.38 294 ALA A O 1
ATOM 2212 N N . HIS A 1 295 ? -3.693 -36.906 -12.969 1 86.81 295 HIS A N 1
ATOM 2213 C CA . HIS A 1 295 ? -4.223 -38.219 -12.641 1 86.81 295 HIS A CA 1
ATOM 2214 C C . HIS A 1 295 ? -5.57 -38.125 -11.938 1 86.81 295 HIS A C 1
ATOM 2216 O O . HIS A 1 295 ? -6.551 -37.656 -12.531 1 86.81 295 HIS A O 1
ATOM 2222 N N . LYS A 1 296 ? -5.594 -38.375 -10.57 1 84.94 296 LYS A N 1
ATOM 2223 C CA . LYS A 1 296 ? -6.844 -38.469 -9.812 1 84.94 296 LYS A CA 1
ATOM 2224 C C . LYS A 1 296 ? -7.418 -37.062 -9.555 1 84.94 296 LYS A C 1
ATOM 2226 O O . LYS A 1 296 ? -8.625 -36.906 -9.336 1 84.94 296 LYS A O 1
ATOM 2231 N N . ASN A 1 297 ? -6.512 -36.125 -9.594 1 86.19 297 ASN A N 1
ATOM 2232 C CA . ASN A 1 297 ? -6.91 -34.719 -9.383 1 86.19 297 ASN A CA 1
ATOM 2233 C C . ASN A 1 297 ? -7.801 -34.594 -8.148 1 86.19 297 ASN A C 1
ATOM 2235 O O . ASN A 1 297 ? -8.898 -34.031 -8.234 1 86.19 297 ASN A O 1
ATOM 2239 N N . ARG A 1 298 ? -7.43 -35.219 -7.062 1 90.31 298 ARG A N 1
ATOM 2240 C CA . ARG A 1 298 ? -8.141 -35.125 -5.789 1 90.31 298 ARG A CA 1
ATOM 2241 C C . ARG A 1 298 ? -8.078 -33.688 -5.254 1 90.31 298 ARG A C 1
ATOM 2243 O O . ARG A 1 298 ? -7.043 -33.281 -4.727 1 90.31 298 ARG A O 1
ATOM 2250 N N . GLN A 1 299 ? -9.109 -33.031 -5.324 1 88.06 299 GLN A N 1
ATOM 2251 C CA . GLN A 1 299 ? -9.172 -31.578 -5.066 1 88.06 299 GLN A CA 1
ATOM 2252 C C . GLN A 1 299 ? -8.75 -31.266 -3.635 1 88.06 299 GLN A C 1
ATOM 2254 O O . GLN A 1 299 ? -8.156 -30.219 -3.375 1 88.06 299 GLN A O 1
ATOM 2259 N N . ARG A 1 300 ? -9.062 -32.125 -2.736 1 91.06 300 ARG A N 1
ATOM 2260 C CA . ARG A 1 300 ? -8.672 -31.891 -1.35 1 91.06 300 ARG A CA 1
ATOM 2261 C C . ARG A 1 300 ? -7.156 -31.938 -1.195 1 91.06 300 ARG A C 1
ATOM 2263 O O . ARG A 1 300 ? -6.586 -31.203 -0.382 1 91.06 300 ARG A O 1
ATOM 2270 N N . VAL A 1 301 ? -6.543 -32.781 -1.953 1 91.44 301 VAL A N 1
ATOM 2271 C CA . VAL A 1 301 ? -5.086 -32.875 -1.933 1 91.44 301 VAL A CA 1
ATOM 2272 C C . VAL A 1 301 ? -4.469 -31.656 -2.594 1 91.44 301 VAL A C 1
ATOM 2274 O O . VAL A 1 301 ? -3.516 -31.062 -2.072 1 91.44 301 VAL A O 1
ATOM 2277 N N . VAL A 1 302 ? -5.023 -31.219 -3.746 1 88.88 302 VAL A N 1
ATOM 2278 C CA . VAL A 1 302 ? -4.539 -30.031 -4.445 1 88.88 302 VAL A CA 1
ATOM 2279 C C . VAL A 1 302 ? -4.699 -28.812 -3.547 1 88.88 302 VAL A C 1
ATOM 2281 O O . VAL A 1 302 ? -3.787 -27.984 -3.449 1 88.88 302 VAL A O 1
ATOM 2284 N N . SER A 1 303 ? -5.785 -28.766 -2.832 1 89.88 303 SER A N 1
ATOM 2285 C CA . SER A 1 303 ? -6.031 -27.672 -1.908 1 89.88 303 SER A CA 1
ATOM 2286 C C . SER A 1 303 ? -5.02 -27.672 -0.766 1 89.88 303 SER A C 1
ATOM 2288 O O . SER A 1 303 ? -4.539 -26.609 -0.354 1 89.88 303 SER A O 1
ATOM 2290 N N . ALA A 1 304 ? -4.762 -28.812 -0.294 1 91.81 304 ALA A N 1
ATOM 2291 C CA . ALA A 1 304 ? -3.777 -28.922 0.777 1 91.81 304 ALA A CA 1
ATOM 2292 C C . ALA A 1 304 ? -2.396 -28.469 0.298 1 91.81 304 ALA A C 1
ATOM 2294 O O . ALA A 1 304 ? -1.649 -27.828 1.041 1 91.81 304 ALA A O 1
ATOM 2295 N N . ALA A 1 305 ? -2.068 -28.875 -0.891 1 91.25 305 ALA A N 1
ATOM 2296 C CA . ALA A 1 305 ? -0.793 -28.484 -1.479 1 91.25 305 ALA A CA 1
ATOM 2297 C C . ALA A 1 305 ? -0.716 -26.969 -1.649 1 91.25 305 ALA A C 1
ATOM 2299 O O . ALA A 1 305 ? 0.313 -26.359 -1.356 1 91.25 305 ALA A O 1
ATOM 2300 N N . GLN A 1 306 ? -1.793 -26.422 -2.07 1 89.62 306 GLN A N 1
ATOM 2301 C CA . GLN A 1 306 ? -1.861 -24.984 -2.24 1 89.62 306 GLN A CA 1
ATOM 2302 C C . GLN A 1 306 ? -1.717 -24.266 -0.902 1 89.62 306 GLN A C 1
ATOM 2304 O O . GLN A 1 306 ? -1.055 -23.219 -0.817 1 89.62 306 GLN A O 1
ATOM 2309 N N . THR A 1 307 ? -2.346 -24.766 0.078 1 91.62 307 THR A N 1
ATOM 2310 C CA . THR A 1 307 ? -2.262 -24.188 1.415 1 91.62 307 THR A CA 1
ATOM 2311 C C . THR A 1 307 ? -0.828 -24.234 1.936 1 91.62 307 THR A C 1
ATOM 2313 O O . THR A 1 307 ? -0.354 -23.281 2.553 1 91.62 307 THR A O 1
ATOM 2316 N N . ARG A 1 308 ? -0.204 -25.328 1.716 1 93.5 308 ARG A N 1
ATOM 2317 C CA . ARG A 1 308 ? 1.186 -25.469 2.139 1 93.5 308 ARG A CA 1
ATOM 2318 C C . ARG A 1 308 ? 2.082 -24.469 1.424 1 93.5 308 ARG A C 1
ATOM 2320 O O . ARG A 1 308 ? 2.947 -23.844 2.047 1 93.5 308 ARG A O 1
ATOM 2327 N N . LEU A 1 309 ? 1.856 -24.344 0.134 1 93.12 309 LEU A N 1
ATOM 2328 C CA . LEU A 1 309 ? 2.648 -23.375 -0.625 1 93.12 309 LEU A CA 1
ATOM 2329 C C . LEU A 1 309 ? 2.381 -21.953 -0.144 1 93.12 309 LEU A C 1
ATOM 2331 O O . LEU A 1 309 ? 3.305 -21.141 -0.052 1 93.12 309 LEU A O 1
ATOM 2335 N N . ALA A 1 310 ? 1.163 -21.656 0.087 1 93.69 310 ALA A N 1
ATOM 2336 C CA . ALA A 1 310 ? 0.803 -20.344 0.597 1 93.69 310 ALA A CA 1
ATOM 2337 C C . ALA A 1 310 ? 1.526 -20.047 1.907 1 93.69 310 ALA A C 1
ATOM 2339 O O . ALA A 1 310 ? 1.995 -18.922 2.125 1 93.69 310 ALA A O 1
ATOM 2340 N N . ALA A 1 311 ? 1.582 -21.016 2.779 1 94.06 311 ALA A N 1
ATOM 2341 C CA . ALA A 1 311 ? 2.275 -20.828 4.051 1 94.06 311 ALA A CA 1
ATOM 2342 C C . ALA A 1 311 ? 3.754 -20.516 3.832 1 94.06 311 ALA A C 1
ATOM 2344 O O . ALA A 1 311 ? 4.312 -19.641 4.492 1 94.06 311 ALA A O 1
ATOM 2345 N N . ILE A 1 312 ? 4.363 -21.25 2.932 1 94.12 312 ILE A N 1
ATOM 2346 C CA . ILE A 1 312 ? 5.766 -21.016 2.598 1 94.12 312 ILE A CA 1
ATOM 2347 C C . ILE A 1 312 ? 5.926 -19.625 1.998 1 94.12 312 ILE A C 1
ATOM 2349 O O . ILE A 1 312 ? 6.859 -18.891 2.346 1 94.12 312 ILE A O 1
ATOM 2353 N N . ALA A 1 313 ? 5.059 -19.312 1.115 1 94.56 313 ALA A N 1
ATOM 2354 C CA . ALA A 1 313 ? 5.09 -18 0.463 1 94.56 313 ALA A CA 1
ATOM 2355 C C . ALA A 1 313 ? 4.992 -16.875 1.487 1 94.56 313 ALA A C 1
ATOM 2357 O O . ALA A 1 313 ? 5.723 -15.883 1.402 1 94.56 313 ALA A O 1
ATOM 2358 N N . GLN A 1 314 ? 4.082 -17.031 2.391 1 95 314 GLN A N 1
ATOM 2359 C CA . GLN A 1 314 ? 3.904 -16.016 3.436 1 95 314 GLN A CA 1
ATOM 2360 C C . GLN A 1 314 ? 5.172 -15.875 4.273 1 95 314 GLN A C 1
ATOM 2362 O O . GLN A 1 314 ? 5.555 -14.758 4.633 1 95 314 GLN A O 1
ATOM 2367 N N . GLU A 1 315 ? 5.773 -16.938 4.598 1 93.44 315 GLU A N 1
ATOM 2368 C CA . GLU A 1 315 ? 7.02 -16.891 5.359 1 93.44 315 GLU A CA 1
ATOM 2369 C C . GLU A 1 315 ? 8.117 -16.172 4.59 1 93.44 315 GLU A C 1
ATOM 2371 O O . GLU A 1 315 ? 8.867 -15.383 5.168 1 93.44 315 GLU A O 1
ATOM 2376 N N . VAL A 1 316 ? 8.172 -16.469 3.391 1 93.38 316 VAL A N 1
ATOM 2377 C CA . VAL A 1 316 ? 9.219 -15.891 2.549 1 93.38 316 VAL A CA 1
ATOM 2378 C C . VAL A 1 316 ? 9.07 -14.375 2.506 1 93.38 316 VAL A C 1
ATOM 2380 O O . VAL A 1 316 ? 10.055 -13.641 2.623 1 93.38 316 VAL A O 1
ATOM 2383 N N . VAL A 1 317 ? 7.871 -13.852 2.316 1 94.25 317 VAL A N 1
ATOM 2384 C CA . VAL A 1 317 ? 7.691 -12.422 2.125 1 94.25 317 VAL A CA 1
ATOM 2385 C C . VAL A 1 317 ? 7.41 -11.75 3.469 1 94.25 317 VAL A C 1
ATOM 2387 O O . VAL A 1 317 ? 7.242 -10.531 3.539 1 94.25 317 VAL A O 1
ATOM 2390 N N . GLY A 1 318 ? 7.324 -12.484 4.5 1 91.75 318 GLY A N 1
ATOM 2391 C CA . GLY A 1 318 ? 7.266 -11.953 5.855 1 91.75 318 GLY A CA 1
ATOM 2392 C C . GLY A 1 318 ? 5.898 -11.422 6.227 1 91.75 318 GLY A C 1
ATOM 2393 O O . GLY A 1 318 ? 5.789 -10.367 6.863 1 91.75 318 GLY A O 1
ATOM 2394 N N . ILE A 1 319 ? 4.898 -12.055 5.637 1 87.44 319 ILE A N 1
ATOM 2395 C CA . ILE A 1 319 ? 3.568 -11.617 6.043 1 87.44 319 ILE A CA 1
ATOM 2396 C C . ILE A 1 319 ? 2.824 -12.766 6.715 1 87.44 319 ILE A C 1
ATOM 2398 O O . ILE A 1 319 ? 3.227 -13.93 6.598 1 87.44 319 ILE A O 1
ATOM 2402 N N . GLY A 1 320 ? 1.719 -12.516 7.516 1 70.38 320 GLY A N 1
ATOM 2403 C CA . GLY A 1 320 ? 0.902 -13.523 8.172 1 70.38 320 GLY A CA 1
ATOM 2404 C C . GLY A 1 320 ? 1.155 -13.609 9.664 1 70.38 320 GLY A C 1
ATOM 2405 O O . GLY A 1 320 ? 2.166 -13.109 10.164 1 70.38 320 GLY A O 1
ATOM 2406 N N . MET B 1 1 ? 24.031 -26.969 -14.609 1 23.45 1 MET B N 1
ATOM 2407 C CA . MET B 1 1 ? 23.422 -26.219 -13.508 1 23.45 1 MET B CA 1
ATOM 2408 C C . MET B 1 1 ? 22.25 -25.391 -14 1 23.45 1 MET B C 1
ATOM 2410 O O . MET B 1 1 ? 22.391 -24.562 -14.898 1 23.45 1 MET B O 1
ATOM 2414 N N . THR B 1 2 ? 21.031 -25.859 -14.203 1 33.78 2 THR B N 1
ATOM 2415 C CA . THR B 1 2 ? 19.891 -25.234 -14.883 1 33.78 2 THR B CA 1
ATOM 2416 C C . THR B 1 2 ? 19.719 -23.797 -14.445 1 33.78 2 THR B C 1
ATOM 2418 O O . THR B 1 2 ? 19.641 -23.5 -13.25 1 33.78 2 THR B O 1
ATOM 2421 N N . THR B 1 3 ? 20.438 -22.906 -14.93 1 41.69 3 THR B N 1
ATOM 2422 C CA . THR B 1 3 ? 20.516 -21.484 -14.641 1 41.69 3 THR B CA 1
ATOM 2423 C C . THR B 1 3 ? 19.141 -20.906 -14.359 1 41.69 3 THR B C 1
ATOM 2425 O O . THR B 1 3 ? 18.219 -21.047 -15.18 1 41.69 3 THR B O 1
ATOM 2428 N N . ALA B 1 4 ? 18.688 -20.891 -13.07 1 56.03 4 ALA B N 1
ATOM 2429 C CA . ALA B 1 4 ? 17.375 -20.406 -12.609 1 56.03 4 ALA B CA 1
ATOM 2430 C C . ALA B 1 4 ? 16.953 -19.156 -13.367 1 56.03 4 ALA B C 1
ATOM 2432 O O . ALA B 1 4 ? 17.781 -18.266 -13.602 1 56.03 4 ALA B O 1
ATOM 2433 N N . ASP B 1 5 ? 15.914 -19.219 -14.188 1 70.69 5 ASP B N 1
ATOM 2434 C CA . ASP B 1 5 ? 15.359 -18.125 -14.977 1 70.69 5 ASP B CA 1
ATOM 2435 C C . ASP B 1 5 ? 15.195 -16.859 -14.133 1 70.69 5 ASP B C 1
ATOM 2437 O O . ASP B 1 5 ? 14.391 -16.844 -13.203 1 70.69 5 ASP B O 1
ATOM 2441 N N . THR B 1 6 ? 16.297 -15.977 -14.312 1 87 6 THR B N 1
ATOM 2442 C CA . THR B 1 6 ? 16.281 -14.727 -13.562 1 87 6 THR B CA 1
ATOM 2443 C C . THR B 1 6 ? 15.688 -13.602 -14.398 1 87 6 THR B C 1
ATOM 2445 O O . THR B 1 6 ? 15.867 -12.422 -14.086 1 87 6 THR B O 1
ATOM 2448 N N .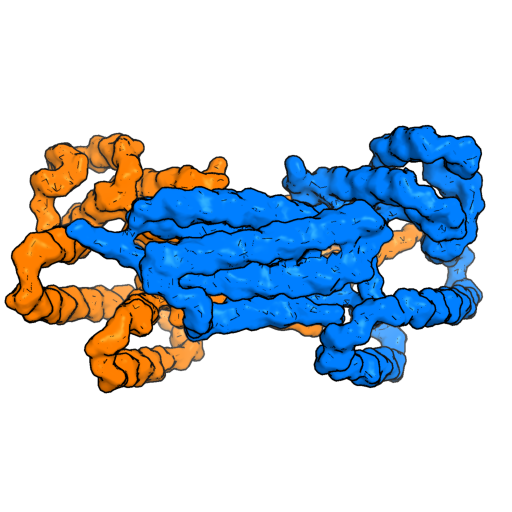 THR B 1 7 ? 15.008 -13.992 -15.422 1 84.75 7 THR B N 1
ATOM 2449 C CA . THR B 1 7 ? 14.469 -12.984 -16.328 1 84.75 7 THR B CA 1
ATOM 2450 C C . THR B 1 7 ? 13.438 -12.109 -15.602 1 84.75 7 THR B C 1
ATOM 2452 O O . THR B 1 7 ? 13.508 -10.883 -15.672 1 84.75 7 THR B O 1
ATOM 2455 N N . LYS B 1 8 ? 12.539 -12.75 -14.945 1 87.88 8 LYS B N 1
ATOM 2456 C CA . LYS B 1 8 ? 11.531 -12.008 -14.203 1 87.88 8 LYS B CA 1
ATOM 2457 C C . LYS B 1 8 ? 12.164 -11.188 -13.078 1 87.88 8 LYS B C 1
ATOM 2459 O O . LYS B 1 8 ? 11.742 -10.062 -12.82 1 87.88 8 LYS B O 1
ATOM 2464 N N . LEU B 1 9 ? 13.094 -11.812 -12.445 1 93.56 9 LEU B N 1
ATOM 2465 C CA . LEU B 1 9 ? 13.812 -11.133 -11.367 1 93.56 9 LEU B CA 1
ATOM 2466 C C . LEU B 1 9 ? 14.477 -9.859 -11.875 1 93.56 9 LEU B C 1
ATOM 2468 O O . LEU B 1 9 ? 14.352 -8.805 -11.258 1 93.56 9 LEU B O 1
ATOM 2472 N N . LEU B 1 10 ? 15.125 -9.953 -13.016 1 90.62 10 LEU B N 1
ATOM 2473 C CA . LEU B 1 10 ? 15.797 -8.805 -13.609 1 90.62 10 LEU B CA 1
ATOM 2474 C C . LEU B 1 10 ? 14.797 -7.73 -14.016 1 90.62 10 LEU B C 1
ATOM 2476 O O . LEU B 1 10 ? 15.039 -6.539 -13.805 1 90.62 10 LEU B O 1
ATOM 2480 N N . ALA B 1 11 ? 13.695 -8.125 -14.547 1 85.88 11 ALA B N 1
ATOM 2481 C CA . ALA B 1 11 ? 12.664 -7.172 -14.953 1 85.88 11 ALA B CA 1
ATOM 2482 C C . ALA B 1 11 ? 12.125 -6.391 -13.758 1 85.88 11 ALA B C 1
ATOM 2484 O O . ALA B 1 11 ? 11.945 -5.172 -13.836 1 85.88 11 ALA B O 1
ATOM 2485 N N . GLN B 1 12 ? 11.922 -7.094 -12.703 1 92.75 12 GLN B N 1
ATOM 2486 C CA . GLN B 1 12 ? 11.391 -6.438 -11.508 1 92.75 12 GLN B CA 1
ATOM 2487 C C . GLN B 1 12 ? 12.43 -5.531 -10.867 1 92.75 12 GLN B C 1
ATOM 2489 O O . GLN B 1 12 ? 12.094 -4.469 -10.336 1 92.75 12 GLN B O 1
ATOM 2494 N N . LEU B 1 13 ? 13.688 -5.957 -10.867 1 94.25 13 LEU B N 1
ATOM 2495 C CA . LEU B 1 13 ? 14.75 -5.102 -10.359 1 94.25 13 LEU B CA 1
ATOM 2496 C C . LEU B 1 13 ? 14.844 -3.807 -11.156 1 94.25 13 LEU B C 1
ATOM 2498 O O . LEU B 1 13 ? 15.023 -2.729 -10.586 1 94.25 13 LEU B O 1
ATOM 2502 N N . ARG B 1 14 ? 14.68 -3.896 -12.414 1 88.69 14 ARG B N 1
ATOM 2503 C CA . ARG B 1 14 ? 14.711 -2.697 -13.25 1 88.69 14 ARG B CA 1
ATOM 2504 C C . ARG B 1 14 ? 13.531 -1.781 -12.93 1 88.69 14 ARG B C 1
ATOM 2506 O O . ARG B 1 14 ? 13.688 -0.559 -12.883 1 88.69 14 ARG B O 1
ATOM 2513 N N . ALA B 1 15 ? 12.375 -2.371 -12.758 1 87.44 15 ALA B N 1
ATOM 2514 C CA . ALA B 1 15 ? 11.188 -1.587 -12.414 1 87.44 15 ALA B CA 1
ATOM 2515 C C . ALA B 1 15 ? 11.383 -0.86 -11.086 1 87.44 15 ALA B C 1
ATOM 2517 O O . ALA B 1 15 ? 11.07 0.326 -10.969 1 87.44 15 ALA B O 1
ATOM 2518 N N . VAL B 1 16 ? 11.93 -1.535 -10.109 1 93.44 16 VAL B N 1
ATOM 2519 C CA . VAL B 1 16 ? 12.125 -0.945 -8.789 1 93.44 16 VAL B CA 1
ATOM 2520 C C . VAL B 1 16 ? 13.195 0.138 -8.859 1 93.44 16 VAL B C 1
ATOM 2522 O O . VAL B 1 16 ? 13.109 1.152 -8.164 1 93.44 16 VAL B O 1
ATOM 2525 N N . LEU B 1 17 ? 14.188 -0.07 -9.703 1 90.81 17 LEU B N 1
ATOM 2526 C CA . LEU B 1 17 ? 15.203 0.963 -9.891 1 90.81 17 LEU B CA 1
ATOM 2527 C C . LEU B 1 17 ? 14.578 2.252 -10.414 1 90.81 17 LEU B C 1
ATOM 2529 O O . LEU B 1 17 ? 14.836 3.334 -9.883 1 90.81 17 LEU B O 1
ATOM 2533 N N . ASP B 1 18 ? 13.734 2.102 -11.375 1 84.62 18 ASP B N 1
ATOM 2534 C CA . ASP B 1 18 ? 13.055 3.262 -11.938 1 84.62 18 ASP B CA 1
ATOM 2535 C C . ASP B 1 18 ? 12.188 3.953 -10.891 1 84.62 18 ASP B C 1
ATOM 2537 O O . ASP B 1 18 ? 12.203 5.18 -10.781 1 84.62 18 ASP B O 1
ATOM 2541 N N . LEU B 1 19 ? 11.461 3.201 -10.188 1 88.25 19 LEU B N 1
ATOM 2542 C CA . LEU B 1 19 ? 10.586 3.756 -9.156 1 88.25 19 LEU B CA 1
ATOM 2543 C C . LEU B 1 19 ? 11.398 4.402 -8.039 1 88.25 19 LEU B C 1
ATOM 2545 O O . LEU B 1 19 ? 10.984 5.41 -7.465 1 88.25 19 LEU B O 1
ATOM 2549 N N . THR B 1 20 ? 12.492 3.812 -7.703 1 91 20 THR B N 1
ATOM 2550 C CA . THR B 1 20 ? 13.367 4.383 -6.684 1 91 20 THR B CA 1
ATOM 2551 C C . THR B 1 20 ? 13.891 5.746 -7.125 1 91 20 THR B C 1
ATOM 2553 O O . THR B 1 20 ? 13.977 6.676 -6.316 1 91 20 THR B O 1
ATOM 2556 N N . ASN B 1 21 ? 14.227 5.84 -8.359 1 84.19 21 ASN B N 1
ATOM 2557 C CA . ASN B 1 21 ? 14.648 7.137 -8.883 1 84.19 21 ASN B CA 1
ATOM 2558 C C . ASN B 1 21 ? 13.531 8.172 -8.766 1 84.19 21 ASN B C 1
ATOM 2560 O O . ASN B 1 21 ? 13.789 9.336 -8.461 1 84.19 21 ASN B O 1
ATOM 2564 N N . THR B 1 22 ? 12.328 7.773 -9.016 1 82.62 22 THR B N 1
ATOM 2565 C CA . THR B 1 22 ? 11.18 8.656 -8.836 1 82.62 22 THR B CA 1
ATOM 2566 C C . THR B 1 22 ? 11.031 9.047 -7.371 1 82.62 22 THR B C 1
ATOM 2568 O O . THR B 1 22 ? 10.75 10.211 -7.059 1 82.62 22 THR B O 1
ATOM 2571 N N . GLU B 1 23 ? 11.234 8.117 -6.508 1 88.69 23 GLU B N 1
ATOM 2572 C CA . GLU B 1 23 ? 11.148 8.367 -5.074 1 88.69 23 GLU B CA 1
ATOM 2573 C C . GLU B 1 23 ? 12.148 9.43 -4.637 1 88.69 23 GLU B C 1
ATOM 2575 O O . GLU B 1 23 ? 11.828 10.297 -3.818 1 88.69 23 GLU B O 1
ATOM 2580 N N . ILE B 1 24 ? 13.352 9.312 -5.156 1 84.12 24 ILE B N 1
ATOM 2581 C CA . ILE B 1 24 ? 14.398 10.273 -4.828 1 84.12 24 ILE B CA 1
ATOM 2582 C C . ILE B 1 24 ? 13.961 11.672 -5.242 1 84.12 24 ILE B C 1
ATOM 2584 O O . ILE B 1 24 ? 14.102 12.625 -4.473 1 84.12 24 ILE B O 1
ATOM 2588 N N . GLN B 1 25 ? 13.352 11.781 -6.395 1 80 25 GLN B N 1
ATOM 2589 C CA . GLN B 1 25 ? 12.883 13.078 -6.883 1 80 25 GLN B CA 1
ATOM 2590 C C . GLN B 1 25 ? 11.758 13.625 -6 1 80 25 GLN B C 1
ATOM 2592 O O . GLN B 1 25 ? 11.742 14.812 -5.672 1 80 25 GLN B O 1
ATOM 2597 N N . VAL B 1 26 ? 10.867 12.781 -5.648 1 83.62 26 VAL B N 1
ATOM 2598 C CA . VAL B 1 26 ? 9.75 13.18 -4.797 1 83.62 26 VAL B CA 1
ATOM 2599 C C . VAL B 1 26 ? 10.273 13.648 -3.441 1 83.62 26 VAL B C 1
ATOM 2601 O O . VAL B 1 26 ? 9.82 14.664 -2.91 1 83.62 26 VAL B O 1
ATOM 2604 N N . ALA B 1 27 ? 11.211 12.898 -2.855 1 86.06 27 ALA B N 1
ATOM 2605 C CA . ALA B 1 27 ? 11.789 13.258 -1.562 1 86.06 27 ALA B CA 1
ATOM 2606 C C . ALA B 1 27 ? 12.453 14.633 -1.619 1 86.06 27 ALA B C 1
ATOM 2608 O O . ALA B 1 27 ? 12.289 15.445 -0.705 1 86.06 27 ALA B O 1
ATOM 2609 N N . GLU B 1 28 ? 13.133 14.898 -2.672 1 80.31 28 GLU B N 1
ATOM 2610 C CA . GLU B 1 28 ? 13.805 16.188 -2.832 1 80.31 28 GLU B CA 1
ATOM 2611 C C . GLU B 1 28 ? 12.797 17.328 -2.932 1 80.31 28 GLU B C 1
ATOM 2613 O O . GLU B 1 28 ? 13.016 18.406 -2.379 1 80.31 28 GLU B O 1
ATOM 2618 N N . THR B 1 29 ? 11.711 17.016 -3.578 1 78.25 29 THR B N 1
ATOM 2619 C CA . THR B 1 29 ? 10.664 18.031 -3.715 1 78.25 29 THR B CA 1
ATOM 2620 C C . THR B 1 29 ? 10.016 18.312 -2.365 1 78.25 29 THR B C 1
ATOM 2622 O O . THR B 1 29 ? 9.688 19.469 -2.061 1 78.25 29 THR B O 1
ATOM 2625 N N . ARG B 1 30 ? 9.922 17.312 -1.571 1 87.62 30 ARG B N 1
ATOM 2626 C CA . ARG B 1 30 ? 9.203 17.453 -0.31 1 87.62 30 ARG B CA 1
ATOM 2627 C C . ARG B 1 30 ? 10.07 18.125 0.748 1 87.62 30 ARG B C 1
ATOM 2629 O O . ARG B 1 30 ? 9.57 18.594 1.769 1 87.62 30 ARG B O 1
ATOM 2636 N N . VAL B 1 31 ? 11.352 18.219 0.589 1 86.19 31 VAL B N 1
ATOM 2637 C CA . VAL B 1 31 ? 12.258 18.859 1.539 1 86.19 31 VAL B CA 1
ATOM 2638 C C . VAL B 1 31 ? 11.844 20.312 1.745 1 86.19 31 VAL B C 1
ATOM 2640 O O . VAL B 1 31 ? 11.898 20.828 2.863 1 86.19 31 VAL B O 1
ATOM 2643 N N . ALA B 1 32 ? 11.336 20.938 0.678 1 82.12 32 ALA B N 1
ATOM 2644 C CA . ALA B 1 32 ? 10.938 22.344 0.737 1 82.12 32 ALA B CA 1
ATOM 2645 C C . ALA B 1 32 ? 9.688 22.516 1.586 1 82.12 32 ALA B C 1
ATOM 2647 O O . ALA B 1 32 ? 9.375 23.641 2.012 1 82.12 32 ALA B O 1
ATOM 2648 N N . GLN B 1 33 ? 9.008 21.453 1.867 1 86.75 33 GLN B N 1
ATOM 2649 C CA . GLN B 1 33 ? 7.746 21.531 2.592 1 86.75 33 GLN B CA 1
ATOM 2650 C C . GLN B 1 33 ? 7.934 21.172 4.062 1 86.75 33 GLN B C 1
ATOM 2652 O O . GLN B 1 33 ? 6.973 21.172 4.832 1 86.75 33 GLN B O 1
ATOM 2657 N N . ALA B 1 34 ? 9.164 20.891 4.445 1 88.5 34 ALA B N 1
ATOM 2658 C CA . ALA B 1 34 ? 9.422 20.469 5.82 1 88.5 34 ALA B CA 1
ATOM 2659 C C . ALA B 1 34 ? 9.047 21.578 6.809 1 88.5 34 ALA B C 1
ATOM 2661 O O . ALA B 1 34 ? 9.438 22.734 6.637 1 88.5 34 ALA B O 1
ATOM 2662 N N . ARG B 1 35 ? 8.289 21.219 7.809 1 83.06 35 ARG B N 1
ATOM 2663 C CA . ARG B 1 35 ? 7.828 22.203 8.789 1 83.06 35 ARG B CA 1
ATOM 2664 C C . ARG B 1 35 ? 8.953 22.594 9.742 1 83.06 35 ARG B C 1
ATOM 2666 O O . ARG B 1 35 ? 9.047 23.75 10.148 1 83.06 35 ARG B O 1
ATOM 2673 N N . THR B 1 36 ? 9.758 21.625 10.094 1 85.06 36 THR B N 1
ATOM 2674 C CA . THR B 1 36 ? 10.859 21.859 11.031 1 85.06 36 THR B CA 1
ATOM 2675 C C . THR B 1 36 ? 12.188 21.438 10.414 1 85.06 36 THR B C 1
ATOM 2677 O O . THR B 1 36 ? 12.219 20.75 9.391 1 85.06 36 THR B O 1
ATOM 2680 N N . GLU B 1 37 ? 13.234 21.844 10.992 1 85.44 37 GLU B N 1
ATOM 2681 C CA . GLU B 1 37 ? 14.57 21.453 10.547 1 85.44 37 GLU B CA 1
ATOM 2682 C C . GLU B 1 37 ? 14.789 19.953 10.742 1 85.44 37 GLU B C 1
ATOM 2684 O O . GLU B 1 37 ? 15.484 19.312 9.945 1 85.44 37 GLU B O 1
ATOM 2689 N N . ALA B 1 38 ? 14.211 19.484 11.797 1 85 38 ALA B N 1
ATOM 2690 C CA . ALA B 1 38 ? 14.328 18.047 12.031 1 85 38 ALA B CA 1
ATOM 2691 C C . ALA B 1 38 ? 13.695 17.25 10.898 1 85 38 ALA B C 1
ATOM 2693 O O . ALA B 1 38 ? 14.266 16.266 10.438 1 85 38 ALA B O 1
ATOM 2694 N N . VAL B 1 39 ? 12.578 17.641 10.414 1 89.5 39 VAL B N 1
ATOM 2695 C CA . VAL B 1 39 ? 11.891 16.984 9.312 1 89.5 39 VAL B CA 1
ATOM 2696 C C . VAL B 1 39 ? 12.688 17.172 8.023 1 89.5 39 VAL B C 1
ATOM 2698 O O . VAL B 1 39 ? 12.789 16.25 7.211 1 89.5 39 VAL B O 1
ATOM 2701 N N . ARG B 1 40 ? 13.258 18.297 7.902 1 90.38 40 ARG B N 1
ATOM 2702 C CA . ARG B 1 40 ? 14.078 18.578 6.73 1 90.38 40 ARG B CA 1
ATOM 2703 C C . ARG B 1 40 ? 15.266 17.625 6.656 1 90.38 40 ARG B C 1
ATOM 2705 O O . ARG B 1 40 ? 15.555 17.062 5.598 1 90.38 40 ARG B O 1
ATOM 2712 N N . ARG B 1 41 ? 15.867 17.484 7.715 1 91.25 41 ARG B N 1
ATOM 2713 C CA . ARG B 1 41 ? 17.016 16.578 7.773 1 91.25 41 ARG B CA 1
ATOM 2714 C C . ARG B 1 41 ? 16.594 15.141 7.496 1 91.25 41 ARG B C 1
ATOM 2716 O O . ARG B 1 41 ? 17.281 14.414 6.781 1 91.25 41 ARG B O 1
ATOM 2723 N N . GLU B 1 42 ? 15.5 14.773 8.078 1 90.19 42 GLU B N 1
ATOM 2724 C CA . GLU B 1 42 ? 14.984 13.422 7.867 1 90.19 42 GLU B CA 1
ATOM 2725 C C . GLU B 1 42 ? 14.68 13.172 6.391 1 90.19 42 GLU B C 1
ATOM 2727 O O . GLU B 1 42 ? 15 12.109 5.855 1 90.19 42 GLU B O 1
ATOM 2732 N N . LEU B 1 43 ? 14.07 14.141 5.758 1 90.5 43 LEU B N 1
ATOM 2733 C CA . LEU B 1 43 ? 13.734 14.008 4.348 1 90.5 43 LEU B CA 1
ATOM 2734 C C . LEU B 1 43 ? 14.992 13.969 3.49 1 90.5 43 LEU B C 1
ATOM 2736 O O . LEU B 1 43 ? 15.078 13.188 2.539 1 90.5 43 LEU B O 1
ATOM 2740 N N . SER B 1 44 ? 15.977 14.75 3.854 1 91 44 SER B N 1
ATOM 2741 C CA . SER B 1 44 ? 17.234 14.766 3.123 1 91 44 SER B CA 1
ATOM 2742 C C . SER B 1 44 ? 17.984 13.445 3.279 1 91 44 SER B C 1
ATOM 2744 O O . SER B 1 44 ? 18.531 12.922 2.311 1 91 44 SER B O 1
ATOM 2746 N N . GLU B 1 45 ? 17.938 12.977 4.457 1 93.75 45 GLU B N 1
ATOM 2747 C CA . GLU B 1 45 ? 18.562 11.68 4.699 1 93.75 45 GLU B CA 1
ATOM 2748 C C . GLU B 1 45 ? 17.844 10.57 3.941 1 93.75 45 GLU B C 1
ATOM 2750 O O . GLU B 1 45 ? 18.484 9.633 3.451 1 93.75 45 GLU B O 1
ATOM 2755 N N . ASN B 1 46 ? 16.562 10.625 3.906 1 91.75 46 ASN B N 1
ATOM 2756 C CA . ASN B 1 46 ? 15.812 9.633 3.146 1 91.75 46 ASN B CA 1
ATOM 2757 C C . ASN B 1 46 ? 16.172 9.672 1.664 1 91.75 46 ASN B C 1
ATOM 2759 O O . ASN B 1 46 ? 16.25 8.625 1.016 1 91.75 46 ASN B O 1
ATOM 2763 N N . ALA B 1 47 ? 16.375 10.828 1.112 1 90.25 47 ALA B N 1
ATOM 2764 C CA . ALA B 1 47 ? 16.797 10.961 -0.281 1 90.25 47 ALA B CA 1
ATOM 2765 C C . ALA B 1 47 ? 18.172 10.359 -0.5 1 90.25 47 ALA B C 1
ATOM 2767 O O . ALA B 1 47 ? 18.406 9.672 -1.497 1 90.25 47 ALA B O 1
ATOM 2768 N N . ALA B 1 48 ? 19.078 10.625 0.426 1 93.31 48 ALA B N 1
ATOM 2769 C CA . ALA B 1 48 ? 20.422 10.062 0.331 1 93.31 48 ALA B CA 1
ATOM 2770 C C . ALA B 1 48 ? 20.391 8.539 0.408 1 93.31 48 ALA B C 1
ATOM 2772 O O . ALA B 1 48 ? 21.078 7.855 -0.355 1 93.31 48 ALA B O 1
ATOM 2773 N N . ASN B 1 49 ? 19.625 8.047 1.363 1 96.62 49 ASN B N 1
ATOM 2774 C CA . ASN B 1 49 ? 19.453 6.602 1.468 1 96.62 49 ASN B CA 1
ATOM 2775 C C . ASN B 1 49 ? 18.844 6.016 0.198 1 96.62 49 ASN B C 1
ATOM 2777 O O . ASN B 1 49 ? 19.156 4.891 -0.185 1 96.62 49 ASN B O 1
ATOM 2781 N N . GLY B 1 50 ? 17.891 6.754 -0.402 1 95.06 50 GLY B N 1
ATOM 2782 C CA . GLY B 1 50 ? 17.328 6.336 -1.677 1 95.06 50 GLY B CA 1
ATOM 2783 C C . GLY B 1 50 ? 18.375 6.172 -2.766 1 95.06 50 GLY B C 1
ATOM 2784 O O . GLY B 1 50 ? 18.312 5.227 -3.553 1 95.06 50 GLY B O 1
ATOM 2785 N N . ARG B 1 51 ? 19.359 7.059 -2.832 1 92.31 51 ARG B N 1
ATOM 2786 C CA . ARG B 1 51 ? 20.438 6.961 -3.803 1 92.31 51 ARG B CA 1
ATOM 2787 C C . ARG B 1 51 ? 21.312 5.734 -3.539 1 92.31 51 ARG B C 1
ATOM 2789 O O . ARG B 1 51 ? 21.734 5.059 -4.477 1 92.31 51 ARG B O 1
ATOM 2796 N N . ASP B 1 52 ? 21.516 5.488 -2.318 1 96.62 52 ASP B N 1
ATOM 2797 C CA . ASP B 1 52 ? 22.266 4.289 -1.964 1 96.62 52 ASP B CA 1
ATOM 2798 C C . ASP B 1 52 ? 21.516 3.025 -2.385 1 96.62 52 ASP B C 1
ATOM 2800 O O . ASP B 1 52 ? 22.125 2.076 -2.879 1 96.62 52 ASP B O 1
ATOM 2804 N N . ARG B 1 53 ? 20.234 2.984 -2.154 1 97.69 53 ARG B N 1
ATOM 2805 C CA . ARG B 1 53 ? 19.438 1.836 -2.57 1 97.69 53 ARG B CA 1
ATOM 2806 C C . ARG B 1 53 ? 19.453 1.681 -4.086 1 97.69 53 ARG B C 1
ATOM 2808 O O . ARG B 1 53 ? 19.547 0.566 -4.602 1 97.69 53 ARG B O 1
ATOM 2815 N N . ALA B 1 54 ? 19.359 2.801 -4.785 1 93.25 54 ALA B N 1
ATOM 2816 C CA . ALA B 1 54 ? 19.406 2.754 -6.246 1 93.25 54 ALA B CA 1
ATOM 2817 C C . ALA B 1 54 ? 20.719 2.148 -6.727 1 93.25 54 ALA B C 1
ATOM 2819 O O . ALA B 1 54 ? 20.734 1.319 -7.641 1 93.25 54 ALA B O 1
ATOM 2820 N N . ALA B 1 55 ? 21.828 2.525 -6.125 1 94.75 55 ALA B N 1
ATOM 2821 C CA . ALA B 1 55 ? 23.125 1.988 -6.484 1 94.75 55 ALA B CA 1
ATOM 2822 C C . ALA B 1 55 ? 23.203 0.489 -6.215 1 94.75 55 ALA B C 1
ATOM 2824 O O . ALA B 1 55 ? 23.766 -0.267 -7.012 1 94.75 55 ALA B O 1
ATOM 2825 N N . ALA B 1 56 ? 22.656 0.082 -5.098 1 97.44 56 ALA B N 1
ATOM 2826 C CA . ALA B 1 56 ? 22.656 -1.336 -4.742 1 97.44 56 ALA B CA 1
ATOM 2827 C C . ALA B 1 56 ? 21.828 -2.145 -5.734 1 97.44 56 ALA B C 1
ATOM 2829 O O . ALA B 1 56 ? 22.188 -3.27 -6.086 1 97.44 56 ALA B O 1
ATOM 2830 N N . ILE B 1 57 ? 20.703 -1.6 -6.152 1 96.56 57 ILE B N 1
ATOM 2831 C CA . ILE B 1 57 ? 19.844 -2.264 -7.129 1 96.56 57 ILE B CA 1
ATOM 2832 C C . ILE B 1 57 ? 20.578 -2.389 -8.461 1 96.56 57 ILE B C 1
ATOM 2834 O O . ILE B 1 57 ? 20.547 -3.445 -9.102 1 96.56 57 ILE B O 1
ATOM 2838 N N . GLU B 1 58 ? 21.25 -1.339 -8.859 1 93.88 58 GLU B N 1
ATOM 2839 C CA . GLU B 1 58 ? 22.031 -1.367 -10.094 1 93.88 58 GLU B CA 1
ATOM 2840 C C . GLU B 1 58 ? 23.109 -2.445 -10.039 1 93.88 58 GLU B C 1
ATOM 2842 O O . GLU B 1 58 ? 23.328 -3.166 -11.016 1 93.88 58 GLU B O 1
ATOM 2847 N N . GLU B 1 59 ? 23.75 -2.494 -8.977 1 96.25 59 GLU B N 1
ATOM 2848 C CA . GLU B 1 59 ? 24.781 -3.504 -8.805 1 96.25 59 GLU B CA 1
ATOM 2849 C C . GLU B 1 59 ? 24.203 -4.914 -8.891 1 96.25 59 GLU B C 1
ATOM 2851 O O . GLU B 1 59 ? 24.812 -5.801 -9.492 1 96.25 59 GLU B O 1
ATOM 2856 N N . ALA B 1 60 ? 23.062 -5.125 -8.219 1 96.88 60 ALA B N 1
ATOM 2857 C CA . ALA B 1 60 ? 22.406 -6.43 -8.273 1 96.88 60 ALA B CA 1
ATOM 2858 C C . ALA B 1 60 ? 22.062 -6.812 -9.711 1 96.88 60 ALA B C 1
ATOM 2860 O O . ALA B 1 60 ? 22.203 -7.973 -10.102 1 96.88 60 ALA B O 1
ATOM 2861 N N . ILE B 1 61 ? 21.578 -5.816 -10.492 1 92.69 61 ILE B N 1
ATOM 2862 C CA . ILE B 1 61 ? 21.25 -6.051 -11.898 1 92.69 61 ILE B CA 1
ATOM 2863 C C . ILE B 1 61 ? 22.516 -6.473 -12.656 1 92.69 61 ILE B C 1
ATOM 2865 O O . ILE B 1 61 ? 22.484 -7.445 -13.406 1 92.69 61 ILE B O 1
ATOM 2869 N N . ARG B 1 62 ? 23.625 -5.816 -12.422 1 92.38 62 ARG B N 1
ATOM 2870 C CA . ARG B 1 62 ? 24.891 -6.125 -13.094 1 92.38 62 ARG B CA 1
ATOM 2871 C C . ARG B 1 62 ? 25.391 -7.504 -12.688 1 92.38 62 ARG B C 1
ATOM 2873 O O . ARG B 1 62 ? 25.859 -8.273 -13.531 1 92.38 62 ARG B O 1
ATOM 2880 N N . ASP B 1 63 ? 25.25 -7.777 -11.477 1 93.94 63 ASP B N 1
ATOM 2881 C CA . ASP B 1 63 ? 25.734 -9.055 -10.961 1 93.94 63 ASP B CA 1
ATOM 2882 C C . ASP B 1 63 ? 24.953 -10.219 -11.57 1 93.94 63 ASP B C 1
ATOM 2884 O O . ASP B 1 63 ? 25.484 -11.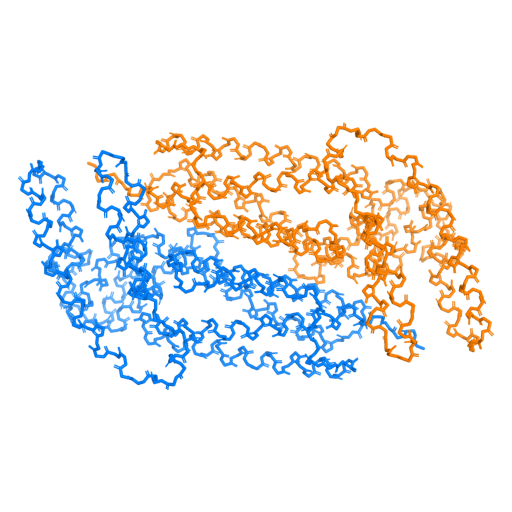32 -11.711 1 93.94 63 ASP B O 1
ATOM 2888 N N . LEU B 1 64 ? 23.688 -9.977 -11.898 1 93 64 LEU B N 1
ATOM 2889 C CA . LEU B 1 64 ? 22.844 -11 -12.516 1 93 64 LEU B CA 1
ATOM 2890 C C . LEU B 1 64 ? 23.047 -11.039 -14.023 1 93 64 LEU B C 1
ATOM 2892 O O . LEU B 1 64 ? 22.391 -11.812 -14.727 1 93 64 LEU B O 1
ATOM 2896 N N . GLY B 1 65 ? 23.938 -10.156 -14.461 1 87.5 65 GLY B N 1
ATOM 2897 C CA . GLY B 1 65 ? 24.281 -10.148 -15.875 1 87.5 65 GLY B CA 1
ATOM 2898 C C . GLY B 1 65 ? 23.406 -9.219 -16.688 1 87.5 65 GLY B C 1
ATOM 2899 O O . GLY B 1 65 ? 23.406 -9.289 -17.922 1 87.5 65 GLY B O 1
ATOM 2900 N N . GLY B 1 66 ? 22.562 -8.406 -15.984 1 84.81 66 GLY B N 1
ATOM 2901 C CA . GLY B 1 66 ? 21.688 -7.473 -16.688 1 84.81 66 GLY B CA 1
ATOM 2902 C C . GLY B 1 66 ? 22.312 -6.098 -16.844 1 84.81 66 GLY B C 1
ATOM 2903 O O . GLY B 1 66 ? 23.406 -5.844 -16.359 1 84.81 66 GLY B O 1
ATOM 2904 N N . TYR B 1 67 ? 21.609 -5.246 -17.734 1 79.25 67 TYR B N 1
ATOM 2905 C CA . TYR B 1 67 ? 21.953 -3.838 -17.891 1 79.25 67 TYR B CA 1
ATOM 2906 C C . TYR B 1 67 ? 20.875 -2.943 -17.297 1 79.25 67 TYR B C 1
ATOM 2908 O O . TYR B 1 67 ? 19.688 -3.062 -17.641 1 79.25 67 TYR B O 1
ATOM 2916 N N . PRO B 1 68 ? 21.25 -2.135 -16.5 1 74.81 68 PRO B N 1
ATOM 2917 C CA . PRO B 1 68 ? 20.281 -1.311 -15.789 1 74.81 68 PRO B CA 1
ATOM 2918 C C . PRO B 1 68 ? 19.531 -0.345 -16.703 1 74.81 68 PRO B C 1
ATOM 2920 O O . PRO B 1 68 ? 18.406 0.061 -16.406 1 74.81 68 PRO B O 1
ATOM 2923 N N . ASP B 1 69 ? 20.031 0.079 -17.75 1 64.69 69 ASP B N 1
ATOM 2924 C CA . ASP B 1 69 ? 19.484 1.152 -18.562 1 64.69 69 ASP B CA 1
ATOM 2925 C C . ASP B 1 69 ? 18.453 0.613 -19.562 1 64.69 69 ASP B C 1
ATOM 2927 O O . ASP B 1 69 ? 18.016 1.328 -20.469 1 64.69 69 ASP B O 1
ATOM 2931 N N . VAL B 1 70 ? 17.953 -0.519 -19.391 1 52.12 70 VAL B N 1
ATOM 2932 C CA . VAL B 1 70 ? 16.969 -1.034 -20.328 1 52.12 70 VAL B CA 1
ATOM 2933 C C . VAL B 1 70 ? 15.562 -0.768 -19.781 1 52.12 70 VAL B C 1
ATOM 2935 O O . VAL B 1 70 ? 15.25 -1.123 -18.641 1 52.12 70 VAL B O 1
ATOM 2938 N N . VAL B 1 71 ? 14.914 0.244 -20.328 1 51.09 71 VAL B N 1
ATOM 2939 C CA . VAL B 1 71 ? 13.547 0.548 -19.922 1 51.09 71 VAL B CA 1
ATOM 2940 C C . VAL B 1 71 ? 12.594 -0.511 -20.469 1 51.09 71 VAL B C 1
ATOM 2942 O O . VAL B 1 71 ? 12.547 -0.745 -21.672 1 51.09 71 VAL B O 1
ATOM 2945 N N . GLY B 1 72 ? 12.188 -1.36 -19.656 1 50.38 72 GLY B N 1
ATOM 2946 C CA . GLY B 1 72 ? 11.242 -2.35 -20.156 1 50.38 72 GLY B CA 1
ATOM 2947 C C . GLY B 1 72 ? 9.898 -1.751 -20.531 1 50.38 72 GLY B C 1
ATOM 2948 O O . GLY B 1 72 ? 9.531 -0.679 -20.047 1 50.38 72 GLY B O 1
ATOM 2949 N N . PRO B 1 73 ? 9.242 -2.17 -21.594 1 43.91 73 PRO B N 1
ATOM 2950 C CA . PRO B 1 73 ? 8.016 -1.598 -22.156 1 43.91 73 PRO B CA 1
ATOM 2951 C C . PRO B 1 73 ? 6.91 -1.431 -21.109 1 43.91 73 PRO B C 1
ATOM 2953 O O . PRO B 1 73 ? 6.074 -0.533 -21.234 1 43.91 73 PRO B O 1
ATOM 2956 N N . PHE B 1 74 ? 6.75 -2.311 -20.328 1 47.25 74 PHE B N 1
ATOM 2957 C CA . PHE B 1 74 ? 5.535 -2.342 -19.516 1 47.25 74 PHE B CA 1
ATOM 2958 C C . PHE B 1 74 ? 5.691 -1.479 -18.281 1 47.25 74 PHE B C 1
ATOM 2960 O O . PHE B 1 74 ? 4.715 -1.226 -17.562 1 47.25 74 PHE B O 1
ATOM 2967 N N . PHE B 1 75 ? 6.926 -1.135 -18.047 1 50.56 75 PHE B N 1
ATOM 2968 C CA . PHE B 1 75 ? 7.176 -0.449 -16.781 1 50.56 75 PHE B CA 1
ATOM 2969 C C . PHE B 1 75 ? 6.75 1.013 -16.859 1 50.56 75 PHE B C 1
ATOM 2971 O O . PHE B 1 75 ? 6.438 1.633 -15.844 1 50.56 75 PHE B O 1
ATOM 2978 N N . GLY B 1 76 ? 6.559 1.379 -18.062 1 46.28 76 GLY B N 1
ATOM 2979 C CA . GLY B 1 76 ? 6.121 2.752 -18.25 1 46.28 76 GLY B CA 1
ATOM 2980 C C . GLY B 1 76 ? 4.785 3.053 -17.609 1 46.28 76 GLY B C 1
ATOM 2981 O O . GLY B 1 76 ? 4.551 4.172 -17.141 1 46.28 76 GLY B O 1
ATOM 2982 N N . ARG B 1 77 ? 4.137 2.039 -17.5 1 49.81 77 ARG B N 1
ATOM 2983 C CA . ARG B 1 77 ? 2.785 2.312 -17.016 1 49.81 77 ARG B CA 1
ATOM 2984 C C . ARG B 1 77 ? 2.773 2.516 -15.508 1 49.81 77 ARG B C 1
ATOM 2986 O O . ARG B 1 77 ? 2.031 3.355 -15 1 49.81 77 ARG B O 1
ATOM 2993 N N . ALA B 1 78 ? 3.613 1.636 -14.852 1 50.03 78 ALA B N 1
ATOM 2994 C CA . ALA B 1 78 ? 3.648 1.831 -13.398 1 50.03 78 ALA B CA 1
ATOM 2995 C C . ALA B 1 78 ? 4.195 3.211 -13.047 1 50.03 78 ALA B C 1
ATOM 2997 O O . ALA B 1 78 ? 3.664 3.889 -12.164 1 50.03 78 ALA B O 1
ATOM 2998 N N . ALA B 1 79 ? 5.207 3.543 -13.844 1 51.31 79 ALA B N 1
ATOM 2999 C CA . ALA B 1 79 ? 5.828 4.844 -13.602 1 51.31 79 ALA B CA 1
ATOM 3000 C C . ALA B 1 79 ? 4.871 5.98 -13.961 1 51.31 79 ALA B C 1
ATOM 3002 O O . ALA B 1 79 ? 4.832 7.004 -13.273 1 51.31 79 ALA B O 1
ATOM 3003 N N . ALA B 1 80 ? 4.031 5.723 -14.914 1 49.72 80 ALA B N 1
ATOM 3004 C CA . ALA B 1 80 ? 3.117 6.777 -15.336 1 49.72 80 ALA B CA 1
ATOM 3005 C C . ALA B 1 80 ? 2.021 7 -14.297 1 49.72 80 ALA B C 1
ATOM 3007 O O . ALA B 1 80 ? 1.605 8.133 -14.055 1 49.72 80 ALA B O 1
ATOM 3008 N N . ALA B 1 81 ? 1.713 5.91 -13.703 1 50.12 81 ALA B N 1
ATOM 3009 C CA . ALA B 1 81 ? 0.653 6.074 -12.711 1 50.12 81 ALA B CA 1
ATOM 3010 C C . ALA B 1 81 ? 1.137 6.895 -11.516 1 50.12 81 ALA B C 1
ATOM 3012 O O . ALA B 1 81 ? 0.406 7.746 -11.008 1 50.12 81 ALA B O 1
ATOM 3013 N N . VAL B 1 82 ? 2.391 6.582 -11.227 1 53.22 82 VAL B N 1
ATOM 3014 C CA . VAL B 1 82 ? 2.957 7.316 -10.102 1 53.22 82 VAL B CA 1
ATOM 3015 C C . VAL B 1 82 ? 3.127 8.789 -10.469 1 53.22 82 VAL B C 1
ATOM 3017 O O . VAL B 1 82 ? 2.826 9.672 -9.672 1 53.22 82 VAL B O 1
ATOM 3020 N N . LYS B 1 83 ? 3.518 9.01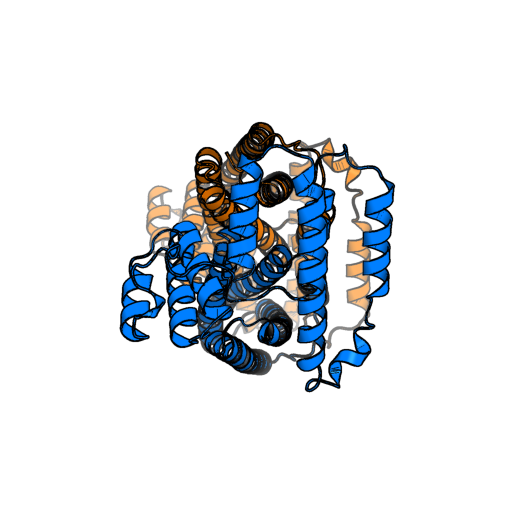6 -11.719 1 53.75 83 LYS B N 1
ATOM 3021 C CA . LYS B 1 83 ? 3.719 10.398 -12.148 1 53.75 83 LYS B CA 1
ATOM 3022 C C . LYS B 1 83 ? 2.404 11.172 -12.156 1 53.75 83 LYS B C 1
ATOM 3024 O O . LYS B 1 83 ? 2.365 12.336 -11.766 1 53.75 83 LYS B O 1
ATOM 3029 N N . ALA B 1 84 ? 1.358 10.531 -12.555 1 46.94 84 ALA B N 1
ATOM 3030 C CA . ALA B 1 84 ? 0.065 11.203 -12.594 1 46.94 84 ALA B CA 1
ATOM 3031 C C . ALA B 1 84 ? -0.413 11.555 -11.188 1 46.94 84 ALA B C 1
ATOM 3033 O O . ALA B 1 84 ? -1.08 12.578 -10.992 1 46.94 84 ALA B O 1
ATOM 3034 N N . LEU B 1 85 ? -0.025 10.68 -10.305 1 46.47 85 LEU B N 1
ATOM 3035 C CA . LEU B 1 85 ? -0.509 10.891 -8.938 1 46.47 85 LEU B CA 1
ATOM 3036 C C . LEU B 1 85 ? 0.329 11.938 -8.219 1 46.47 85 LEU B C 1
ATOM 3038 O O . LEU B 1 85 ? -0.146 12.586 -7.281 1 46.47 85 LEU B O 1
ATOM 3042 N N . THR B 1 86 ? 1.604 12.109 -8.773 1 51.56 86 THR B N 1
ATOM 3043 C CA . THR B 1 86 ? 2.512 12.977 -8.031 1 51.56 86 THR B CA 1
ATOM 3044 C C . THR B 1 86 ? 2.512 14.383 -8.617 1 51.56 86 THR B C 1
ATOM 3046 O O . THR B 1 86 ? 3.371 15.203 -8.281 1 51.56 86 THR B O 1
ATOM 3049 N N . GLU B 1 87 ? 1.488 14.602 -9.414 1 53.16 87 GLU B N 1
ATOM 3050 C CA . GLU B 1 87 ? 1.497 15.938 -10.008 1 53.16 87 GLU B CA 1
ATOM 3051 C C . GLU B 1 87 ? 1.368 17.016 -8.938 1 53.16 87 GLU B C 1
ATOM 3053 O O . GLU B 1 87 ? 0.492 16.938 -8.07 1 53.16 87 GLU B O 1
ATOM 3058 N N . GLN B 1 88 ? 2.385 17.797 -8.836 1 55.12 88 GLN B N 1
ATOM 3059 C CA . GLN B 1 88 ? 2.68 18.844 -7.852 1 55.12 88 GLN B CA 1
ATOM 3060 C C . GLN B 1 88 ? 1.521 19.828 -7.723 1 55.12 88 GLN B C 1
ATOM 3062 O O . GLN B 1 88 ? 1.418 20.547 -6.727 1 55.12 88 GLN B O 1
ATOM 3067 N N . ALA B 1 89 ? 0.516 19.625 -8.656 1 58.41 89 ALA B N 1
ATOM 3068 C CA . ALA B 1 89 ? -0.58 20.578 -8.562 1 58.41 89 ALA B CA 1
ATOM 3069 C C . ALA B 1 89 ? -1.802 19.953 -7.898 1 58.41 89 ALA B C 1
ATOM 3071 O O . ALA B 1 89 ? -2.855 20.594 -7.797 1 58.41 89 ALA B O 1
ATOM 3072 N N . ALA B 1 90 ? -1.547 18.938 -7.25 1 70.81 90 ALA B N 1
ATOM 3073 C CA . ALA B 1 90 ? -2.652 18.281 -6.555 1 70.81 90 ALA B CA 1
ATOM 3074 C C . ALA B 1 90 ? -2.795 18.812 -5.133 1 70.81 90 ALA B C 1
ATOM 3076 O O . ALA B 1 90 ? -1.83 19.312 -4.547 1 70.81 90 ALA B O 1
ATOM 3077 N N . PRO B 1 91 ? -4.055 18.781 -4.68 1 79.12 91 PRO B N 1
ATOM 3078 C CA . PRO B 1 91 ? -4.184 19.109 -3.256 1 79.12 91 PRO B CA 1
ATOM 3079 C C . PRO B 1 91 ? -3.189 18.344 -2.387 1 79.12 91 PRO B C 1
ATOM 3081 O O . PRO B 1 91 ? -2.756 17.25 -2.76 1 79.12 91 PRO B O 1
ATOM 3084 N N . PHE B 1 92 ? -2.809 18.953 -1.327 1 84.12 92 PHE B N 1
ATOM 3085 C CA . PHE B 1 92 ? -1.785 18.406 -0.437 1 84.12 92 PHE B CA 1
ATOM 3086 C C . PHE B 1 92 ? -2.061 16.953 -0.116 1 84.12 92 PHE B C 1
ATOM 3088 O O . PHE B 1 92 ? -1.169 16.109 -0.229 1 84.12 92 PHE B O 1
ATOM 3095 N N . ASP B 1 93 ? -3.312 16.625 0.274 1 87.94 93 ASP B N 1
ATOM 3096 C CA . ASP B 1 93 ? -3.648 15.258 0.675 1 87.94 93 ASP B CA 1
ATOM 3097 C C . ASP B 1 93 ? -3.549 14.297 -0.508 1 87.94 93 ASP B C 1
ATOM 3099 O O . ASP B 1 93 ? -3.043 13.18 -0.367 1 87.94 93 ASP B O 1
ATOM 3103 N N . GLU B 1 94 ? -3.982 14.742 -1.668 1 85.38 94 GLU B N 1
ATOM 3104 C CA . GLU B 1 94 ? -3.9 13.883 -2.848 1 85.38 94 GLU B CA 1
ATOM 3105 C C . GLU B 1 94 ? -2.451 13.672 -3.279 1 85.38 94 GLU B C 1
ATOM 3107 O O . GLU B 1 94 ? -2.096 12.602 -3.775 1 85.38 94 GLU B O 1
ATOM 3112 N N . ALA B 1 95 ? -1.651 14.703 -3.195 1 84.75 95 ALA B N 1
ATOM 3113 C CA . ALA B 1 95 ? -0.229 14.555 -3.488 1 84.75 95 ALA B CA 1
ATOM 3114 C C . ALA B 1 95 ? 0.413 13.516 -2.574 1 84.75 95 ALA B C 1
ATOM 3116 O O . ALA B 1 95 ? 1.195 12.68 -3.029 1 84.75 95 ALA B O 1
ATOM 3117 N N . LEU B 1 96 ? 0.075 13.562 -1.302 1 91.56 96 LEU B N 1
ATOM 3118 C CA . LEU B 1 96 ? 0.644 12.617 -0.348 1 91.56 96 LEU B CA 1
ATOM 3119 C C . LEU B 1 96 ? 0.113 11.203 -0.597 1 91.56 96 LEU B C 1
ATOM 3121 O O . LEU B 1 96 ? 0.835 10.227 -0.41 1 91.56 96 LEU B O 1
ATOM 3125 N N . LEU B 1 97 ? -1.174 11.133 -0.97 1 90.69 97 LEU B N 1
ATOM 3126 C CA . LEU B 1 97 ? -1.717 9.828 -1.327 1 90.69 97 LEU B CA 1
ATOM 3127 C C . LEU B 1 97 ? -1.019 9.266 -2.561 1 90.69 97 LEU B C 1
ATOM 3129 O O . LEU B 1 97 ? -0.838 8.055 -2.68 1 90.69 97 LEU B O 1
ATOM 3133 N N . GLY B 1 98 ? -0.618 10.133 -3.461 1 86.88 98 GLY B N 1
ATOM 3134 C CA . GLY B 1 98 ? 0.206 9.711 -4.582 1 86.88 98 GLY B CA 1
ATOM 3135 C C . GLY B 1 98 ? 1.572 9.203 -4.164 1 86.88 98 GLY B C 1
ATOM 3136 O O . GLY B 1 98 ? 2.055 8.203 -4.691 1 86.88 98 GLY B O 1
ATOM 3137 N N . ASP B 1 99 ? 2.215 9.961 -3.223 1 89.81 99 ASP B N 1
ATOM 3138 C CA . ASP B 1 99 ? 3.484 9.492 -2.674 1 89.81 99 ASP B CA 1
ATOM 3139 C C . ASP B 1 99 ? 3.328 8.117 -2.033 1 89.81 99 ASP B C 1
ATOM 3141 O O . ASP B 1 99 ? 4.195 7.254 -2.188 1 89.81 99 ASP B O 1
ATOM 3145 N N . LEU B 1 100 ? 2.268 7.973 -1.34 1 93.12 100 LEU B N 1
ATOM 3146 C CA . LEU B 1 100 ? 1.996 6.707 -0.665 1 93.12 100 LEU B CA 1
ATOM 3147 C C . LEU B 1 100 ? 1.813 5.582 -1.676 1 93.12 100 LEU B C 1
ATOM 3149 O O . LEU B 1 100 ? 2.293 4.465 -1.462 1 93.12 100 LEU B O 1
ATOM 3153 N N . ALA B 1 101 ? 1.112 5.863 -2.746 1 89.5 101 ALA B N 1
ATOM 3154 C CA . ALA B 1 101 ? 0.913 4.867 -3.797 1 89.5 101 ALA B CA 1
ATOM 3155 C C . ALA B 1 101 ? 2.246 4.414 -4.383 1 89.5 101 ALA B C 1
ATOM 3157 O O . ALA B 1 101 ? 2.451 3.223 -4.625 1 89.5 101 ALA B O 1
ATOM 3158 N N . LEU B 1 102 ? 3.111 5.348 -4.613 1 88.94 102 LEU B N 1
ATOM 3159 C CA . LEU B 1 102 ? 4.449 5.027 -5.105 1 88.94 102 LEU B CA 1
ATOM 3160 C C . LEU B 1 102 ? 5.184 4.121 -4.125 1 88.94 102 LEU B C 1
ATOM 3162 O O . LEU B 1 102 ? 5.77 3.111 -4.523 1 88.94 102 LEU B O 1
ATOM 3166 N N . GLU B 1 103 ? 5.102 4.453 -2.895 1 93.88 103 GLU B N 1
ATOM 3167 C CA . GLU B 1 103 ? 5.836 3.709 -1.875 1 93.88 103 GLU B CA 1
ATOM 3168 C C . GLU B 1 103 ? 5.266 2.303 -1.704 1 93.88 103 GLU B C 1
ATOM 3170 O O . GLU B 1 103 ? 6.012 1.352 -1.459 1 93.88 103 GLU B O 1
ATOM 3175 N N . ASP B 1 104 ? 3.984 2.207 -1.804 1 93.75 104 ASP B N 1
ATOM 3176 C CA . ASP B 1 104 ? 3.361 0.889 -1.746 1 93.75 104 ASP B CA 1
ATOM 3177 C C . ASP B 1 104 ? 3.828 0.01 -2.904 1 93.75 104 ASP B C 1
ATOM 3179 O O . ASP B 1 104 ? 4.074 -1.185 -2.725 1 93.75 104 ASP B O 1
ATOM 3183 N N . GLN B 1 105 ? 3.906 0.615 -4.039 1 92 105 GLN B N 1
ATOM 3184 C CA . GLN B 1 105 ? 4.391 -0.132 -5.195 1 92 105 GLN B CA 1
ATOM 3185 C C . GLN B 1 105 ? 5.816 -0.628 -4.973 1 92 105 GLN B C 1
ATOM 3187 O O . GLN B 1 105 ? 6.145 -1.768 -5.312 1 92 105 GLN B O 1
ATOM 3192 N N . LEU B 1 106 ? 6.625 0.237 -4.473 1 94.56 106 LEU B N 1
ATOM 3193 C CA . LEU B 1 106 ? 8.008 -0.137 -4.184 1 94.56 106 LEU B CA 1
ATOM 3194 C C . LEU B 1 106 ? 8.055 -1.267 -3.16 1 94.56 106 LEU B C 1
ATOM 3196 O O . LEU B 1 106 ? 8.805 -2.23 -3.33 1 94.56 106 LEU B O 1
ATOM 3200 N N . LEU B 1 107 ? 7.227 -1.175 -2.168 1 97.44 107 LEU B N 1
ATOM 3201 C CA . LEU B 1 107 ? 7.191 -2.186 -1.116 1 97.44 107 LEU B CA 1
ATOM 3202 C C . LEU B 1 107 ? 6.719 -3.527 -1.667 1 97.44 107 LEU B C 1
ATOM 3204 O O . LEU B 1 107 ? 7.355 -4.559 -1.437 1 97.44 107 LEU B O 1
ATOM 3208 N N . ASP B 1 108 ? 5.637 -3.502 -2.414 1 95.75 108 ASP B N 1
ATOM 3209 C CA . ASP B 1 108 ? 5.066 -4.727 -2.965 1 95.75 108 ASP B CA 1
ATOM 3210 C C . ASP B 1 108 ? 6.035 -5.398 -3.936 1 95.75 108 ASP B C 1
ATOM 3212 O O . ASP B 1 108 ? 6.207 -6.617 -3.908 1 95.75 108 ASP B O 1
ATOM 3216 N N . ARG B 1 109 ? 6.648 -4.637 -4.762 1 95.12 109 ARG B N 1
ATOM 3217 C CA 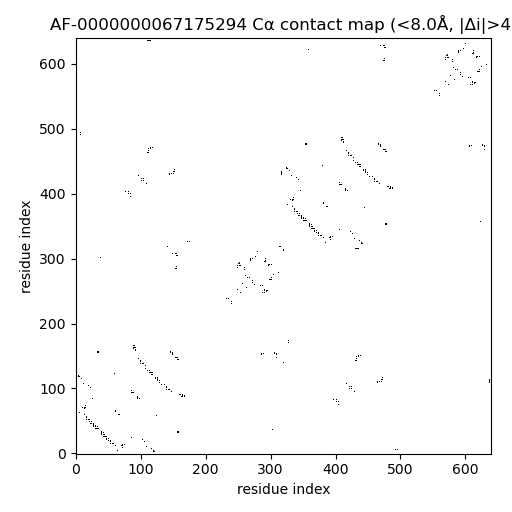. ARG B 1 109 ? 7.594 -5.195 -5.723 1 95.12 109 ARG B CA 1
ATOM 3218 C C . ARG B 1 109 ? 8.836 -5.73 -5.02 1 95.12 109 ARG B C 1
ATOM 3220 O O . ARG B 1 109 ? 9.43 -6.719 -5.457 1 95.12 109 ARG B O 1
ATOM 3227 N N . SER B 1 110 ? 9.227 -5.082 -3.947 1 98.19 110 SER B N 1
ATOM 3228 C CA . SER B 1 110 ? 10.352 -5.59 -3.176 1 98.19 110 SER B CA 1
ATOM 3229 C C . SER B 1 110 ? 10.039 -6.957 -2.576 1 98.19 110 SER B C 1
ATOM 3231 O O . SER B 1 110 ? 10.898 -7.848 -2.572 1 98.19 110 SER B O 1
ATOM 3233 N N . ARG B 1 111 ? 8.82 -7.137 -2.088 1 98.12 111 ARG B N 1
ATOM 3234 C CA . ARG B 1 111 ? 8.406 -8.438 -1.569 1 98.12 111 ARG B CA 1
ATOM 3235 C C . ARG B 1 111 ? 8.383 -9.484 -2.676 1 98.12 111 ARG B C 1
ATOM 3237 O O . ARG B 1 111 ? 8.836 -10.617 -2.477 1 98.12 111 ARG B O 1
ATOM 3244 N N . TYR B 1 112 ? 7.863 -9.086 -3.793 1 97.31 112 TYR B N 1
ATOM 3245 C CA . TYR B 1 112 ? 7.836 -9.984 -4.949 1 97.31 112 TYR B CA 1
ATOM 3246 C C . TYR B 1 112 ? 9.25 -10.367 -5.375 1 97.31 112 TYR B C 1
ATOM 3248 O O . TYR B 1 112 ? 9.516 -11.531 -5.664 1 97.31 112 TYR B O 1
ATOM 3256 N N . ILE B 1 113 ? 10.164 -9.398 -5.418 1 97.56 113 ILE B N 1
ATOM 3257 C CA . ILE B 1 113 ? 11.562 -9.633 -5.758 1 97.56 113 ILE B CA 1
ATOM 3258 C C . ILE B 1 113 ? 12.172 -10.633 -4.773 1 97.56 113 ILE B C 1
ATOM 3260 O O . ILE B 1 113 ? 12.938 -11.508 -5.172 1 97.56 113 ILE B O 1
ATOM 3264 N N . LYS B 1 114 ? 11.836 -10.477 -3.529 1 98.12 114 LYS B N 1
ATOM 3265 C CA . LYS B 1 114 ? 12.367 -11.406 -2.539 1 98.12 114 LYS B CA 1
ATOM 3266 C C . LYS B 1 114 ? 11.977 -12.844 -2.863 1 98.12 114 LYS B C 1
ATOM 3268 O O . LYS B 1 114 ? 12.812 -13.75 -2.846 1 98.12 114 LYS B O 1
ATOM 3273 N N . ALA B 1 115 ? 10.703 -13.039 -3.154 1 96.88 115 ALA B N 1
ATOM 3274 C CA . ALA B 1 115 ? 10.219 -14.375 -3.486 1 96.88 115 ALA B CA 1
ATOM 3275 C C . ALA B 1 115 ? 10.898 -14.914 -4.738 1 96.88 115 ALA B C 1
ATOM 3277 O O . ALA B 1 115 ? 11.297 -16.078 -4.785 1 96.88 115 ALA B O 1
ATOM 3278 N N . LEU B 1 116 ? 11.039 -14.047 -5.75 1 96.19 116 LEU B N 1
ATOM 3279 C CA . LEU B 1 116 ? 11.727 -14.445 -6.973 1 96.19 116 LEU B CA 1
ATOM 3280 C C . LEU B 1 116 ? 13.172 -14.828 -6.676 1 96.19 116 LEU B C 1
ATOM 3282 O O . LEU B 1 116 ? 13.688 -15.797 -7.238 1 96.19 116 LEU B O 1
ATOM 3286 N N . ALA B 1 117 ? 13.828 -14.055 -5.848 1 97 117 ALA B N 1
ATOM 3287 C CA . ALA B 1 117 ? 15.234 -14.289 -5.516 1 97 117 ALA B CA 1
ATOM 3288 C C . ALA B 1 117 ? 15.406 -15.594 -4.754 1 97 117 ALA B C 1
ATOM 3290 O O . ALA B 1 117 ? 16.391 -16.312 -4.953 1 97 117 ALA B O 1
ATOM 3291 N N . VAL B 1 118 ? 14.453 -15.859 -3.848 1 94.5 118 VAL B N 1
ATOM 3292 C CA . VAL B 1 118 ? 14.484 -17.125 -3.127 1 94.5 118 VAL B CA 1
ATOM 3293 C C . VAL B 1 118 ? 14.352 -18.281 -4.113 1 94.5 118 VAL B C 1
ATOM 3295 O O . VAL B 1 118 ? 15.125 -19.25 -4.059 1 94.5 118 VAL B O 1
ATOM 3298 N N . ALA B 1 119 ? 13.43 -18.234 -5.031 1 91.69 119 ALA B N 1
ATOM 3299 C CA . ALA B 1 119 ? 13.227 -19.266 -6.035 1 91.69 119 ALA B CA 1
ATOM 3300 C C . ALA B 1 119 ? 14.461 -19.438 -6.906 1 91.69 119 ALA B C 1
ATOM 3302 O O . ALA B 1 119 ? 14.805 -20.562 -7.297 1 91.69 119 ALA B O 1
ATOM 3303 N N . ALA B 1 120 ? 15.133 -18.344 -7.18 1 92 120 ALA B N 1
ATOM 3304 C CA . ALA B 1 120 ? 16.297 -18.359 -8.062 1 92 120 ALA B CA 1
ATOM 3305 C C . ALA B 1 120 ? 17.578 -18.609 -7.281 1 92 120 ALA B C 1
ATOM 3307 O O . ALA B 1 120 ? 18.672 -18.625 -7.855 1 92 120 ALA B O 1
ATOM 3308 N N . LYS B 1 121 ? 17.453 -18.766 -5.969 1 93.12 121 LYS B N 1
ATOM 3309 C CA . LYS B 1 121 ? 18.594 -19.031 -5.09 1 93.12 121 LYS B CA 1
ATOM 3310 C C . LYS B 1 121 ? 19.656 -17.953 -5.215 1 93.12 121 LYS B C 1
ATOM 3312 O O . LYS B 1 121 ? 20.828 -18.25 -5.426 1 93.12 121 LYS B O 1
ATOM 3317 N N . GLN B 1 122 ? 19.234 -16.75 -5.129 1 95.75 122 GLN B N 1
ATOM 3318 C CA . GLN B 1 122 ? 20.109 -15.578 -5.129 1 95.75 122 GLN B CA 1
ATOM 3319 C C . GLN B 1 122 ? 20.125 -14.906 -3.76 1 95.75 122 GLN B C 1
ATOM 3321 O O . GLN B 1 122 ? 19.406 -13.93 -3.533 1 95.75 122 GLN B O 1
ATOM 3326 N N . PRO B 1 123 ? 21.016 -15.312 -2.887 1 96.5 123 PRO B N 1
ATOM 3327 C CA . PRO B 1 123 ? 20.969 -14.82 -1.51 1 96.5 123 PRO B CA 1
ATOM 3328 C C . PRO B 1 123 ? 21.297 -13.328 -1.408 1 96.5 123 PRO B C 1
ATOM 3330 O O . PRO B 1 123 ? 20.781 -12.641 -0.532 1 96.5 123 PRO B O 1
ATOM 3333 N N . ASP B 1 124 ? 22.203 -12.875 -2.238 1 97 124 ASP B N 1
ATOM 3334 C CA . ASP B 1 124 ? 22.531 -11.461 -2.189 1 97 124 ASP B CA 1
ATOM 3335 C C . ASP B 1 124 ? 21.328 -10.594 -2.541 1 97 124 ASP B C 1
ATOM 3337 O O . ASP B 1 124 ? 21.125 -9.531 -1.945 1 97 124 ASP B O 1
ATOM 3341 N N . VAL B 1 125 ? 20.547 -11.023 -3.516 1 97.75 125 VAL B N 1
ATOM 3342 C CA . VAL B 1 125 ? 19.359 -10.273 -3.904 1 97.75 125 VAL B CA 1
ATOM 3343 C C . VAL B 1 125 ? 18.297 -10.391 -2.816 1 97.75 125 VAL B C 1
ATOM 3345 O O . VAL B 1 125 ? 17.516 -9.461 -2.594 1 97.75 125 VAL B O 1
ATOM 3348 N N . VAL B 1 126 ? 18.188 -11.523 -2.131 1 98 126 VAL B N 1
ATOM 3349 C CA . VAL B 1 126 ? 17.281 -11.672 -1.002 1 98 126 VAL B CA 1
ATOM 3350 C C . VAL B 1 126 ? 17.609 -10.633 0.069 1 98 126 VAL B C 1
ATOM 3352 O O . VAL B 1 126 ? 16.719 -9.969 0.599 1 98 126 VAL B O 1
ATOM 3355 N N . ARG B 1 127 ? 18.875 -10.469 0.363 1 98.12 127 ARG B N 1
ATOM 3356 C CA . ARG B 1 127 ? 19.297 -9.492 1.362 1 98.12 127 ARG B CA 1
ATOM 3357 C C . ARG B 1 127 ? 18.953 -8.078 0.918 1 98.12 127 ARG B C 1
ATOM 3359 O O . ARG B 1 127 ? 18.531 -7.254 1.73 1 98.12 127 ARG B O 1
ATOM 3366 N N . LEU B 1 128 ? 19.219 -7.793 -0.337 1 98.44 128 LEU B N 1
ATOM 3367 C CA . LEU B 1 128 ? 18.828 -6.492 -0.879 1 98.44 128 LEU B CA 1
ATOM 3368 C C . LEU B 1 128 ? 17.344 -6.254 -0.726 1 98.44 128 LEU B C 1
ATOM 3370 O O . LEU B 1 128 ? 16.922 -5.176 -0.306 1 98.44 128 LEU B O 1
ATOM 3374 N N . ALA B 1 129 ? 16.531 -7.254 -1.103 1 98.5 129 ALA B N 1
ATOM 3375 C CA . ALA B 1 129 ? 15.07 -7.141 -1.001 1 98.5 129 ALA B CA 1
ATOM 3376 C C . ALA B 1 129 ? 14.641 -6.883 0.44 1 98.5 129 ALA B C 1
ATOM 3378 O O . ALA B 1 129 ? 13.742 -6.078 0.692 1 98.5 129 ALA B O 1
ATOM 3379 N N . ASP B 1 130 ? 15.242 -7.555 1.389 1 98.31 130 ASP B N 1
ATOM 3380 C CA . ASP B 1 130 ? 14.938 -7.332 2.799 1 98.31 130 ASP B CA 1
ATOM 3381 C C . ASP B 1 130 ? 15.195 -5.879 3.195 1 98.31 130 ASP B C 1
ATOM 3383 O O . ASP B 1 130 ? 14.391 -5.273 3.908 1 98.31 130 ASP B O 1
ATOM 3387 N N . ARG B 1 131 ? 16.297 -5.328 2.768 1 98.12 131 ARG B N 1
ATOM 3388 C CA . ARG B 1 131 ? 16.625 -3.932 3.039 1 98.12 131 ARG B CA 1
ATOM 3389 C C . ARG B 1 131 ? 15.594 -2.998 2.424 1 98.12 131 ARG B C 1
ATOM 3391 O O . ARG B 1 131 ? 15.195 -2.008 3.043 1 98.12 131 ARG B O 1
ATOM 3398 N N . LEU B 1 132 ? 15.211 -3.311 1.219 1 98.56 132 LEU B N 1
ATOM 3399 C CA . LEU B 1 132 ? 14.211 -2.496 0.541 1 98.56 132 LEU B CA 1
ATOM 3400 C C . LEU B 1 132 ? 12.875 -2.561 1.271 1 98.56 132 LEU B C 1
ATOM 3402 O O . LEU B 1 132 ? 12.211 -1.536 1.461 1 98.56 132 LEU B O 1
ATOM 3406 N N . ILE B 1 133 ? 12.414 -3.783 1.669 1 98.5 133 ILE B N 1
ATOM 3407 C CA . ILE B 1 133 ? 11.156 -3.979 2.375 1 98.5 133 ILE B CA 1
ATOM 3408 C C . ILE B 1 133 ? 11.156 -3.162 3.666 1 98.5 133 ILE B C 1
ATOM 3410 O O . ILE B 1 133 ? 10.18 -2.471 3.969 1 98.5 133 ILE B O 1
ATOM 3414 N N . GLU B 1 134 ? 12.234 -3.193 4.418 1 97.62 134 GLU B N 1
ATOM 3415 C CA . GLU B 1 134 ? 12.344 -2.438 5.66 1 97.62 134 GLU B CA 1
ATOM 3416 C C . GLU B 1 134 ? 12.242 -0.937 5.406 1 97.62 134 GLU B C 1
ATOM 3418 O O . GLU B 1 134 ? 11.5 -0.232 6.094 1 97.62 134 GLU B O 1
ATOM 3423 N N . ALA B 1 135 ? 12.992 -0.438 4.441 1 97.44 135 ALA B N 1
ATOM 3424 C CA . ALA B 1 135 ? 13.031 0.988 4.133 1 97.44 135 ALA B CA 1
ATOM 3425 C C . ALA B 1 135 ? 11.664 1.487 3.674 1 97.44 135 ALA B C 1
ATOM 3427 O O . ALA B 1 135 ? 11.188 2.523 4.137 1 97.44 135 ALA B O 1
ATOM 3428 N N . HIS B 1 136 ? 11.039 0.794 2.742 1 97.12 136 HIS B N 1
ATOM 3429 C CA . HIS B 1 136 ? 9.773 1.253 2.18 1 97.12 136 HIS B CA 1
ATOM 3430 C C . HIS B 1 136 ? 8.641 1.114 3.188 1 97.12 136 HIS B C 1
ATOM 3432 O O . HIS B 1 136 ? 7.715 1.931 3.203 1 97.12 136 HIS B O 1
ATOM 3438 N N . SER B 1 137 ? 8.648 0.051 4.035 1 97.5 137 SER B N 1
ATOM 3439 C CA . SER B 1 137 ? 7.66 -0.064 5.105 1 97.5 137 SER B CA 1
ATOM 3440 C C . SER B 1 137 ? 7.711 1.143 6.035 1 97.5 137 SER B C 1
ATOM 3442 O O . SER B 1 137 ? 6.672 1.679 6.422 1 97.5 137 SER B O 1
ATOM 3444 N N . ALA B 1 138 ? 8.906 1.578 6.371 1 96.5 138 ALA B N 1
ATOM 3445 C CA . ALA B 1 138 ? 9.078 2.738 7.242 1 96.5 138 ALA B CA 1
ATOM 3446 C C . ALA B 1 138 ? 8.531 4.004 6.586 1 96.5 138 ALA B C 1
ATOM 3448 O O . ALA B 1 138 ? 7.922 4.844 7.254 1 96.5 138 ALA B O 1
ATOM 3449 N N . THR B 1 139 ? 8.758 4.145 5.336 1 96.44 139 THR B N 1
ATOM 3450 C CA . THR B 1 139 ? 8.289 5.328 4.621 1 96.44 139 THR B CA 1
ATOM 3451 C C . THR B 1 139 ? 6.77 5.32 4.508 1 96.44 139 THR B C 1
ATOM 3453 O O . THR B 1 139 ? 6.129 6.371 4.625 1 96.44 139 THR B O 1
ATOM 3456 N N . VAL B 1 140 ? 6.164 4.129 4.215 1 97.12 140 VAL B N 1
ATOM 3457 C CA . VAL B 1 140 ? 4.711 4.012 4.172 1 97.12 140 VAL B CA 1
ATOM 3458 C C . VAL B 1 140 ? 4.113 4.453 5.508 1 97.12 140 VAL B C 1
ATOM 3460 O O . VAL B 1 140 ? 3.168 5.242 5.539 1 97.12 140 VAL B O 1
ATOM 3463 N N . ASP B 1 141 ? 4.695 4.004 6.594 1 96.62 141 ASP B N 1
ATOM 3464 C CA . ASP B 1 141 ? 4.215 4.379 7.918 1 96.62 141 ASP B CA 1
ATOM 3465 C C . ASP B 1 141 ? 4.332 5.887 8.141 1 96.62 141 ASP B C 1
ATOM 3467 O O . ASP B 1 141 ? 3.43 6.512 8.695 1 96.62 141 ASP B O 1
ATOM 3471 N N . TRP B 1 142 ? 5.488 6.43 7.766 1 95.69 142 TRP B N 1
ATOM 3472 C CA . TRP B 1 142 ? 5.715 7.859 7.945 1 95.69 142 TRP B CA 1
ATOM 3473 C C . TRP B 1 142 ? 4.699 8.68 7.16 1 95.69 142 TRP B C 1
ATOM 3475 O O . TRP B 1 142 ? 4.102 9.617 7.691 1 95.69 142 TRP B O 1
ATOM 3485 N N . LEU B 1 143 ? 4.449 8.375 5.883 1 95.62 143 LEU B N 1
ATOM 3486 C CA . LEU B 1 143 ? 3.506 9.109 5.039 1 95.62 143 LEU B CA 1
ATOM 3487 C C . LEU B 1 143 ? 2.086 8.984 5.578 1 95.62 143 LEU B C 1
ATOM 3489 O O . LEU B 1 143 ? 1.319 9.945 5.551 1 95.62 143 LEU B O 1
ATOM 3493 N N . THR B 1 144 ? 1.731 7.777 6.035 1 97.44 144 THR B N 1
ATOM 3494 C CA . THR B 1 144 ? 0.418 7.559 6.633 1 97.44 144 THR B CA 1
ATOM 3495 C C . THR B 1 144 ? 0.227 8.445 7.859 1 97.44 144 THR B C 1
ATOM 3497 O O . THR B 1 144 ? -0.845 9.023 8.055 1 97.44 144 THR B O 1
ATOM 3500 N N . THR B 1 145 ? 1.26 8.562 8.625 1 96.38 145 THR B N 1
ATOM 3501 C CA . THR B 1 145 ? 1.219 9.406 9.82 1 96.38 145 THR B CA 1
ATOM 3502 C C . THR B 1 145 ? 1.027 10.867 9.438 1 96.38 145 THR B C 1
ATOM 3504 O O . THR B 1 145 ? 0.205 11.57 10.031 1 96.38 145 THR B O 1
ATOM 3507 N N . VAL B 1 146 ? 1.789 11.312 8.422 1 94.88 146 VAL B N 1
ATOM 3508 C CA . VAL B 1 146 ? 1.698 12.703 7.984 1 94.88 146 VAL B CA 1
ATOM 3509 C C . VAL B 1 146 ? 0.288 12.992 7.48 1 94.88 146 VAL B C 1
ATOM 3511 O O . VAL B 1 146 ? -0.277 14.047 7.766 1 94.88 146 VAL B O 1
ATOM 3514 N N . LEU B 1 147 ? -0.267 12.086 6.758 1 95.19 147 LEU B N 1
ATOM 3515 C CA . LEU B 1 147 ? -1.625 12.242 6.246 1 95.19 147 LEU B CA 1
ATOM 3516 C C . LEU B 1 147 ? -2.631 12.32 7.391 1 95.19 147 LEU B C 1
ATOM 3518 O O . LEU B 1 147 ? -3.557 13.133 7.352 1 95.19 147 LEU B O 1
ATOM 3522 N N . ALA B 1 148 ? -2.438 11.445 8.328 1 95.81 148 ALA B N 1
ATOM 3523 C CA . ALA B 1 148 ? -3.336 11.438 9.484 1 95.81 148 ALA B CA 1
ATOM 3524 C C . ALA B 1 148 ? -3.217 12.734 10.281 1 95.81 148 ALA B C 1
ATOM 3526 O O . ALA B 1 148 ? -4.215 13.25 10.789 1 95.81 148 ALA B O 1
ATOM 3527 N N . GLU B 1 149 ? -1.975 13.25 10.398 1 93.94 149 GLU B N 1
ATOM 3528 C CA . GLU B 1 149 ? -1.775 14.539 11.055 1 93.94 149 GLU B CA 1
ATOM 3529 C C . GLU B 1 149 ? -2.57 15.641 10.359 1 93.94 149 GLU B C 1
ATOM 3531 O O . GLU B 1 149 ? -3.213 16.469 11.016 1 93.94 149 GLU B O 1
ATOM 3536 N N . ASP B 1 150 ? -2.469 15.656 9.133 1 90.88 150 ASP B N 1
ATOM 3537 C CA . ASP B 1 150 ? -3.189 16.656 8.344 1 90.88 150 ASP B CA 1
ATOM 3538 C C . ASP B 1 150 ? -4.699 16.516 8.531 1 90.88 150 ASP B C 1
ATOM 3540 O O . ASP B 1 150 ? -5.414 17.516 8.633 1 90.88 150 ASP B O 1
ATOM 3544 N N . ALA B 1 151 ? -5.172 15.352 8.516 1 93.44 151 ALA B N 1
ATOM 3545 C CA . ALA B 1 151 ? -6.598 15.078 8.68 1 93.44 151 ALA B CA 1
ATOM 3546 C C . ALA B 1 151 ? -7.098 15.57 10.039 1 93.44 151 ALA B C 1
ATOM 3548 O O . ALA B 1 151 ? -8.234 16.031 10.156 1 93.44 151 ALA B O 1
ATOM 3549 N N . LEU B 1 152 ? -6.223 15.477 10.977 1 92.19 152 LEU B N 1
ATOM 3550 C CA . LEU B 1 152 ? -6.602 15.844 12.336 1 92.19 152 LEU B CA 1
ATOM 3551 C C . LEU B 1 152 ? -6.48 17.359 12.539 1 92.19 152 LEU B C 1
ATOM 3553 O O . LEU B 1 152 ? -6.699 17.859 13.641 1 92.19 152 LEU B O 1
ATOM 3557 N N . GLY B 1 153 ? -6.117 18.031 11.477 1 87.25 153 GLY B N 1
ATOM 3558 C CA . GLY B 1 153 ? -6.07 19.484 11.531 1 87.25 153 GLY B CA 1
ATOM 3559 C C . GLY B 1 153 ? -4.664 20.031 11.672 1 87.25 153 GLY B C 1
ATOM 3560 O O . GLY B 1 153 ? -4.461 21.25 11.68 1 87.25 153 GLY B O 1
ATOM 3561 N N . GLY B 1 154 ? -3.727 19.094 11.734 1 85.56 154 GLY B N 1
ATOM 3562 C CA . GLY B 1 154 ? -2.33 19.484 11.82 1 85.56 154 GLY B CA 1
ATOM 3563 C C . GLY B 1 154 ? -1.887 19.812 13.234 1 85.56 154 GLY B C 1
ATOM 3564 O O . GLY B 1 154 ? -2.621 19.578 14.195 1 85.56 154 GLY B O 1
ATOM 3565 N N . PRO B 1 155 ? -0.679 20.375 13.398 1 85.75 155 PRO B N 1
ATOM 3566 C CA . PRO B 1 155 ? 0.275 20.641 12.32 1 85.75 155 PRO B CA 1
ATOM 3567 C C . PRO B 1 155 ? 0.938 19.375 11.781 1 85.75 155 PRO B C 1
ATOM 3569 O O . PRO B 1 155 ? 1.541 18.625 12.547 1 85.75 155 PRO B O 1
ATOM 3572 N N . ALA B 1 156 ? 0.921 19.25 10.477 1 87.69 156 ALA B N 1
ATOM 3573 C CA . ALA B 1 156 ? 1.565 18.094 9.844 1 87.69 156 ALA B CA 1
ATOM 3574 C C . ALA B 1 156 ? 3.061 18.344 9.664 1 87.69 156 ALA B C 1
ATOM 3576 O O . ALA B 1 156 ? 3.516 19.484 9.672 1 87.69 156 ALA B O 1
ATOM 3577 N N . ALA B 1 157 ? 3.82 17.281 9.594 1 89.75 157 ALA B N 1
ATOM 3578 C CA . ALA B 1 157 ? 5.266 17.344 9.398 1 89.75 157 ALA B CA 1
ATOM 3579 C C . ALA B 1 157 ? 5.609 18.109 8.125 1 89.75 157 ALA B C 1
ATOM 3581 O O . ALA B 1 157 ? 6.688 18.703 8.023 1 89.75 157 ALA B O 1
ATOM 3582 N N . LEU B 1 158 ? 4.656 18.156 7.191 1 90.56 158 LEU B N 1
ATOM 3583 C CA . LEU B 1 158 ? 4.848 18.875 5.934 1 90.56 158 LEU B CA 1
ATOM 3584 C C . LEU B 1 158 ? 3.854 20.016 5.801 1 90.56 158 LEU B C 1
ATOM 3586 O O . LEU B 1 158 ? 2.703 19.906 6.227 1 90.56 158 LEU B O 1
ATOM 3590 N N . ARG B 1 159 ? 4.359 21.078 5.25 1 85.06 159 ARG B N 1
ATOM 3591 C CA . ARG B 1 159 ? 3.506 22.234 5 1 85.06 159 ARG B CA 1
ATOM 3592 C C . ARG B 1 159 ? 3.01 22.234 3.559 1 85.06 159 ARG B C 1
ATOM 3594 O O . ARG B 1 159 ? 3.684 21.734 2.66 1 85.06 159 ARG B O 1
ATOM 3601 N N . ARG B 1 160 ? 1.856 22.812 3.422 1 81.88 160 ARG B N 1
ATOM 3602 C CA . ARG B 1 160 ? 1.325 23.016 2.078 1 81.88 160 ARG B CA 1
ATOM 3603 C C . ARG B 1 160 ? 2.125 24.078 1.323 1 81.88 160 ARG B C 1
ATOM 3605 O O . ARG B 1 160 ? 2.529 25.078 1.902 1 81.88 160 ARG B O 1
ATOM 3612 N N . THR B 1 161 ? 2.367 23.734 0.07 1 74.25 161 THR B N 1
ATOM 3613 C CA . THR B 1 161 ? 2.916 24.781 -0.773 1 74.25 161 THR B CA 1
ATOM 3614 C C . THR B 1 161 ? 1.854 25.844 -1.082 1 74.25 161 THR B C 1
ATOM 3616 O O . THR B 1 161 ? 0.658 25.594 -0.926 1 74.25 161 THR B O 1
ATOM 3619 N N . PRO B 1 162 ? 2.387 27 -1.399 1 63.47 162 PRO B N 1
ATOM 3620 C CA . PRO B 1 162 ? 1.395 28 -1.763 1 63.47 162 PRO B CA 1
ATOM 3621 C C . PRO B 1 162 ? 0.437 27.531 -2.852 1 63.47 162 PRO B C 1
ATOM 3623 O O . PRO B 1 162 ? -0.766 27.797 -2.783 1 63.47 162 PRO B O 1
ATOM 3626 N N . VAL B 1 163 ? 0.945 26.781 -3.828 1 62.84 163 VAL B N 1
ATOM 3627 C CA . VAL B 1 163 ? 0.096 26.25 -4.895 1 62.84 163 VAL B CA 1
ATOM 3628 C C . VAL B 1 163 ? -0.872 25.219 -4.328 1 62.84 163 VAL B C 1
ATOM 3630 O O . VAL B 1 163 ? -2.055 25.203 -4.68 1 62.84 163 VAL B O 1
ATOM 3633 N N . GLN B 1 164 ? -0.411 24.516 -3.482 1 67.31 164 GLN B N 1
ATOM 3634 C CA . GLN B 1 164 ? -1.269 23.5 -2.857 1 67.31 164 GLN B CA 1
ATOM 3635 C C . GLN B 1 164 ? -2.33 24.156 -1.98 1 67.31 164 GLN B C 1
ATOM 3637 O O . GLN B 1 164 ? -3.469 23.688 -1.919 1 67.31 164 GLN B O 1
ATOM 3642 N N . ALA B 1 165 ? -1.955 25.219 -1.402 1 64.25 165 ALA B N 1
ATOM 3643 C CA . ALA B 1 165 ? -2.914 25.938 -0.568 1 64.25 165 ALA B CA 1
ATOM 3644 C C . ALA B 1 165 ? -4.012 26.578 -1.417 1 64.25 165 ALA B C 1
ATOM 3646 O O . ALA B 1 165 ? -5.188 26.531 -1.048 1 64.25 165 ALA B O 1
ATOM 3647 N N . ALA B 1 166 ? -3.559 27.062 -2.562 1 59.34 166 ALA B N 1
ATOM 3648 C CA . ALA B 1 166 ? -4.52 27.688 -3.463 1 59.34 166 ALA B CA 1
ATOM 3649 C C . ALA B 1 166 ? -5.461 26.656 -4.074 1 59.34 166 ALA B C 1
ATOM 3651 O O . ALA B 1 166 ? -6.66 26.891 -4.207 1 59.34 166 ALA B O 1
ATOM 3652 N N . VAL B 1 167 ? -4.883 25.5 -4.414 1 58.47 167 VAL B N 1
ATOM 3653 C CA . VAL B 1 167 ? -5.688 24.438 -4.996 1 58.47 167 VAL B CA 1
ATOM 3654 C C . VAL B 1 167 ? -6.672 23.906 -3.955 1 58.47 167 VAL B C 1
ATOM 3656 O O . VAL B 1 167 ? -7.828 23.625 -4.27 1 58.47 167 VAL B O 1
ATOM 3659 N N . GLY B 1 168 ? -6.234 23.781 -2.826 1 50.94 168 GLY B N 1
ATOM 3660 C CA . GLY B 1 168 ? -7.102 23.328 -1.754 1 50.94 168 GLY B CA 1
ATOM 3661 C C . GLY B 1 168 ? -8.289 24.25 -1.51 1 50.94 168 GLY B C 1
ATOM 3662 O O . GLY B 1 168 ? -9.406 23.781 -1.279 1 50.94 168 GLY B O 1
ATOM 3663 N N . LEU B 1 169 ? -7.957 25.484 -1.576 1 52.84 169 LEU B N 1
ATOM 3664 C CA . LEU B 1 169 ? -9.031 26.453 -1.416 1 52.84 169 LEU B CA 1
ATOM 3665 C C . LEU B 1 169 ? -10.031 26.359 -2.557 1 52.84 169 LEU B C 1
ATOM 3667 O O . LEU B 1 169 ? -11.242 26.484 -2.338 1 52.84 169 LEU B O 1
ATOM 3671 N N . ALA B 1 170 ? -9.492 26.094 -3.709 1 51.22 170 ALA B N 1
ATOM 3672 C CA . ALA B 1 170 ? -10.367 25.969 -4.871 1 51.22 170 ALA B CA 1
ATOM 3673 C C . ALA B 1 170 ? -11.258 24.734 -4.754 1 51.22 170 ALA B C 1
ATOM 3675 O O . ALA B 1 170 ? -12.445 24.781 -5.105 1 51.22 170 ALA B O 1
ATOM 3676 N N . VAL B 1 171 ? -10.75 23.688 -4.223 1 50.34 171 VAL B N 1
ATOM 3677 C CA . VAL B 1 171 ? -11.508 22.453 -4.051 1 50.34 171 VAL B CA 1
ATOM 3678 C C . VAL B 1 171 ? -12.609 22.656 -3.01 1 50.34 171 VAL B C 1
ATOM 3680 O O . VAL B 1 171 ? -13.734 22.203 -3.186 1 50.34 171 VAL B O 1
ATOM 3683 N N . ARG B 1 172 ? -12.305 23.328 -1.963 1 53.12 172 ARG B N 1
ATOM 3684 C CA . ARG B 1 172 ? -13.289 23.609 -0.924 1 53.12 172 ARG B CA 1
ATOM 3685 C C . ARG B 1 172 ? -14.414 24.484 -1.465 1 53.12 172 ARG B C 1
ATOM 3687 O O . ARG B 1 172 ? -15.586 24.281 -1.13 1 53.12 172 ARG B O 1
ATOM 3694 N N . ALA B 1 173 ? -13.969 25.391 -2.26 1 48.28 173 ALA B N 1
ATOM 3695 C CA . ALA B 1 173 ? -14.961 26.297 -2.826 1 48.28 173 ALA B CA 1
ATOM 3696 C C . ALA B 1 173 ? -15.875 25.562 -3.805 1 48.28 173 ALA B C 1
ATOM 3698 O O . ALA B 1 173 ? -17.062 25.875 -3.9 1 48.28 173 ALA B O 1
ATOM 3699 N N . ALA B 1 174 ? -15.297 24.641 -4.516 1 44.09 174 ALA B N 1
ATOM 3700 C CA . ALA B 1 174 ? -16.062 23.922 -5.535 1 44.09 174 ALA B CA 1
ATOM 3701 C C . ALA B 1 174 ? -17.094 22.984 -4.895 1 44.09 174 ALA B C 1
ATOM 3703 O O . ALA B 1 174 ? -18.094 22.625 -5.527 1 44.09 174 ALA B O 1
ATOM 3704 N N . ASN B 1 175 ? -16.797 22.609 -3.705 1 43.53 175 ASN B N 1
ATOM 3705 C CA . ASN B 1 175 ? -17.688 21.672 -3.043 1 43.53 175 ASN B CA 1
ATOM 3706 C C . ASN B 1 175 ? -18.719 22.406 -2.178 1 43.53 175 ASN B C 1
ATOM 3708 O O . ASN B 1 175 ? -19.484 21.766 -1.446 1 43.53 175 ASN B O 1
ATOM 3712 N N . LEU B 1 176 ? -18.609 23.75 -2.076 1 40.84 176 LEU B N 1
ATOM 3713 C CA . LEU B 1 176 ? -19.609 24.531 -1.354 1 40.84 176 LEU B CA 1
ATOM 3714 C C . LEU B 1 176 ? -20.938 24.531 -2.104 1 40.84 176 LEU B C 1
ATOM 3716 O O . LEU B 1 176 ? -20.953 24.5 -3.336 1 40.84 176 LEU B O 1
ATOM 3720 N N . PRO B 1 177 ? -21.984 24.125 -1.4 1 37.34 177 PRO B N 1
ATOM 3721 C CA . PRO B 1 177 ? -23.297 24.156 -2.047 1 37.34 177 PRO B CA 1
ATOM 3722 C C . PRO B 1 177 ? -23.484 25.391 -2.916 1 37.34 177 PRO B C 1
ATOM 3724 O O . PRO B 1 177 ? -22.844 26.422 -2.684 1 37.34 177 PRO B O 1
ATOM 3727 N N . ALA B 1 178 ? -24.172 25.203 -4.168 1 37.03 178 ALA B N 1
ATOM 3728 C CA . ALA B 1 178 ? -24.484 26.031 -5.332 1 37.03 178 ALA B CA 1
ATOM 3729 C C . ALA B 1 178 ? -25.062 27.375 -4.91 1 37.03 178 ALA B C 1
ATOM 3731 O O . ALA B 1 178 ? -25.5 28.156 -5.754 1 37.03 178 ALA B O 1
ATOM 3732 N N . GLN B 1 179 ? -25.484 27.75 -3.822 1 34.5 179 GLN B N 1
ATOM 3733 C CA . GLN B 1 179 ? -26.141 29.031 -4.051 1 34.5 179 GLN B CA 1
ATOM 3734 C C . GLN B 1 179 ? -25.141 30.062 -4.57 1 34.5 179 GLN B C 1
ATOM 3736 O O . GLN B 1 179 ? -25.5 31.234 -4.734 1 34.5 179 GLN B O 1
ATOM 3741 N N . TRP B 1 180 ? -23.828 29.938 -4.473 1 34.81 180 TRP B N 1
ATOM 3742 C CA . TRP B 1 180 ? -23.016 31.047 -4.934 1 34.81 180 TRP B CA 1
ATOM 3743 C C . TRP B 1 180 ? -22.828 31 -6.445 1 34.81 180 TRP B C 1
ATOM 3745 O O . TRP B 1 180 ? -22.75 29.922 -7.027 1 34.81 180 TRP B O 1
ATOM 3755 N N . SER B 1 181 ? -23.156 32.094 -7.266 1 33.22 181 SER B N 1
ATOM 3756 C CA . SER B 1 181 ? -23.25 32.375 -8.695 1 33.22 181 SER B CA 1
ATOM 3757 C C . SER B 1 181 ? -22 31.906 -9.43 1 33.22 181 SER B C 1
ATOM 3759 O O . SER B 1 181 ? -20.922 31.797 -8.836 1 33.22 181 SER B O 1
ATOM 3761 N N . THR B 1 182 ? -22.047 31.312 -10.664 1 38.12 182 THR B N 1
ATOM 3762 C CA . THR B 1 182 ? -21.203 30.797 -11.734 1 38.12 182 THR B CA 1
ATOM 3763 C C . THR B 1 182 ? -19.984 31.688 -11.93 1 38.12 182 THR B C 1
ATOM 3765 O O . THR B 1 182 ? -18.969 31.266 -12.508 1 38.12 182 THR B O 1
ATOM 3768 N N . ARG B 1 183 ? -20 33.031 -11.758 1 39.59 183 ARG B N 1
ATOM 3769 C CA . ARG B 1 183 ? -19.016 33.969 -12.273 1 39.59 183 ARG B CA 1
ATOM 3770 C C . ARG B 1 183 ? -17.703 33.875 -11.492 1 39.59 183 ARG B C 1
ATOM 3772 O O . ARG B 1 183 ? -16.641 34.188 -12.023 1 39.59 183 ARG B O 1
ATOM 3779 N N . GLY B 1 184 ? -17.797 33.531 -10.203 1 31.59 184 GLY B N 1
ATOM 3780 C CA . GLY B 1 184 ? -16.594 33.594 -9.375 1 31.59 184 GLY B CA 1
ATOM 3781 C C . GLY B 1 184 ? -15.664 32.406 -9.578 1 31.59 184 GLY B C 1
ATOM 3782 O O . GLY B 1 184 ? -14.461 32.531 -9.32 1 31.59 184 GLY B O 1
ATOM 3783 N N . ILE B 1 185 ? -16.219 31.281 -9.977 1 35.16 185 ILE B N 1
ATOM 3784 C CA . ILE B 1 185 ? -15.383 30.094 -10.156 1 35.16 185 ILE B CA 1
ATOM 3785 C C . ILE B 1 185 ? -14.516 30.266 -11.406 1 35.16 185 ILE B C 1
ATOM 3787 O O . ILE B 1 185 ? -13.359 29.859 -11.43 1 35.16 185 ILE B O 1
ATOM 3791 N N . ASP B 1 186 ? -14.898 30.938 -12.406 1 36.19 186 ASP B N 1
ATOM 3792 C CA . ASP B 1 186 ? -14.133 31.172 -13.625 1 36.19 186 ASP B CA 1
ATOM 3793 C C . ASP B 1 186 ? -12.875 31.984 -13.344 1 36.19 186 ASP B C 1
ATOM 3795 O O . ASP B 1 186 ? -11.805 31.688 -13.891 1 36.19 186 ASP B O 1
ATOM 3799 N N . ARG B 1 187 ? -12.891 33 -12.531 1 37.31 187 ARG B N 1
ATOM 3800 C CA . ARG B 1 187 ? -11.727 33.844 -12.281 1 37.31 187 ARG B CA 1
ATOM 3801 C C . ARG B 1 187 ? -10.68 33.094 -11.461 1 37.31 187 ARG B C 1
ATOM 3803 O O . ARG B 1 187 ? -9.477 33.312 -11.641 1 37.31 187 ARG B O 1
ATOM 3810 N N . ALA B 1 188 ? -11.156 32.219 -10.617 1 34.91 188 ALA B N 1
ATOM 3811 C CA . ALA B 1 188 ? -10.156 31.469 -9.859 1 34.91 188 ALA B CA 1
ATOM 3812 C C . ALA B 1 188 ? -9.453 30.438 -10.734 1 34.91 188 ALA B C 1
ATOM 3814 O O . ALA B 1 188 ? -8.242 30.266 -10.648 1 34.91 188 ALA B O 1
ATOM 3815 N N . VAL B 1 189 ? -10.094 29.844 -11.664 1 41 189 VAL B N 1
ATOM 3816 C CA . VAL B 1 189 ? -9.484 28.922 -12.609 1 41 189 VAL B CA 1
ATOM 3817 C C . VAL B 1 189 ? -8.539 29.688 -13.539 1 41 189 VAL B C 1
ATOM 3819 O O . VAL B 1 189 ? -7.438 29.219 -13.836 1 41 189 VAL B O 1
ATOM 3822 N N . GLU B 1 190 ? -8.953 30.781 -13.992 1 38.56 190 GLU B N 1
ATOM 3823 C CA . GLU B 1 190 ? -8.094 31.562 -14.883 1 38.56 190 GLU B CA 1
ATOM 3824 C C . GLU B 1 190 ? -6.832 32.031 -14.164 1 38.56 190 GLU B C 1
ATOM 3826 O O . GLU B 1 190 ? -5.754 32.094 -14.758 1 38.56 190 GLU B O 1
ATOM 3831 N N . SER B 1 191 ? -6.863 32.281 -12.914 1 33.12 191 SER B N 1
ATOM 3832 C CA . SER B 1 191 ? -5.656 32.75 -12.234 1 33.12 191 SER B CA 1
ATOM 3833 C C . SER B 1 191 ? -4.68 31.578 -12.016 1 33.12 191 SER B C 1
ATOM 3835 O O . SER B 1 191 ? -3.465 31.797 -11.992 1 33.12 191 SER B O 1
ATOM 3837 N N . ILE B 1 192 ? -5.293 30.438 -11.781 1 37.28 192 ILE B N 1
ATOM 3838 C CA . ILE B 1 192 ? -4.398 29.297 -11.625 1 37.28 192 ILE B CA 1
ATOM 3839 C C . ILE B 1 192 ? -3.793 28.922 -12.977 1 37.28 192 ILE B C 1
ATOM 3841 O O . ILE B 1 192 ? -2.631 28.531 -13.055 1 37.28 192 ILE B O 1
ATOM 3845 N N . ARG B 1 193 ? -4.516 29.078 -14.039 1 35.88 193 ARG B N 1
ATOM 3846 C CA . ARG B 1 193 ? -3.914 28.797 -15.336 1 35.88 193 ARG B CA 1
ATOM 3847 C C . ARG B 1 193 ? -2.693 29.688 -15.578 1 35.88 193 ARG B C 1
ATOM 3849 O O . ARG B 1 193 ? -1.812 29.328 -16.359 1 35.88 193 ARG B O 1
ATOM 3856 N N . SER B 1 194 ? -2.734 30.875 -15.125 1 33.25 194 SER B N 1
ATOM 3857 C CA . SER B 1 194 ? -1.632 31.766 -15.469 1 33.25 194 SER B CA 1
ATOM 3858 C C . SER B 1 194 ? -0.381 31.438 -14.664 1 33.25 194 SER B C 1
ATOM 3860 O O . SER B 1 194 ? 0.688 32 -14.906 1 33.25 194 SER B O 1
ATOM 3862 N N . ILE B 1 195 ? -0.637 30.766 -13.617 1 35.16 195 ILE B N 1
ATOM 3863 C CA . ILE B 1 195 ? 0.593 30.531 -12.867 1 35.16 195 ILE B CA 1
ATOM 3864 C C . ILE B 1 195 ? 1.286 29.281 -13.383 1 35.16 195 ILE B C 1
ATOM 3866 O O . ILE B 1 195 ? 1.087 28.188 -12.836 1 35.16 195 ILE B O 1
ATOM 3870 N N . ARG B 1 196 ? 1.138 28.906 -14.617 1 32.09 196 ARG B N 1
ATOM 3871 C CA . ARG B 1 196 ? 1.899 27.766 -15.109 1 32.09 196 ARG B CA 1
ATOM 3872 C C . ARG B 1 196 ? 3.396 28.062 -15.094 1 32.09 196 ARG B C 1
ATOM 3874 O O . ARG B 1 196 ? 3.924 28.688 -16.016 1 32.09 196 ARG B O 1
ATOM 3881 N N . PRO B 1 197 ? 4.105 28.141 -13.992 1 32.44 197 PRO B N 1
ATOM 3882 C CA . PRO B 1 197 ? 5.527 28.297 -14.32 1 32.44 197 PRO B CA 1
ATOM 3883 C C . PRO B 1 197 ? 6.07 27.109 -15.133 1 32.44 197 PRO B C 1
ATOM 3885 O O . PRO B 1 197 ? 5.52 26.016 -15.078 1 32.44 197 PRO B O 1
ATOM 3888 N N . THR B 1 198 ? 6.551 27.328 -16.359 1 29.06 198 THR B N 1
ATOM 3889 C CA . THR B 1 198 ? 7.34 26.375 -17.141 1 29.06 198 THR B CA 1
ATOM 3890 C C . THR B 1 198 ? 8.383 25.703 -16.266 1 29.06 198 THR B C 1
ATOM 3892 O O . THR B 1 198 ? 9.109 26.359 -15.516 1 29.06 198 THR B O 1
ATOM 3895 N N . PHE B 1 199 ? 8.172 24.469 -15.828 1 29.48 199 PHE B N 1
ATOM 3896 C CA . PHE B 1 199 ? 9.039 23.562 -15.086 1 29.48 199 PHE B CA 1
ATOM 3897 C C . PHE B 1 199 ? 10.477 23.688 -15.578 1 29.48 199 PHE B C 1
ATOM 3899 O O . PHE B 1 199 ? 11.391 23.125 -14.969 1 29.48 199 PHE B O 1
ATOM 3906 N N . ASP B 1 200 ? 10.875 24.188 -16.75 1 28.75 200 ASP B N 1
ATOM 3907 C CA . ASP B 1 200 ? 12.281 24.172 -17.141 1 28.75 200 ASP B CA 1
ATOM 3908 C C . ASP B 1 200 ? 13.133 24.953 -16.156 1 28.75 200 ASP B C 1
ATOM 3910 O O . ASP B 1 200 ? 14.32 24.656 -15.969 1 28.75 200 ASP B O 1
ATOM 3914 N N . GLN B 1 201 ? 12.633 26.141 -15.68 1 28.22 201 GLN B N 1
ATOM 3915 C CA . GLN B 1 201 ? 13.609 27.062 -15.109 1 28.22 201 GLN B CA 1
ATOM 3916 C C . GLN B 1 201 ? 13.906 26.719 -13.656 1 28.22 201 GLN B C 1
ATOM 3918 O O . GLN B 1 201 ? 14.727 27.391 -13.008 1 28.22 201 GLN B O 1
ATOM 3923 N N . PHE B 1 202 ? 12.984 25.859 -13.055 1 27.11 202 PHE B N 1
ATOM 3924 C CA . PHE B 1 202 ? 13.25 25.688 -11.633 1 27.11 202 PHE B CA 1
ATOM 3925 C C . PHE B 1 202 ? 14.5 24.844 -11.406 1 27.11 202 PHE B C 1
ATOM 3927 O O . PHE B 1 202 ? 14.938 24.656 -10.266 1 27.11 202 PHE B O 1
ATOM 3934 N N . ILE B 1 203 ? 15.023 24.188 -12.383 1 28.47 203 ILE B N 1
ATOM 3935 C CA . ILE B 1 203 ? 16.172 23.375 -11.977 1 28.47 203 ILE B CA 1
ATOM 3936 C C . ILE B 1 203 ? 17.266 24.281 -11.406 1 28.47 203 ILE B C 1
ATOM 3938 O O . ILE B 1 203 ? 18.156 23.812 -10.695 1 28.47 203 ILE B O 1
ATOM 3942 N N . ASP B 1 204 ? 17.5 25.406 -12.023 1 25.28 204 ASP B N 1
ATOM 3943 C CA . ASP B 1 204 ? 18.781 25.938 -11.609 1 25.28 204 ASP B CA 1
ATOM 3944 C C . ASP B 1 204 ? 18.703 26.562 -10.219 1 25.28 204 ASP B C 1
ATOM 3946 O O . ASP B 1 204 ? 19.672 26.531 -9.453 1 25.28 204 ASP B O 1
ATOM 3950 N N . ARG B 1 205 ? 17.859 27.688 -10.031 1 28.08 205 ARG B N 1
ATOM 3951 C CA . ARG B 1 205 ? 18.109 28.781 -9.102 1 28.08 205 ARG B CA 1
ATOM 3952 C C . ARG B 1 205 ? 17.531 28.469 -7.719 1 28.08 205 ARG B C 1
ATOM 3954 O O . ARG B 1 205 ? 16.328 28.516 -7.52 1 28.08 205 ARG B O 1
ATOM 3961 N N . GLY B 1 206 ? 17.969 27.578 -6.852 1 26.56 206 GLY B N 1
ATOM 3962 C CA . GLY B 1 206 ? 17.656 27.078 -5.527 1 26.56 206 GLY B CA 1
ATOM 3963 C C . GLY B 1 206 ? 17.406 28.172 -4.508 1 26.56 206 GLY B C 1
ATOM 3964 O O . GLY B 1 206 ? 16.609 27.984 -3.586 1 26.56 206 GLY B O 1
ATOM 3965 N N . ALA B 1 207 ? 18.328 29.266 -4.344 1 27.88 207 ALA B N 1
ATOM 3966 C CA . ALA B 1 207 ? 18.578 30.031 -3.125 1 27.88 207 ALA B CA 1
ATOM 3967 C C . ALA B 1 207 ? 17.406 30.969 -2.814 1 27.88 207 ALA B C 1
ATOM 3969 O O . ALA B 1 207 ? 17.062 31.172 -1.649 1 27.88 207 ALA B O 1
ATOM 3970 N N . TYR B 1 208 ? 16.875 31.781 -3.834 1 24.95 208 TYR B N 1
ATOM 3971 C CA . TYR B 1 208 ? 16.219 33.062 -3.607 1 24.95 208 TYR B CA 1
ATOM 3972 C C . TYR B 1 208 ? 14.766 32.875 -3.205 1 24.95 208 TYR B C 1
ATOM 3974 O O . TYR B 1 208 ? 14.031 33.844 -2.988 1 24.95 208 TYR B O 1
ATOM 3982 N N . ALA B 1 209 ? 14.289 31.672 -3.301 1 28.42 209 ALA B N 1
ATOM 3983 C CA . ALA B 1 209 ? 12.828 31.594 -3.271 1 28.42 209 ALA B CA 1
ATOM 3984 C C . ALA B 1 209 ? 12.297 31.812 -1.856 1 28.42 209 ALA B C 1
ATOM 3986 O O . ALA B 1 209 ? 11.086 31.859 -1.643 1 28.42 209 ALA B O 1
ATOM 3987 N N . GLY B 1 210 ? 13.094 31.844 -0.845 1 28.69 210 GLY B N 1
ATOM 3988 C CA . GLY B 1 210 ? 12.609 32.031 0.514 1 28.69 210 GLY B CA 1
ATOM 3989 C C . GLY B 1 210 ? 11.922 33.375 0.728 1 28.69 210 GLY B C 1
ATOM 3990 O O . GLY B 1 210 ? 10.906 33.438 1.426 1 28.69 210 GLY B O 1
ATOM 3991 N N . GLU B 1 211 ? 12.547 34.5 0.235 1 29.52 211 GLU B N 1
ATOM 3992 C CA . GLU B 1 211 ? 12.125 35.844 0.596 1 29.52 211 GLU B CA 1
ATOM 3993 C C . GLU B 1 211 ? 10.758 36.156 0.003 1 29.52 211 GLU B C 1
ATOM 3995 O O . GLU B 1 211 ? 9.938 36.844 0.641 1 29.52 211 GLU B O 1
ATOM 4000 N N . LEU B 1 212 ? 10.492 35.656 -1.253 1 28.06 212 LEU B N 1
ATOM 4001 C CA . LEU B 1 212 ? 9.266 36.062 -1.915 1 28.06 212 LEU B CA 1
ATOM 4002 C C . LEU B 1 212 ? 8.047 35.438 -1.253 1 28.06 212 LEU B C 1
ATOM 4004 O O . LEU B 1 212 ? 7 36.062 -1.113 1 28.06 212 LEU B O 1
ATOM 4008 N N . ALA B 1 213 ? 8.219 34.281 -0.66 1 30.55 213 ALA B N 1
ATOM 4009 C CA . ALA B 1 213 ? 7.051 33.625 -0.09 1 30.55 213 ALA B CA 1
ATOM 4010 C C . ALA B 1 213 ? 6.574 34.344 1.171 1 30.55 213 ALA B C 1
ATOM 4012 O O . ALA B 1 213 ? 5.371 34.375 1.447 1 30.55 213 ALA B O 1
ATOM 4013 N N . GLY B 1 214 ? 7.352 35.062 1.804 1 29.08 214 GLY B N 1
ATOM 4014 C CA . GLY B 1 214 ? 6.98 35.75 3.021 1 29.08 214 GLY B CA 1
ATOM 4015 C C . GLY B 1 214 ? 6.031 36.906 2.775 1 29.08 214 GLY B C 1
ATOM 4016 O O . GLY B 1 214 ? 5.066 37.094 3.521 1 29.08 214 GLY B O 1
ATOM 4017 N N . ARG B 1 215 ? 6.273 37.688 1.685 1 35.41 215 ARG B N 1
ATOM 4018 C CA . ARG B 1 215 ? 5.488 38.906 1.441 1 35.41 215 ARG B CA 1
ATOM 4019 C C . ARG B 1 215 ? 4.082 38.562 0.96 1 35.41 215 ARG B C 1
ATOM 4021 O O . ARG B 1 215 ? 3.117 39.25 1.291 1 35.41 215 ARG B O 1
ATOM 4028 N N . VAL B 1 216 ? 3.902 37.469 0.195 1 31.77 216 VAL B N 1
ATOM 4029 C CA . VAL B 1 216 ? 2.584 37.094 -0.306 1 31.77 216 VAL B CA 1
ATOM 4030 C C . VAL B 1 216 ? 1.729 36.562 0.84 1 31.77 216 VAL B C 1
ATOM 4032 O O . VAL B 1 216 ? 0.531 36.844 0.915 1 31.77 216 VAL B O 1
ATOM 4035 N N . LEU B 1 217 ? 2.33 36.062 1.862 1 31.44 217 LEU B N 1
ATOM 4036 C CA . LEU B 1 217 ? 1.569 35.5 2.98 1 31.44 217 LEU B CA 1
ATOM 4037 C C . LEU B 1 217 ? 1.062 36.625 3.889 1 31.44 217 LEU B C 1
ATOM 4039 O O . LEU B 1 217 ? -0.078 36.594 4.355 1 31.44 217 LEU B O 1
ATOM 4043 N N . THR B 1 218 ? 1.804 37.75 4.039 1 35.44 218 THR B N 1
ATOM 4044 C CA . THR B 1 218 ? 1.352 38.844 4.891 1 35.44 218 THR B CA 1
ATOM 4045 C C . THR B 1 218 ? 0.214 39.625 4.23 1 35.44 218 THR B C 1
ATOM 4047 O O . THR B 1 218 ? -0.729 40.062 4.898 1 35.44 218 THR B O 1
ATOM 4050 N N . GLY B 1 219 ? 0.256 39.812 2.953 1 34.97 219 GLY B N 1
ATOM 4051 C CA . GLY B 1 219 ? -0.795 40.531 2.238 1 34.97 219 GLY B CA 1
ATOM 4052 C C . GLY B 1 219 ? -2.08 39.719 2.123 1 34.97 219 GLY B C 1
ATOM 4053 O O . GLY B 1 219 ? -3.174 40.281 2.252 1 34.97 219 GLY B O 1
ATOM 4054 N N . SER B 1 220 ? -2.012 38.5 1.964 1 35.69 220 SER B N 1
ATOM 4055 C CA . SER B 1 220 ? -3.182 37.625 1.855 1 35.69 220 SER B CA 1
ATOM 4056 C C . SER B 1 220 ? -3.879 37.469 3.203 1 35.69 220 SER B C 1
ATOM 4058 O O . SER B 1 220 ? -5.109 37.438 3.271 1 35.69 220 SER B O 1
ATOM 4060 N N . ARG B 1 221 ? -3.178 37.531 4.281 1 35.53 221 ARG B N 1
ATOM 4061 C CA . ARG B 1 221 ? -3.779 37.531 5.613 1 35.53 221 ARG B CA 1
ATOM 4062 C C . ARG B 1 221 ? -4.633 38.781 5.824 1 35.53 221 ARG B C 1
ATOM 4064 O O . ARG B 1 221 ? -5.758 38.688 6.32 1 35.53 221 ARG B O 1
ATOM 4071 N N . ASP B 1 222 ? -4.105 39.969 5.469 1 37.47 222 ASP B N 1
ATOM 4072 C CA . ASP B 1 222 ? -4.867 41.219 5.672 1 37.47 222 ASP B CA 1
ATOM 4073 C C . ASP B 1 222 ? -6.121 41.219 4.801 1 37.47 222 ASP B C 1
ATOM 4075 O O . ASP B 1 222 ? -7.191 41.625 5.254 1 37.47 222 ASP B O 1
ATOM 4079 N N . ALA B 1 223 ? -6.078 40.688 3.588 1 35.59 223 ALA B N 1
ATOM 4080 C CA . ALA B 1 223 ? -7.242 40.656 2.707 1 35.59 223 ALA B CA 1
ATOM 4081 C C . ALA B 1 223 ? -8.266 39.625 3.166 1 35.59 223 ALA B C 1
ATOM 4083 O O . ALA B 1 223 ? -9.469 39.906 3.137 1 35.59 223 ALA B O 1
ATOM 4084 N N . ALA B 1 224 ? -7.848 38.5 3.656 1 35.59 224 ALA B N 1
ATOM 4085 C CA . ALA B 1 224 ? -8.781 37.531 4.184 1 35.59 224 ALA B CA 1
ATOM 4086 C C . ALA B 1 224 ? -9.438 38 5.469 1 35.59 224 ALA B C 1
ATOM 4088 O O . ALA B 1 224 ? -10.641 37.844 5.668 1 35.59 224 ALA B O 1
ATOM 4089 N N . LEU B 1 225 ? -8.766 38.75 6.285 1 39.06 225 LEU B N 1
ATOM 4090 C CA . LEU B 1 225 ? -9.344 39.312 7.496 1 39.06 225 LEU B CA 1
ATOM 4091 C C . LEU B 1 225 ? -10.344 40.438 7.156 1 39.06 225 LEU B C 1
ATOM 4093 O O . LEU B 1 225 ? -11.406 40.5 7.766 1 39.06 225 LEU B O 1
ATOM 4097 N N . THR B 1 226 ? -10.047 41.219 6.18 1 40.69 226 THR B N 1
ATOM 4098 C CA . THR B 1 226 ? -10.977 42.281 5.77 1 40.69 226 THR B CA 1
ATOM 4099 C C . THR B 1 226 ? -12.227 41.688 5.133 1 40.69 226 THR B C 1
ATOM 4101 O O . THR B 1 226 ? -13.336 42.125 5.398 1 40.69 226 THR B O 1
ATOM 4104 N N . ALA B 1 227 ? -12.07 40.625 4.359 1 37.25 227 ALA B N 1
ATOM 4105 C CA . ALA B 1 227 ? -13.227 39.969 3.756 1 37.25 227 ALA B CA 1
ATOM 4106 C C . ALA B 1 227 ? -14.055 39.25 4.812 1 37.25 227 ALA B C 1
ATOM 4108 O O . ALA B 1 227 ? -15.289 39.281 4.777 1 37.25 227 ALA B O 1
ATOM 4109 N N . ALA B 1 228 ? -13.406 38.594 5.715 1 36.25 228 ALA B N 1
ATOM 4110 C CA . ALA B 1 228 ? -14.125 37.938 6.812 1 36.25 228 ALA B CA 1
ATOM 4111 C C . ALA B 1 228 ? -14.867 38.969 7.66 1 36.25 228 ALA B C 1
ATOM 4113 O O . ALA B 1 228 ? -15.992 38.75 8.094 1 36.25 228 ALA B O 1
ATOM 4114 N N . GLU B 1 229 ? -14.266 40.156 7.879 1 37.91 229 GLU B N 1
ATOM 4115 C CA . GLU B 1 229 ? -14.961 41.219 8.586 1 37.91 229 GLU B CA 1
ATOM 4116 C C . GLU B 1 229 ? -16.234 41.625 7.855 1 37.91 229 GLU B C 1
ATOM 4118 O O . GLU B 1 229 ? -17.266 41.875 8.484 1 37.91 229 GLU B O 1
ATOM 4123 N N . ASN B 1 230 ? -16.141 41.688 6.574 1 35.72 230 ASN B N 1
ATOM 4124 C CA . ASN B 1 230 ? -17.328 42.094 5.832 1 35.72 230 ASN B CA 1
ATOM 4125 C C . ASN B 1 230 ? -18.391 41.031 5.852 1 35.72 230 ASN B C 1
ATOM 4127 O O . ASN B 1 230 ? -19.594 41.312 5.91 1 35.72 230 ASN B O 1
ATOM 4131 N N . ILE B 1 231 ? -17.953 39.75 5.793 1 34.09 231 ILE B N 1
ATOM 4132 C CA . ILE B 1 231 ? -18.953 38.688 5.816 1 34.09 231 ILE B CA 1
ATOM 4133 C C . ILE B 1 231 ? -19.562 38.562 7.211 1 34.09 231 ILE B C 1
ATOM 4135 O O . ILE B 1 231 ? -20.766 38.312 7.352 1 34.09 231 ILE B O 1
ATOM 4139 N N . THR B 1 232 ? -18.719 38.75 8.195 1 35.91 232 THR B N 1
ATOM 4140 C CA . THR B 1 232 ? -19.219 38.656 9.562 1 35.91 232 THR B CA 1
ATOM 4141 C C . THR B 1 232 ? -20.266 39.75 9.828 1 35.91 232 THR B C 1
ATOM 4143 O O . THR B 1 232 ? -21.047 39.625 10.773 1 35.91 232 THR B O 1
ATOM 4146 N N . ARG B 1 233 ? -20.078 40.812 9.195 1 37.12 233 ARG B N 1
ATOM 4147 C CA . ARG B 1 233 ? -21.109 41.812 9.5 1 37.12 233 ARG B CA 1
ATOM 4148 C C . ARG B 1 233 ? -22.5 41.25 9.203 1 37.12 233 ARG B C 1
ATOM 4150 O O . ARG B 1 233 ? -23.5 41.812 9.625 1 37.12 233 ARG B O 1
ATOM 4157 N N . ARG B 1 234 ? -22.609 40.469 8.117 1 33.78 234 ARG B N 1
ATOM 4158 C CA . ARG B 1 234 ? -24.016 40.156 7.867 1 33.78 234 ARG B CA 1
ATOM 4159 C C . ARG B 1 234 ? -24.516 39.094 8.844 1 33.78 234 ARG B C 1
ATOM 4161 O O . ARG B 1 234 ? -25.688 39.125 9.242 1 33.78 234 ARG B O 1
ATOM 4168 N N . ASP B 1 235 ? -23.969 37.812 8.898 1 34.66 235 ASP B N 1
ATOM 4169 C CA . ASP B 1 235 ? -24.703 36.781 9.617 1 34.66 235 ASP B CA 1
ATOM 4170 C C . ASP B 1 235 ? -24.469 36.875 11.125 1 34.66 235 ASP B C 1
ATOM 4172 O O . ASP B 1 235 ? -23.484 37.5 11.562 1 34.66 235 ASP B O 1
ATOM 4176 N N . GLY B 1 236 ? -25.344 36.219 12.086 1 33.75 236 GLY B N 1
ATOM 4177 C CA . GLY B 1 236 ? -25.578 36.281 13.523 1 33.75 236 GLY B CA 1
ATOM 4178 C C . GLY B 1 236 ? -24.344 36 14.344 1 33.75 236 GLY B C 1
ATOM 4179 O O . GLY B 1 236 ? -23.391 35.375 13.844 1 33.75 236 GLY B O 1
ATOM 4180 N N . ALA B 1 237 ? -24.141 36.5 15.594 1 39.25 237 ALA B N 1
ATOM 4181 C CA . ALA B 1 237 ? -23.094 36.812 16.562 1 39.25 237 ALA B CA 1
ATOM 4182 C C . ALA B 1 237 ? -22.312 35.562 16.938 1 39.25 237 ALA B C 1
ATOM 4184 O O . ALA B 1 237 ? -21.078 35.625 17.062 1 39.25 237 ALA B O 1
ATOM 4185 N N . ASP B 1 238 ? -23 34.438 17.219 1 37.59 238 ASP B N 1
ATOM 4186 C CA . ASP B 1 238 ? -22.359 33.375 17.969 1 37.59 238 ASP B CA 1
ATOM 4187 C C . ASP B 1 238 ? -21.453 32.531 17.062 1 37.59 238 ASP B C 1
ATOM 4189 O O . ASP B 1 238 ? -20.406 32.062 17.484 1 37.59 238 ASP B O 1
ATOM 4193 N N . LYS B 1 239 ? -21.922 32.125 15.93 1 43.5 239 LYS B N 1
ATOM 4194 C CA . LYS B 1 239 ? -21.125 31.359 14.977 1 43.5 239 LYS B CA 1
ATOM 4195 C C . LYS B 1 239 ? -19.906 32.156 14.508 1 43.5 239 LYS B C 1
ATOM 4197 O O . LYS B 1 239 ? -18.922 31.562 14.055 1 43.5 239 LYS B O 1
ATOM 4202 N N . THR B 1 240 ? -20.016 33.344 14.625 1 40.34 240 THR B N 1
ATOM 4203 C CA . THR B 1 240 ? -18.969 34.312 14.266 1 40.34 240 THR B CA 1
ATOM 4204 C C . THR B 1 240 ? -17.828 34.25 15.297 1 40.34 240 THR B C 1
ATOM 4206 O O . THR B 1 240 ? -16.656 34.375 14.938 1 40.34 240 THR B O 1
ATOM 4209 N N . ALA B 1 241 ? -18.188 34.062 16.422 1 42.31 241 ALA B N 1
ATOM 4210 C CA . ALA B 1 241 ? -17.172 34.031 17.469 1 42.31 241 ALA B CA 1
ATOM 4211 C C . ALA B 1 241 ? -16.281 32.781 17.344 1 42.31 241 ALA B C 1
ATOM 4213 O O . ALA B 1 241 ? -15.062 32.875 17.5 1 42.31 241 ALA B O 1
ATOM 4214 N N . ASP B 1 242 ? -16.828 31.594 17.125 1 42.78 242 ASP B N 1
ATOM 4215 C CA . ASP B 1 242 ? -16.031 30.375 16.969 1 42.78 242 ASP B CA 1
ATOM 4216 C C . ASP B 1 242 ? -15.188 30.438 15.703 1 42.78 242 ASP B C 1
ATOM 4218 O O . ASP B 1 242 ? -14.023 30.016 15.703 1 42.78 242 ASP B O 1
ATOM 4222 N N . ALA B 1 243 ? -15.75 30.938 14.586 1 39.44 243 ALA B N 1
ATOM 4223 C CA . ALA B 1 243 ? -14.961 31.172 13.383 1 39.44 243 ALA B CA 1
ATOM 4224 C C . ALA B 1 243 ? -13.875 32.219 13.633 1 39.44 243 ALA B C 1
ATOM 4226 O O . ALA B 1 243 ? -12.742 32.062 13.172 1 39.44 243 ALA B O 1
ATOM 4227 N N . LEU B 1 244 ? -14.18 33.188 14.398 1 40.31 244 LEU B N 1
ATOM 4228 C CA . LEU B 1 244 ? -13.195 34.219 14.766 1 40.31 244 LEU B CA 1
ATOM 4229 C C . LEU B 1 244 ? -12.133 33.625 15.688 1 40.31 244 LEU B C 1
ATOM 4231 O O . LEU B 1 244 ? -10.945 33.938 15.57 1 40.31 244 LEU B O 1
ATOM 4235 N N . ARG B 1 245 ? -12.539 32.812 16.578 1 42.44 245 ARG B N 1
ATOM 4236 C CA . ARG B 1 245 ? -11.555 32.156 17.438 1 42.44 245 ARG B CA 1
ATOM 4237 C C . ARG B 1 245 ? -10.625 31.281 16.609 1 42.44 245 ARG B C 1
ATOM 4239 O O . ARG B 1 245 ? -9.422 31.234 16.844 1 42.44 245 ARG B O 1
ATOM 4246 N N . SER B 1 246 ? -11.18 30.562 15.633 1 41.44 246 SER B N 1
ATOM 4247 C CA . SER B 1 246 ? -10.344 29.781 14.734 1 41.44 246 SER B CA 1
ATOM 4248 C C . SER B 1 246 ? -9.43 30.672 13.906 1 41.44 246 SER B C 1
ATOM 4250 O O . SER B 1 246 ? -8.273 30.328 13.664 1 41.44 246 SER B O 1
ATOM 4252 N N . LEU B 1 247 ? -9.938 31.766 13.414 1 42.09 247 LEU B N 1
ATOM 4253 C CA . LEU B 1 247 ? -9.109 32.75 12.695 1 42.09 247 LEU B CA 1
ATOM 4254 C C . LEU B 1 247 ? -8.078 33.375 13.633 1 42.09 247 LEU B C 1
ATOM 4256 O O . LEU B 1 247 ? -6.934 33.594 13.227 1 42.09 247 LEU B O 1
ATOM 4260 N N . ARG B 1 248 ? -8.523 33.719 14.781 1 42.56 248 ARG B N 1
ATOM 4261 C CA . ARG B 1 248 ? -7.59 34.312 15.734 1 42.56 248 ARG B CA 1
ATOM 4262 C C . ARG B 1 248 ? -6.516 33.312 16.141 1 42.56 248 ARG B C 1
ATOM 4264 O O . ARG B 1 248 ? -5.348 33.656 16.297 1 42.56 248 ARG B O 1
ATOM 4271 N N . THR B 1 249 ? -6.938 32.094 16.375 1 45.56 249 THR B N 1
ATOM 4272 C CA . THR B 1 249 ? -5.93 31.062 16.641 1 45.56 249 THR B CA 1
ATOM 4273 C C . THR B 1 249 ? -5 30.906 15.445 1 45.56 249 THR B C 1
ATOM 4275 O O . THR B 1 249 ? -3.787 30.75 15.617 1 45.56 249 THR B O 1
ATOM 4278 N N . ALA B 1 250 ? -5.562 30.984 14.266 1 40.97 250 ALA B N 1
ATOM 4279 C CA . ALA B 1 250 ? -4.703 30.969 13.086 1 40.97 250 ALA B CA 1
ATOM 4280 C C . ALA B 1 250 ? -3.855 32.219 13.008 1 40.97 250 ALA B C 1
ATOM 4282 O O . ALA B 1 250 ? -2.699 32.188 12.586 1 40.97 250 ALA B O 1
ATOM 4283 N N . ALA B 1 251 ? -4.457 33.312 13.359 1 41.81 251 ALA B N 1
ATOM 4284 C CA . ALA B 1 251 ? -3.764 34.594 13.188 1 41.81 251 ALA B CA 1
ATOM 4285 C C . ALA B 1 251 ? -2.875 34.906 14.391 1 41.81 251 ALA B C 1
ATOM 4287 O O . ALA B 1 251 ? -2.223 35.938 14.438 1 41.81 251 ALA B O 1
ATOM 4288 N N . GLY B 1 252 ? -2.545 33.969 15.188 1 48 252 GLY B N 1
ATOM 4289 C CA . GLY B 1 252 ? -1.576 34.188 16.234 1 48 252 GLY B CA 1
ATOM 4290 C C . GLY B 1 252 ? -2.102 35.094 17.344 1 48 252 GLY B C 1
ATOM 4291 O O . GLY B 1 252 ? -1.367 35.438 18.266 1 48 252 GLY B O 1
ATOM 4292 N N . ALA B 1 253 ? -3.203 35.812 17.188 1 50.88 253 ALA B N 1
ATOM 4293 C CA . ALA B 1 253 ? -3.578 36.812 18.188 1 50.88 253 ALA B CA 1
ATOM 4294 C C . ALA B 1 253 ? -4.141 36.125 19.453 1 50.88 253 ALA B C 1
ATOM 4296 O O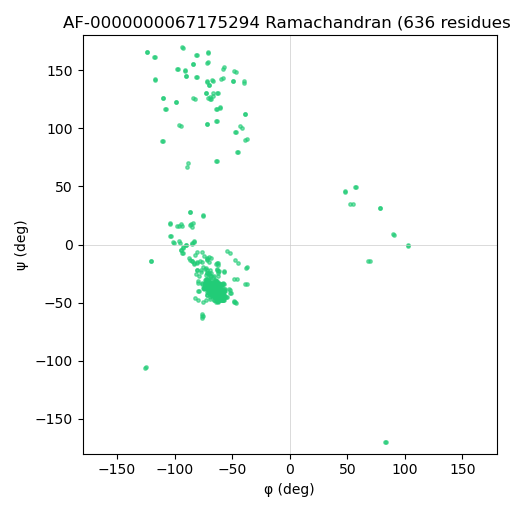 . ALA B 1 253 ? -5.285 36.406 19.828 1 50.88 253 ALA B O 1
ATOM 4297 N N . LEU B 1 254 ? -3.748 34.969 19.641 1 58 254 LEU B N 1
ATOM 4298 C CA . LEU B 1 254 ? -4.258 34.312 20.828 1 58 254 LEU B CA 1
ATOM 4299 C C . LEU B 1 254 ? -3.658 34.906 22.094 1 58 254 LEU B C 1
ATOM 4301 O O . LEU B 1 254 ? -2.51 35.375 22.094 1 58 254 LEU B O 1
ATOM 4305 N N . ASP B 1 255 ? -4.562 35.344 23.047 1 63.16 255 ASP B N 1
ATOM 4306 C CA . ASP B 1 255 ? -4.125 35.719 24.391 1 63.16 255 ASP B CA 1
ATOM 4307 C C . ASP B 1 255 ? -3.596 34.5 25.141 1 63.16 255 ASP B C 1
ATOM 4309 O O . ASP B 1 255 ? -4.164 33.406 25.062 1 63.16 255 ASP B O 1
ATOM 4313 N N . PRO B 1 256 ? -2.449 34.625 25.719 1 64.31 256 PRO B N 1
ATOM 4314 C CA . PRO B 1 256 ? -1.833 33.5 26.469 1 64.31 256 PRO B CA 1
ATOM 4315 C C . PRO B 1 256 ? -2.801 32.844 27.438 1 64.31 256 PRO B C 1
ATOM 4317 O O . PRO B 1 256 ? -2.66 31.656 27.734 1 64.31 256 PRO B O 1
ATOM 4320 N N . ALA B 1 257 ? -3.764 33.625 27.953 1 67.56 257 ALA B N 1
ATOM 4321 C CA . ALA B 1 257 ? -4.703 33.094 28.922 1 67.56 257 ALA B CA 1
ATOM 4322 C C . ALA B 1 257 ? -5.641 32.062 28.281 1 67.56 257 ALA B C 1
ATOM 4324 O O . ALA B 1 257 ? -6.254 31.25 28.969 1 67.56 257 ALA B O 1
ATOM 4325 N N . GLU B 1 258 ? -5.621 32 26.984 1 77 258 GLU B N 1
ATOM 4326 C CA . GLU B 1 258 ? -6.551 31.141 26.266 1 77 258 GLU B CA 1
ATOM 4327 C C . GLU B 1 258 ? -5.855 29.875 25.766 1 77 258 GLU B C 1
ATOM 4329 O O . GLU B 1 258 ? -6.496 29 25.172 1 77 258 GLU B O 1
ATOM 4334 N N . LEU B 1 259 ? -4.602 29.766 26.234 1 87.19 259 LEU B N 1
ATOM 4335 C CA . LEU B 1 259 ? -3.854 28.594 25.797 1 87.19 259 LEU B CA 1
ATOM 4336 C C . LEU B 1 259 ? -4.215 27.359 26.625 1 87.19 259 LEU B C 1
ATOM 4338 O O . LEU B 1 259 ? -4.543 27.484 27.812 1 87.19 259 LEU B O 1
ATOM 4342 N N . PRO B 1 260 ? -4.238 26.203 25.984 1 89.75 260 PRO B N 1
ATOM 4343 C CA . PRO B 1 260 ? -4.637 24.984 26.672 1 89.75 260 PRO B CA 1
ATOM 4344 C C . PRO B 1 260 ? -3.68 24.609 27.812 1 89.75 260 PRO B C 1
ATOM 4346 O O . PRO B 1 260 ? -4.016 23.781 28.656 1 89.75 260 PRO B O 1
ATOM 4349 N N . ILE B 1 261 ? -2.5 25.141 27.875 1 91.75 261 ILE B N 1
ATOM 4350 C CA . ILE B 1 261 ? -1.529 24.906 28.938 1 91.75 261 ILE B CA 1
ATOM 4351 C C . ILE B 1 261 ? -1.426 26.156 29.812 1 91.75 261 ILE B C 1
ATOM 4353 O O . ILE B 1 261 ? -1.048 27.219 29.328 1 91.75 261 ILE B O 1
ATOM 4357 N N . PRO B 1 262 ? -1.818 26.031 31.141 1 89.81 262 PRO B N 1
ATOM 4358 C CA . PRO B 1 262 ? -1.765 27.203 32.031 1 89.81 262 PRO B CA 1
ATOM 4359 C C . PRO B 1 262 ? -0.361 27.797 32.125 1 89.81 262 PRO B C 1
ATOM 4361 O O . PRO B 1 262 ? 0.625 27.047 32.156 1 89.81 262 PRO B O 1
ATOM 4364 N N . ASP B 1 263 ? -0.254 29.172 32.219 1 88.88 263 ASP B N 1
ATOM 4365 C CA . ASP B 1 263 ? 0.983 29.922 32.375 1 88.88 263 ASP B CA 1
ATOM 4366 C C . ASP B 1 263 ? 2.014 29.547 31.328 1 88.88 263 ASP B C 1
ATOM 4368 O O . ASP B 1 263 ? 3.205 29.438 31.625 1 88.88 263 ASP B O 1
ATOM 4372 N N . TYR B 1 264 ? 1.54 29.25 30.141 1 90.81 264 TYR B N 1
ATOM 4373 C CA . TYR B 1 264 ? 2.371 28.766 29.047 1 90.81 264 TYR B CA 1
ATOM 4374 C C . TYR B 1 264 ? 3.506 29.734 28.75 1 90.81 264 TYR B C 1
ATOM 4376 O O . TYR B 1 264 ? 4.648 29.328 28.531 1 90.81 264 TYR B O 1
ATOM 4384 N N . ASP B 1 265 ? 3.279 31 28.781 1 85.19 265 ASP B N 1
ATOM 4385 C CA . ASP B 1 265 ? 4.246 32 28.391 1 85.19 265 ASP B CA 1
ATOM 4386 C C . ASP B 1 265 ? 5.402 32.094 29.375 1 85.19 265 ASP B C 1
ATOM 4388 O O . ASP B 1 265 ? 6.488 32.562 29.047 1 85.19 265 ASP B O 1
ATOM 4392 N N . GLU B 1 266 ? 5.109 31.625 30.578 1 88.94 266 GLU B N 1
ATOM 4393 C CA . GLU B 1 266 ? 6.125 31.703 31.625 1 88.94 266 GLU B CA 1
ATOM 4394 C C . GLU B 1 266 ? 6.898 30.391 31.75 1 88.94 266 GLU B C 1
ATOM 4396 O O . GLU B 1 266 ? 7.879 30.312 32.5 1 88.94 266 GLU B O 1
ATOM 4401 N N . ARG B 1 267 ? 6.555 29.5 30.891 1 92.31 267 ARG B N 1
ATOM 4402 C CA . ARG B 1 267 ? 7.156 28.188 31.031 1 92.31 267 ARG B CA 1
ATOM 4403 C C . ARG B 1 267 ? 8.453 28.094 30.234 1 92.31 267 ARG B C 1
ATOM 4405 O O . ARG B 1 267 ? 8.57 28.672 29.156 1 92.31 267 ARG B O 1
ATOM 4412 N N . THR B 1 268 ? 9.414 27.312 30.859 1 93.56 268 THR B N 1
ATOM 4413 C CA . THR B 1 268 ? 10.641 26.984 30.141 1 93.56 268 THR B CA 1
ATOM 4414 C C . THR B 1 268 ? 10.352 26 29.016 1 93.56 268 THR B C 1
ATOM 4416 O O . THR B 1 268 ? 9.266 25.422 28.938 1 93.56 268 THR B O 1
ATOM 4419 N N . VAL B 1 269 ? 11.281 25.828 28.109 1 94.56 269 VAL B N 1
ATOM 4420 C CA . VAL B 1 269 ? 11.156 24.891 26.984 1 94.56 269 VAL B CA 1
ATOM 4421 C C . VAL B 1 269 ? 10.867 23.5 27.516 1 94.56 269 VAL B C 1
ATOM 4423 O O . VAL B 1 269 ? 9.961 22.812 27.031 1 94.56 269 VAL B O 1
ATOM 4426 N N . GLN B 1 270 ? 11.602 23.109 28.531 1 95.62 270 GLN B N 1
ATOM 4427 C CA . GLN B 1 270 ? 11.453 21.766 29.094 1 95.62 270 GLN B CA 1
ATOM 4428 C C . GLN B 1 270 ? 10.07 21.578 29.719 1 95.62 270 GLN B C 1
ATOM 4430 O O . GLN B 1 270 ? 9.453 20.516 29.578 1 95.62 270 GLN B O 1
ATOM 4435 N N . ASP B 1 271 ? 9.633 22.656 30.391 1 95.12 271 ASP B N 1
ATOM 4436 C CA . ASP B 1 271 ? 8.32 22.578 31.031 1 95.12 271 ASP B CA 1
ATOM 4437 C C . ASP B 1 271 ? 7.203 22.547 29.984 1 95.12 271 ASP B C 1
ATOM 4439 O O . ASP B 1 271 ? 6.203 21.844 30.156 1 95.12 271 ASP B O 1
ATOM 4443 N N . ALA B 1 272 ? 7.383 23.328 29 1 94.44 272 ALA B N 1
ATOM 4444 C CA . ALA B 1 272 ? 6.406 23.344 27.906 1 94.44 272 ALA B CA 1
ATOM 4445 C C . ALA B 1 272 ? 6.32 21.984 27.219 1 94.44 272 ALA B C 1
ATOM 4447 O O . ALA B 1 272 ? 5.223 21.484 26.969 1 94.44 272 ALA B O 1
ATOM 4448 N N . ILE B 1 273 ? 7.453 21.359 26.969 1 95.12 273 ILE B N 1
ATOM 4449 C CA . ILE B 1 273 ? 7.52 20.062 26.312 1 95.12 273 ILE B CA 1
ATOM 4450 C C . ILE B 1 273 ? 6.812 19.016 27.172 1 95.12 273 ILE B C 1
ATOM 4452 O O . ILE B 1 273 ? 6.039 18.203 26.672 1 95.12 273 ILE B O 1
ATOM 4456 N N . SER B 1 274 ? 7.055 19.031 28.453 1 95.75 274 SER B N 1
ATOM 4457 C CA . SER B 1 274 ? 6.426 18.078 29.375 1 95.75 274 SER B CA 1
ATOM 4458 C C . SER B 1 274 ? 4.91 18.234 29.375 1 95.75 274 SER B C 1
ATOM 4460 O O . SER B 1 274 ? 4.18 17.25 29.406 1 95.75 274 SER B O 1
ATOM 4462 N N . ALA B 1 275 ? 4.469 19.438 29.344 1 94.88 275 ALA B N 1
ATOM 4463 C CA . ALA B 1 275 ? 3.035 19.703 29.359 1 94.88 275 ALA B CA 1
ATOM 4464 C C . ALA B 1 275 ? 2.385 19.266 28.047 1 94.88 275 ALA B C 1
ATOM 4466 O O . ALA B 1 275 ? 1.24 18.812 28.031 1 94.88 275 ALA B O 1
ATOM 4467 N N . ILE B 1 276 ? 3.08 19.391 26.953 1 94.25 276 ILE B N 1
ATOM 4468 C CA . ILE B 1 276 ? 2.574 19.047 25.625 1 94.25 276 ILE B CA 1
ATOM 4469 C C . ILE B 1 276 ? 2.332 17.547 25.531 1 94.25 276 ILE B C 1
ATOM 4471 O O . ILE B 1 276 ? 1.379 17.109 24.891 1 94.25 276 ILE B O 1
ATOM 4475 N N . LYS B 1 277 ? 3.098 16.75 26.172 1 93.62 277 LYS B N 1
ATOM 4476 C CA . LYS B 1 277 ? 3 15.297 26.125 1 93.62 277 LYS B CA 1
ATOM 4477 C C . LYS B 1 277 ? 1.665 14.82 26.688 1 93.62 277 LYS B C 1
ATOM 4479 O O . LYS B 1 277 ? 1.198 13.727 26.359 1 93.62 277 LYS B O 1
ATOM 4484 N N . ASP B 1 278 ? 1.091 15.688 27.5 1 93.12 278 ASP B N 1
ATOM 4485 C CA . ASP B 1 278 ? -0.142 15.289 28.172 1 93.12 278 ASP B CA 1
ATOM 4486 C C . ASP B 1 278 ? -1.369 15.719 27.359 1 93.12 278 ASP B C 1
ATOM 4488 O O . ASP B 1 278 ? -2.498 15.359 27.703 1 93.12 278 ASP B O 1
ATOM 4492 N N . LEU B 1 279 ? -1.119 16.484 26.312 1 93.25 279 LEU B N 1
ATOM 4493 C CA . LEU B 1 279 ? -2.25 16.906 25.484 1 93.25 279 LEU B CA 1
ATOM 4494 C C . LEU B 1 279 ? -2.795 15.734 24.672 1 93.25 279 LEU B C 1
ATOM 4496 O O . LEU B 1 279 ? -2.027 14.914 24.172 1 93.25 279 LEU B O 1
ATOM 4500 N N . THR B 1 280 ? -4.207 15.664 24.562 1 91.25 280 THR B N 1
ATOM 4501 C CA . THR B 1 280 ? -4.824 14.562 23.828 1 91.25 280 THR B CA 1
ATOM 4502 C C . THR B 1 280 ? -5.66 15.078 22.656 1 91.25 280 THR B C 1
ATOM 4504 O O . THR B 1 280 ? -5.984 14.328 21.75 1 91.25 280 THR B O 1
ATOM 4507 N N . ASP B 1 281 ? -5.902 16.328 22.688 1 90.62 281 ASP B N 1
ATOM 4508 C CA . ASP B 1 281 ? -6.711 16.938 21.625 1 90.62 281 ASP B CA 1
ATOM 4509 C C . ASP B 1 281 ? -5.832 17.609 20.578 1 90.62 281 ASP B C 1
ATOM 4511 O O . ASP B 1 281 ? -5.105 18.547 20.875 1 90.62 281 ASP B O 1
ATOM 4515 N N . PRO B 1 282 ? -6 17.172 19.344 1 89.75 282 PRO B N 1
ATOM 4516 C CA . PRO B 1 282 ? -5.211 17.781 18.266 1 89.75 282 PRO B CA 1
ATOM 4517 C C . PRO B 1 282 ? -5.422 19.297 18.172 1 89.75 282 PRO B C 1
ATOM 4519 O O . PRO B 1 282 ? -4.496 20.031 17.812 1 89.75 282 PRO B O 1
ATOM 4522 N N . GLY B 1 283 ? -6.543 19.719 18.453 1 87.12 283 GLY B N 1
ATOM 4523 C CA . GLY B 1 283 ? -6.824 21.141 18.422 1 87.12 283 GLY B CA 1
ATOM 4524 C C . GLY B 1 283 ? -5.98 21.938 19.406 1 87.12 283 GLY B C 1
ATOM 4525 O O . GLY B 1 283 ? -5.527 23.047 19.094 1 87.12 283 GLY B O 1
ATOM 4526 N N . ASP B 1 284 ? -5.805 21.375 20.578 1 90.62 284 ASP B N 1
ATOM 4527 C CA . ASP B 1 284 ? -4.965 22.031 21.578 1 90.62 284 ASP B CA 1
ATOM 4528 C C . ASP B 1 284 ? -3.516 22.109 21.109 1 90.62 284 ASP B C 1
ATOM 4530 O O . ASP B 1 284 ? -2.848 23.125 21.328 1 90.62 284 ASP B O 1
ATOM 4534 N N . ILE B 1 285 ? -3.098 21.062 20.5 1 91.06 285 ILE B N 1
ATOM 4535 C CA . ILE B 1 285 ? -1.732 21.016 19.984 1 91.06 285 ILE B CA 1
ATOM 4536 C C . ILE B 1 285 ? -1.559 22.094 18.906 1 91.06 285 ILE B C 1
ATOM 4538 O O . ILE B 1 285 ? -0.567 22.828 18.906 1 91.06 285 ILE B O 1
ATOM 4542 N N . ARG B 1 286 ? -2.514 22.188 18.109 1 87.31 286 ARG B N 1
ATOM 4543 C CA . ARG B 1 286 ? -2.477 23.188 17.047 1 87.31 286 ARG B CA 1
ATOM 4544 C C . ARG B 1 286 ? -2.426 24.594 17.625 1 87.31 286 ARG B C 1
ATOM 4546 O O . ARG B 1 286 ? -1.725 25.469 17.109 1 87.31 286 ARG B O 1
ATOM 4553 N N . THR B 1 287 ? -3.18 24.797 18.672 1 87.56 287 THR B N 1
ATOM 4554 C CA . THR B 1 287 ? -3.207 26.094 19.312 1 87.56 287 THR B CA 1
ATOM 4555 C C . THR B 1 287 ? -1.827 26.469 19.859 1 87.56 287 THR B C 1
ATOM 4557 O O . THR B 1 287 ? -1.373 27.594 19.703 1 87.56 287 THR B O 1
ATOM 4560 N N . ILE B 1 288 ? -1.186 25.5 20.422 1 90 288 ILE B N 1
ATOM 4561 C CA . ILE B 1 288 ? 0.146 25.719 20.969 1 90 288 ILE B CA 1
ATOM 4562 C C . ILE B 1 288 ? 1.128 26.031 19.844 1 90 288 ILE B C 1
ATOM 4564 O O . ILE B 1 288 ? 1.938 26.953 19.953 1 90 288 ILE B O 1
ATOM 4568 N N . VAL B 1 289 ? 1.052 25.312 18.828 1 87.19 289 VAL B N 1
ATOM 4569 C CA . VAL B 1 289 ? 1.974 25.5 17.719 1 87.19 289 VAL B CA 1
ATOM 4570 C C . VAL B 1 289 ? 1.723 26.859 17.062 1 87.19 289 VAL B C 1
ATOM 4572 O O . VAL B 1 289 ? 2.668 27.594 16.766 1 87.19 289 VAL B O 1
ATOM 4575 N N . ALA B 1 290 ? 0.488 27.156 16.891 1 82.19 290 ALA B N 1
ATOM 4576 C CA . ALA B 1 290 ? 0.15 28.453 16.312 1 82.19 290 ALA B CA 1
ATOM 4577 C C . ALA B 1 290 ? 0.701 29.594 17.156 1 82.19 290 ALA B C 1
ATOM 4579 O O . ALA B 1 290 ? 1.236 30.578 16.641 1 82.19 290 ALA B O 1
ATOM 4580 N N . TRP B 1 291 ? 0.56 29.453 18.422 1 85.75 291 TRP B N 1
ATOM 4581 C CA . TRP B 1 291 ? 1.073 30.453 19.344 1 85.75 291 TRP B CA 1
ATOM 4582 C C . TRP B 1 291 ? 2.592 30.562 19.25 1 85.75 291 TRP B C 1
ATOM 4584 O O . TRP B 1 291 ? 3.137 31.656 19.125 1 85.75 291 TRP B O 1
ATOM 4594 N N . GLU B 1 292 ? 3.217 29.375 19.25 1 88.06 292 GLU B N 1
ATOM 4595 C CA . GLU B 1 292 ? 4.676 29.344 19.188 1 88.06 292 GLU B CA 1
ATOM 4596 C C . GLU B 1 292 ? 5.18 29.969 17.891 1 88.06 292 GLU B C 1
ATOM 4598 O O . GLU B 1 292 ? 6.133 30.75 17.906 1 88.06 292 GLU B O 1
ATOM 4603 N N . GLU B 1 293 ? 4.555 29.641 16.906 1 80.88 293 GLU B N 1
ATOM 4604 C CA . GLU B 1 293 ? 5 30.141 15.602 1 80.88 293 GLU B CA 1
ATOM 4605 C C . GLU B 1 293 ? 4.773 31.641 15.477 1 80.88 293 GLU B C 1
ATOM 4607 O O . GLU B 1 293 ? 5.52 32.344 14.773 1 80.88 293 GLU B O 1
ATOM 4612 N N . ALA B 1 294 ? 3.836 32.156 16.156 1 81.19 294 ALA B N 1
ATOM 4613 C CA . ALA B 1 294 ? 3.516 33.594 16.109 1 81.19 294 ALA B CA 1
ATOM 4614 C C . ALA B 1 294 ? 4.352 34.375 17.125 1 81.19 294 ALA B C 1
ATOM 4616 O O . ALA B 1 294 ? 4.449 35.594 17.031 1 81.19 294 ALA B O 1
ATOM 4617 N N . HIS B 1 295 ? 5.016 33.75 18.016 1 86.69 295 HIS B N 1
ATOM 4618 C CA . HIS B 1 295 ? 5.754 34.438 19.078 1 86.69 295 HIS B CA 1
ATOM 4619 C C . HIS B 1 295 ? 7.219 34 19.094 1 86.69 295 HIS B C 1
ATOM 4621 O O . HIS B 1 295 ? 7.957 34.281 18.141 1 86.69 295 HIS B O 1
ATOM 4627 N N . LYS B 1 296 ? 7.621 33.156 20.125 1 85.12 296 LYS B N 1
ATOM 4628 C CA . LYS B 1 296 ? 9.023 32.812 20.328 1 85.12 296 LYS B CA 1
ATOM 4629 C C . LYS B 1 296 ? 9.484 31.766 19.312 1 85.12 296 LYS B C 1
ATOM 4631 O O . LYS B 1 296 ? 10.68 31.641 19.031 1 85.12 296 LYS B O 1
ATOM 4636 N N . ASN B 1 297 ? 8.492 31.062 18.797 1 85.94 297 ASN B N 1
ATOM 4637 C CA . ASN B 1 297 ? 8.766 30.031 17.797 1 85.94 297 ASN B CA 1
ATOM 4638 C C . ASN B 1 297 ? 9.914 29.125 18.234 1 85.94 297 ASN B C 1
ATOM 4640 O O . ASN B 1 297 ? 10.883 28.938 17.5 1 85.94 297 ASN B O 1
ATOM 4644 N N . ARG B 1 298 ? 9.914 28.688 19.5 1 90.19 298 ARG B N 1
ATOM 4645 C CA . ARG B 1 298 ? 10.898 27.75 20.016 1 90.19 298 ARG B CA 1
ATOM 4646 C C . ARG B 1 298 ? 10.805 26.406 19.312 1 90.19 298 ARG B C 1
ATOM 4648 O O . ARG B 1 298 ? 9.898 25.625 19.594 1 90.19 298 ARG B O 1
ATOM 4655 N N . GLN B 1 299 ? 11.695 26.141 18.5 1 87.94 299 GLN B N 1
ATOM 4656 C CA . GLN B 1 299 ? 11.656 25 17.578 1 87.94 299 GLN B CA 1
ATOM 4657 C C . GLN B 1 299 ? 11.578 23.672 18.344 1 87.94 299 GLN B C 1
ATOM 4659 O O . GLN B 1 299 ? 10.953 22.719 17.875 1 87.94 299 GLN B O 1
ATOM 4664 N N . ARG B 1 300 ? 12.195 23.609 19.469 1 91.06 300 ARG B N 1
ATOM 4665 C CA . ARG B 1 300 ? 12.141 22.391 20.25 1 91.06 300 ARG B CA 1
ATOM 4666 C C . ARG B 1 300 ? 10.734 22.125 20.766 1 91.06 300 ARG B C 1
ATOM 4668 O O . ARG B 1 300 ? 10.305 20.969 20.875 1 91.06 300 ARG B O 1
ATOM 4675 N N . VAL B 1 301 ? 10.039 23.172 21.078 1 91.5 301 VAL B N 1
ATOM 4676 C CA . VAL B 1 301 ? 8.664 23.062 21.531 1 91.5 301 VAL B CA 1
ATOM 4677 C C . VAL B 1 301 ? 7.762 22.672 20.359 1 91.5 301 VAL B C 1
ATOM 4679 O O . VAL B 1 301 ? 6.906 21.781 20.5 1 91.5 301 VAL B O 1
ATOM 4682 N N . VAL B 1 302 ? 7.957 23.297 19.188 1 88.94 302 VAL B N 1
ATOM 4683 C CA . VAL B 1 302 ? 7.18 22.969 17.984 1 88.94 302 VAL B CA 1
ATOM 4684 C C . VAL B 1 302 ? 7.414 21.516 17.594 1 88.94 302 VAL B C 1
ATOM 4686 O O . VAL B 1 302 ? 6.469 20.797 17.281 1 88.94 302 VAL B O 1
ATOM 4689 N N . SER B 1 303 ? 8.633 21.094 17.734 1 89.88 303 SER B N 1
ATOM 4690 C CA . SER B 1 303 ? 8.977 19.719 17.438 1 89.88 303 SER B CA 1
ATOM 4691 C C . SER B 1 303 ? 8.297 18.75 18.406 1 89.88 303 SER B C 1
ATOM 4693 O O . SER B 1 303 ? 7.82 17.688 17.984 1 89.88 303 SER B O 1
ATOM 4695 N N . ALA B 1 304 ? 8.312 19.109 19.609 1 91.88 304 ALA B N 1
ATOM 4696 C CA . ALA B 1 304 ? 7.645 18.281 20.609 1 91.88 304 ALA B CA 1
ATOM 4697 C C . ALA B 1 304 ? 6.145 18.188 20.328 1 91.88 304 ALA B C 1
ATOM 4699 O O . ALA B 1 304 ? 5.543 17.125 20.5 1 91.88 304 ALA B O 1
ATOM 4700 N N . ALA B 1 305 ? 5.582 19.297 19.969 1 91.25 305 ALA B N 1
ATOM 4701 C CA . ALA B 1 305 ? 4.16 19.328 19.625 1 91.25 305 ALA B CA 1
ATOM 4702 C C . ALA B 1 305 ? 3.869 18.438 18.422 1 91.25 305 ALA B C 1
ATOM 4704 O O . ALA B 1 305 ? 2.885 17.703 18.406 1 91.25 305 ALA B O 1
ATOM 4705 N N . GLN B 1 306 ? 4.738 18.516 17.484 1 89.69 306 GLN B N 1
ATOM 4706 C CA . GLN B 1 306 ? 4.59 17.703 16.297 1 89.69 306 GLN B CA 1
ATOM 4707 C C . GLN B 1 306 ? 4.707 16.219 16.625 1 89.69 306 GLN B C 1
ATOM 4709 O O . GLN B 1 306 ? 3.971 15.391 16.078 1 89.69 306 GLN B O 1
ATOM 4714 N N . THR B 1 307 ? 5.617 15.891 17.438 1 91.69 307 THR B N 1
ATOM 4715 C CA . THR B 1 307 ? 5.805 14.508 17.859 1 91.69 307 THR B CA 1
ATOM 4716 C C . THR B 1 307 ? 4.566 13.992 18.594 1 91.69 307 THR B C 1
ATOM 4718 O O . THR B 1 307 ? 4.152 12.852 18.375 1 91.69 307 THR B O 1
ATOM 4721 N N . ARG B 1 308 ? 4.031 14.797 19.422 1 93.56 308 ARG B N 1
ATOM 4722 C CA . ARG B 1 308 ? 2.82 14.422 20.141 1 93.56 308 ARG B CA 1
ATOM 4723 C C . ARG B 1 308 ? 1.663 14.188 19.172 1 93.56 308 ARG B C 1
ATOM 4725 O O . ARG B 1 308 ? 0.915 13.219 19.312 1 93.56 308 ARG B O 1
ATOM 4732 N N . LEU B 1 309 ? 1.538 15.078 18.219 1 93.19 309 LEU B N 1
ATOM 4733 C CA . LEU B 1 309 ? 0.477 14.914 17.234 1 93.19 309 LEU B CA 1
ATOM 4734 C C . LEU B 1 309 ? 0.69 13.648 16.406 1 93.19 309 LEU B C 1
ATOM 4736 O O . LEU B 1 309 ? -0.267 12.938 16.094 1 93.19 309 LEU B O 1
ATOM 4740 N N . ALA B 1 310 ? 1.882 13.43 16.031 1 93.81 310 ALA B N 1
ATOM 4741 C CA . ALA B 1 310 ? 2.201 12.219 15.273 1 93.81 310 ALA B CA 1
ATOM 4742 C C . ALA B 1 310 ? 1.799 10.969 16.047 1 93.81 310 ALA B C 1
ATOM 4744 O O . ALA B 1 310 ? 1.275 10.016 15.469 1 93.81 310 ALA B O 1
ATOM 4745 N N . ALA B 1 311 ? 2.086 10.953 17.328 1 94.12 311 ALA B N 1
ATOM 4746 C CA . ALA B 1 311 ? 1.716 9.812 18.156 1 94.12 311 ALA B CA 1
ATOM 4747 C C . ALA B 1 311 ? 0.205 9.602 18.156 1 94.12 311 ALA B C 1
ATOM 4749 O O . ALA B 1 311 ? -0.271 8.469 18.062 1 94.12 311 ALA B O 1
ATOM 4750 N N . ILE B 1 312 ? -0.517 10.68 18.297 1 94.25 312 ILE B N 1
ATOM 4751 C CA . ILE B 1 312 ? -1.974 10.617 18.281 1 94.25 312 ILE B CA 1
ATOM 4752 C C . ILE B 1 312 ? -2.441 10.117 16.906 1 94.25 312 ILE B C 1
ATOM 4754 O O . ILE B 1 312 ? -3.336 9.273 16.828 1 94.25 312 ILE B O 1
ATOM 4758 N N . ALA B 1 313 ? -1.874 10.664 15.898 1 94.69 313 ALA B N 1
ATOM 4759 C CA . ALA B 1 313 ? -2.221 10.281 14.531 1 94.69 313 ALA B CA 1
ATOM 4760 C C . ALA B 1 313 ? -2.002 8.789 14.312 1 94.69 313 ALA B C 1
ATOM 4762 O O . ALA B 1 313 ? -2.842 8.117 13.711 1 94.69 313 ALA B O 1
ATOM 4763 N N . GLN B 1 314 ? -0.874 8.32 14.758 1 95.12 314 GLN B N 1
ATOM 4764 C CA . GLN B 1 314 ? -0.558 6.902 14.617 1 95.12 314 GLN B CA 1
ATOM 4765 C C . GLN B 1 314 ? -1.58 6.035 15.344 1 95.12 314 GLN B C 1
ATOM 4767 O O . GLN B 1 314 ? -1.989 4.988 14.836 1 95.12 314 GLN B O 1
ATOM 4772 N N . GLU B 1 315 ? -1.96 6.426 16.484 1 93.5 315 GLU B N 1
ATOM 4773 C CA . GLU B 1 315 ? -2.969 5.695 17.25 1 93.5 315 GLU B CA 1
ATOM 4774 C C . GLU B 1 315 ? -4.301 5.656 16.516 1 93.5 315 GLU B C 1
ATOM 4776 O O . GLU B 1 315 ? -4.969 4.621 16.469 1 93.5 315 GLU B O 1
ATOM 4781 N N . VAL B 1 316 ? -4.617 6.738 16 1 93.44 316 VAL B N 1
ATOM 4782 C CA . VAL B 1 316 ? -5.898 6.863 15.312 1 93.44 316 VAL B CA 1
ATOM 4783 C C . VAL B 1 316 ? -5.945 5.914 14.125 1 93.44 316 VAL B C 1
ATOM 4785 O O . VAL B 1 316 ? -6.945 5.23 13.898 1 93.44 316 VAL B O 1
ATOM 4788 N N . VAL B 1 317 ? -4.906 5.848 13.312 1 94.38 317 VAL B N 1
ATOM 4789 C CA . VAL B 1 317 ? -4.949 5.066 12.086 1 94.38 317 VAL B CA 1
ATOM 4790 C C . VAL B 1 317 ? -4.418 3.66 12.344 1 94.38 317 VAL B C 1
ATOM 4792 O O . VAL B 1 317 ? -4.383 2.822 11.445 1 94.38 317 VAL B O 1
ATOM 4795 N N . GLY B 1 318 ? -3.984 3.395 13.516 1 91.75 318 GLY B N 1
ATOM 4796 C CA . GLY B 1 318 ? -3.648 2.047 13.945 1 91.75 318 GLY B CA 1
ATOM 4797 C C . GLY B 1 318 ? -2.301 1.575 13.43 1 91.75 318 GLY B C 1
ATOM 4798 O O . GLY B 1 318 ? -2.158 0.425 13.016 1 91.75 318 GLY B O 1
ATOM 4799 N N . ILE B 1 319 ? -1.413 2.551 13.289 1 87.56 319 ILE B N 1
ATOM 4800 C CA . ILE B 1 319 ? -0.084 2.107 12.883 1 87.56 319 ILE B CA 1
ATOM 4801 C C . ILE B 1 319 ? 0.932 2.459 13.969 1 87.56 319 ILE B C 1
ATOM 4803 O O . ILE B 1 319 ? 0.65 3.271 14.852 1 87.56 319 ILE B O 1
ATOM 4807 N N . GLY B 1 320 ? 2.168 1.813 14.008 1 70.69 320 GLY B N 1
ATOM 4808 C CA . GLY B 1 320 ? 3.234 2.092 14.953 1 70.69 320 GLY B CA 1
ATOM 4809 C C . GLY B 1 320 ? 3.375 1.022 16.016 1 70.69 320 GLY B C 1
ATOM 4810 O O . GLY B 1 320 ? 2.469 0.212 16.219 1 70.69 320 GLY B O 1
#

Sequence (640 aa):
MTTADTTKLLAQLRAVLDLTNTEIQVAETRVAQARTEAVRRELSENAANGRDRAAAIEEAIRDLGGYPDVVGPFFGRAAAAVKALTEQAAPFDEALLGDLALEDQLLDRSRYIKALAVAAKQPDVVRLADRLIEAHSATVDWLTTVLAEDALGGPAALRRTPVQAAVGLAVRAANLPAQWSTRGIDRAVESIRSIRPTFDQFIDRGAYAGELAGRVLTGSRDAALTAAENITRRDGADKTADALRSLRTAAGALDPAELPIPDYDERTVQDAISAIKDLTDPGDIRTIVAWEEAHKNRQRVVSAAQTRLAAIAQEVVGIGMTTADTTKLLAQLRAVLDLTNTEIQVAETRVAQARTEAVRRELSENAANGRDRAAAIEEAIRDLGGYPDVVGPFFGRAAAAVKALTEQAAPFDEALLGDLALEDQLLDRSRYIKALAVAAKQPDVVRLADRLIEAHSATVDWLTTVLAEDALGGPAALRRTPVQAAVGLAVRAANLPAQWSTRGIDRAVESIRSIRPTFDQFIDRGAYAGELAGRVLTGSRDAALTAAENITRRDGADKTADALRSLRTAAGALDPAELPIPDYDERTVQDAISAIKDLTDPGDIRTIVAWEEAHKNRQRVVSAAQTRLAAIAQEVVGIG